Protein AF-0000000066276661 (afdb_homodimer)

Solvent-accessible surface area (backbone atoms only — not comparable to full-atom values): 40690 Å² total; per-residue (Å²): 138,84,79,77,78,77,75,74,78,77,77,77,76,74,74,71,71,72,69,70,71,71,80,74,50,65,42,50,29,56,43,72,66,58,69,49,63,58,83,24,55,41,78,39,80,39,78,48,75,81,83,75,50,51,62,22,34,33,30,40,38,39,11,26,22,52,54,73,64,44,58,39,47,37,58,40,73,78,47,93,83,65,45,46,26,40,24,18,9,28,31,30,70,41,69,20,86,67,48,77,92,66,53,70,67,40,47,33,29,38,54,35,84,67,27,62,41,40,31,40,64,43,76,47,46,65,90,41,48,41,76,56,59,90,89,64,48,45,50,41,42,13,44,39,63,64,31,38,39,48,27,48,45,48,41,55,60,58,54,43,72,55,67,65,37,33,35,39,32,50,44,21,61,6,29,42,21,44,35,35,39,33,59,46,68,74,39,56,67,52,46,30,36,22,28,37,55,71,93,44,40,66,59,33,41,73,53,55,33,70,43,70,34,45,53,86,82,39,61,55,69,62,60,48,33,74,79,30,73,72,38,32,41,31,33,45,38,44,42,33,46,61,52,44,48,54,49,53,68,40,38,23,59,74,9,31,33,38,34,60,46,42,51,58,64,69,70,47,69,84,74,42,73,65,52,52,49,50,48,59,71,35,45,38,66,50,36,56,67,60,30,20,75,53,13,26,30,43,31,12,45,36,74,82,60,45,57,66,69,56,51,52,52,46,45,54,50,50,53,50,36,38,76,70,65,63,44,74,64,68,73,75,47,73,40,47,76,91,37,47,52,57,52,54,50,48,38,62,70,54,62,30,49,37,25,32,20,29,44,44,77,71,68,81,78,69,72,80,73,78,73,74,77,81,69,80,72,83,116,136,84,80,75,78,76,81,76,78,79,76,75,75,74,75,71,71,72,69,71,71,69,81,73,50,64,42,50,29,56,43,74,66,60,68,49,64,58,84,24,55,41,78,40,80,40,77,46,75,82,83,75,50,49,63,20,34,32,28,41,38,38,9,26,21,54,52,72,65,44,58,38,46,37,60,41,72,77,46,92,83,63,45,48,27,40,25,18,9,26,31,30,69,41,70,19,85,68,47,77,92,68,54,70,66,41,46,32,28,37,56,34,85,68,25,62,41,41,30,41,64,43,76,46,46,66,90,41,45,40,76,55,59,90,87,63,49,45,52,41,43,12,43,37,63,63,32,35,38,49,27,48,45,47,40,55,60,59,54,42,73,54,67,63,37,33,35,38,31,51,44,21,60,6,28,43,22,45,34,35,39,34,58,47,67,75,38,56,66,52,46,31,37,22,28,37,54,71,92,44,39,66,60,32,41,73,52,55,34,69,42,70,35,45,53,85,84,40,62,54,68,61,60,48,34,73,78,31,72,72,39,31,41,30,33,45,38,44,42,32,44,62,51,43,49,54,48,54,68,38,37,24,62,73,8,31,33,37,34,58,46,42,51,59,65,70,69,46,70,84,76,41,74,65,53,52,50,50,47,60,71,34,46,39,66,51,36,56,65,59,31,19,76,54,13,26,31,44,31,12,45,34,73,82,60,46,58,65,69,57,51,50,52,45,44,53,50,51,51,51,36,37,76,70,65,63,45,77,63,70,72,75,48,73,38,46,77,91,38,46,51,57,54,53,48,47,38,62,70,53,60,30,50,36,25,31,19,29,42,44,78,70,67,80,79,70,75,81,74,79,74,74,78,83,73,80,76,83,117

Nearest PDB structures (foldseek):
  6lii-assembly1_B  TM=9.355E-01  e=1.325E-46  Homo sapiens
  6lii-assembly2_C  TM=9.481E-01  e=3.276E-45  Homo sapiens
  6k9y-assembly2_D  TM=9.454E-01  e=6.597E-45  Homo sapiens
  6k9y-assembly2_C  TM=9.506E-01  e=3.187E-44  Homo sapiens
  6lhr-assembly2_D  TM=9.292E-01  e=1.115E-44  Homo sapiens

InterPro domains:
  IPR002364 Quinone oxidoreductase/zeta-crystallin, conserved site [PS01162] (164-185)
  IPR011032 GroES-like superfamily [SSF50129] (28-173)
  IPR013154 Alcohol dehydrogenase-like, N-terminal [PF08240] (54-110)
  IPR020843 Enoylreductase domain [SM00829] (36-353)
  IPR036291 NAD(P)-binding domain superfamily [SSF51735] (136-326)
  IPR052100 NADPH-dependent quinone oxidoreductase VAT1 [PTHR44054] (13-355)

Structure (mmCIF, N/CA/C/O backbone):
data_AF-0000000066276661-model_v1
#
loop_
_entity.id
_entity.type
_entity.pdbx_description
1 polymer 'Synaptic vesicle membrane protein VAT-1'
#
loop_
_atom_site.group_PDB
_atom_site.id
_atom_site.type_symbol
_atom_site.label_atom_id
_atom_site.label_alt_id
_atom_site.label_comp_id
_atom_site.label_asym_id
_atom_site.label_entity_id
_atom_site.label_seq_id
_atom_site.pdbx_PDB_ins_code
_atom_site.Cartn_x
_atom_site.Cartn_y
_atom_site.Cartn_z
_atom_site.occupancy
_atom_site.B_iso_or_equiv
_atom_site.auth_seq_id
_atom_site.auth_comp_id
_atom_site.auth_asym_id
_atom_site.auth_atom_id
_atom_site.pdbx_PDB_model_num
ATOM 1 N N . MET A 1 1 ? -48.594 87.312 57.688 1 31 1 MET A N 1
ATOM 2 C CA . MET A 1 1 ? -47.969 87.188 56.375 1 31 1 MET A CA 1
ATOM 3 C C . MET A 1 1 ? -46.688 86.375 56.469 1 31 1 MET A C 1
ATOM 5 O O . MET A 1 1 ? -45.625 86.938 56.75 1 31 1 MET A O 1
ATOM 9 N N . THR A 1 2 ? -46.719 85.062 57.031 1 35.66 2 THR A N 1
ATOM 10 C CA . THR A 1 2 ? -45.688 84.062 57.344 1 35.66 2 THR A CA 1
ATOM 11 C C . THR A 1 2 ? -45 83.562 56.094 1 35.66 2 THR A C 1
ATOM 13 O O . THR A 1 2 ? -45.688 83.062 55.188 1 35.66 2 THR A O 1
ATOM 16 N N . GLY A 1 3 ? -43.969 84.25 55.625 1 32.69 3 GLY A N 1
ATOM 17 C CA . GLY A 1 3 ? -43.219 83.938 54.406 1 32.69 3 GLY A CA 1
ATOM 18 C C . GLY A 1 3 ? -42.625 82.562 54.375 1 32.69 3 GLY A C 1
ATOM 19 O O . GLY A 1 3 ? -41.781 82.188 55.219 1 32.69 3 GLY A O 1
ATOM 20 N N . GLU A 1 4 ? -43.406 81.625 53.969 1 38.72 4 GLU A N 1
ATOM 21 C CA . GLU A 1 4 ? -43 80.188 53.812 1 38.72 4 GLU A CA 1
ATOM 22 C C . GLU A 1 4 ? -41.812 80.062 52.844 1 38.72 4 GLU A C 1
ATOM 24 O O . GLU A 1 4 ? -41.875 80.562 51.719 1 38.72 4 GLU A O 1
ATOM 29 N N . GLU A 1 5 ? -40.625 79.938 53.344 1 38 5 GLU A N 1
ATOM 30 C CA . GLU A 1 5 ? -39.406 79.688 52.594 1 38 5 GLU A CA 1
ATOM 31 C C . GLU A 1 5 ? -39.531 78.438 51.75 1 38 5 GLU A C 1
ATOM 33 O O . GLU A 1 5 ? -39.875 77.375 52.25 1 38 5 GLU A O 1
ATOM 38 N N . VAL A 1 6 ? -39.844 78.5 50.469 1 36 6 VAL A N 1
ATOM 39 C CA . VAL A 1 6 ? -39.906 77.438 49.5 1 36 6 VAL A CA 1
ATOM 40 C C . VAL A 1 6 ? -38.562 76.75 49.406 1 36 6 VAL A C 1
ATOM 42 O O . VAL A 1 6 ? -37.531 77.312 49.062 1 36 6 VAL A O 1
ATOM 45 N N . LYS A 1 7 ? -38.406 75.688 50.125 1 36.94 7 LYS A N 1
ATOM 46 C CA . LYS A 1 7 ? -37.25 74.812 50.031 1 36.94 7 LYS A CA 1
ATOM 47 C C . LYS A 1 7 ? -37.094 74.312 48.594 1 36.94 7 LYS A C 1
ATOM 49 O O . LYS A 1 7 ? -38 73.688 48.031 1 36.94 7 LYS A O 1
ATOM 54 N N . GLU A 1 8 ? -36.281 75 47.812 1 33.94 8 GLU A N 1
ATOM 55 C CA . GLU A 1 8 ? -36 74.5 46.469 1 33.94 8 GLU A CA 1
ATOM 56 C C . GLU A 1 8 ? -35.531 73.062 46.5 1 33.94 8 GLU A C 1
ATOM 58 O O . GLU A 1 8 ? -34.75 72.688 47.375 1 33.94 8 GLU A O 1
ATOM 63 N N . PRO A 1 9 ? -36.25 72.062 45.938 1 37.97 9 PRO A N 1
ATOM 64 C CA . PRO A 1 9 ? -35.844 70.688 45.906 1 37.97 9 PRO A CA 1
ATOM 65 C C . PRO A 1 9 ? -34.438 70.5 45.312 1 37.97 9 PRO A C 1
ATOM 67 O O . PRO A 1 9 ? -34.094 71.125 44.312 1 37.97 9 PRO A O 1
ATOM 70 N N . LYS A 1 10 ? -33.406 70.125 46.125 1 40.56 10 LYS A N 1
ATOM 71 C CA . LYS A 1 10 ? -32.062 69.688 45.688 1 40.56 10 LYS A CA 1
ATOM 72 C C . LYS A 1 10 ? -32.188 68.625 44.562 1 40.56 10 LYS A C 1
ATOM 74 O O . LYS A 1 10 ? -32.875 67.625 44.688 1 40.56 10 LYS A O 1
ATOM 79 N N . GLU A 1 11 ? -32 69.125 43.344 1 35.34 11 GLU A N 1
ATOM 80 C CA . GLU A 1 11 ? -31.828 68.188 42.219 1 35.34 11 GLU A CA 1
ATOM 81 C C . GLU A 1 11 ? -30.828 67.062 42.531 1 35.34 11 GLU A C 1
ATOM 83 O O . GLU A 1 11 ? -29.688 67.375 42.906 1 35.34 11 GLU A O 1
ATOM 88 N N . GLN A 1 12 ? -31.188 65.938 43.094 1 37.06 12 GLN A N 1
ATOM 89 C CA . GLN A 1 12 ? -30.359 64.75 43.156 1 37.06 12 GLN A CA 1
ATOM 90 C C . GLN A 1 12 ? -29.672 64.5 41.812 1 37.06 12 GLN A C 1
ATOM 92 O O . GLN A 1 12 ? -30.344 64.25 40.812 1 37.06 12 GLN A O 1
ATOM 97 N N . GLN A 1 13 ? -28.5 65.125 41.531 1 36.06 13 GLN A N 1
ATOM 98 C CA . GLN A 1 13 ? -27.672 64.688 40.406 1 36.06 13 GLN A CA 1
ATOM 99 C C . GLN A 1 13 ? -27.578 63.156 40.344 1 36.06 13 GLN A C 1
ATOM 101 O O . GLN A 1 13 ? -27.094 62.5 41.281 1 36.06 13 GLN A O 1
ATOM 106 N N . GLU A 1 14 ? -28.469 62.406 39.688 1 38.66 14 GLU A N 1
ATOM 107 C CA . GLU A 1 14 ? -28.281 61.031 39.281 1 38.66 14 GLU A CA 1
ATOM 108 C C . GLU A 1 14 ? -26.875 60.781 38.75 1 38.66 14 GLU A C 1
ATOM 110 O O . GLU A 1 14 ? -26.469 61.375 37.75 1 38.66 14 GLU A O 1
ATOM 115 N N . ILE A 1 15 ? -25.859 60.594 39.625 1 38.84 15 ILE A N 1
ATOM 116 C CA . ILE A 1 15 ? -24.594 60.062 39.156 1 38.84 15 ILE A CA 1
ATOM 117 C C . ILE A 1 15 ? -24.828 58.938 38.156 1 38.84 15 ILE A C 1
ATOM 119 O O . ILE A 1 15 ? -25.375 57.875 38.5 1 38.84 15 ILE A O 1
ATOM 123 N N . THR A 1 16 ? -25.234 59.25 36.938 1 37.41 16 THR A N 1
ATOM 124 C CA . THR A 1 16 ? -25.141 58.188 35.906 1 37.41 16 THR A CA 1
ATOM 125 C C . THR A 1 16 ? -23.828 57.438 36.062 1 37.41 16 THR A C 1
ATOM 127 O O . THR A 1 16 ? -22.75 58.031 35.938 1 37.41 16 THR A O 1
ATOM 130 N N . GLU A 1 17 ? -23.703 56.562 37 1 39.53 17 GLU A N 1
ATOM 131 C CA . GLU A 1 17 ? -22.609 55.594 36.938 1 39.53 17 GLU A CA 1
ATOM 132 C C . GLU A 1 17 ? -22.25 55.219 35.5 1 39.53 17 GLU A C 1
ATOM 134 O O . GLU A 1 17 ? -23.078 54.656 34.781 1 39.53 17 GLU A O 1
ATOM 139 N N . VAL A 1 18 ? -21.547 56.094 34.844 1 43.81 18 VAL A N 1
ATOM 140 C CA . VAL A 1 18 ? -20.906 55.625 33.625 1 43.81 18 VAL A CA 1
ATOM 141 C C . VAL A 1 18 ? -20.406 54.188 33.844 1 43.81 18 VAL A C 1
ATOM 143 O O . VAL A 1 18 ? -19.484 53.969 34.625 1 43.81 18 VAL A O 1
ATOM 146 N N . LYS A 1 19 ? -21.281 53.219 33.781 1 42.81 19 LYS A N 1
ATOM 147 C CA . LYS A 1 19 ? -20.812 51.844 33.656 1 42.81 19 LYS A CA 1
ATOM 148 C C . LYS A 1 19 ? -19.562 51.781 32.75 1 42.81 19 LYS A C 1
ATOM 150 O O . LYS A 1 19 ? -19.625 52.125 31.578 1 42.81 19 LYS A O 1
ATOM 155 N N . GLU A 1 20 ? -18.469 52.094 33.281 1 40.62 20 GLU A N 1
ATOM 156 C CA . GLU A 1 20 ? -17.25 51.75 32.562 1 40.62 20 GLU A CA 1
ATOM 157 C C . GLU A 1 20 ? -17.438 50.5 31.703 1 40.62 20 GLU A C 1
ATOM 159 O O . GLU A 1 20 ? -17.844 49.438 32.188 1 40.62 20 GLU A O 1
ATOM 164 N N . GLN A 1 21 ? -17.906 50.656 30.453 1 42.5 21 GLN A N 1
ATOM 165 C CA . GLN A 1 21 ? -17.953 49.562 29.5 1 42.5 21 GLN A CA 1
ATOM 166 C C . GLN A 1 21 ? -16.781 48.594 29.719 1 42.5 21 GLN A C 1
ATOM 168 O O . GLN A 1 21 ? -15.633 49.031 29.828 1 42.5 21 GLN A O 1
ATOM 173 N N . GLU A 1 22 ? -16.906 47.562 30.5 1 48.56 22 GLU A N 1
ATOM 174 C CA . GLU A 1 22 ? -15.891 46.531 30.578 1 48.56 22 GLU A CA 1
ATOM 175 C C . GLU A 1 22 ? -15.094 46.438 29.281 1 48.56 22 GLU A C 1
ATOM 177 O O . GLU A 1 22 ? -15.664 46.5 28.188 1 48.56 22 GLU A O 1
ATOM 182 N N . PRO A 1 23 ? -13.891 46.938 29.297 1 56.5 23 PRO A N 1
ATOM 183 C CA . PRO A 1 23 ? -13.062 46.938 28.094 1 56.5 23 PRO A CA 1
ATOM 184 C C . PRO A 1 23 ? -13.297 45.688 27.219 1 56.5 23 PRO A C 1
ATOM 186 O O . PRO A 1 23 ? -13.32 44.562 27.719 1 56.5 23 PRO A O 1
ATOM 189 N N . GLU A 1 24 ? -13.898 45.844 26.062 1 70.75 24 GLU A N 1
ATOM 190 C CA . GLU A 1 24 ? -14.203 44.812 25.078 1 70.75 24 GLU A CA 1
ATOM 191 C C . GLU A 1 24 ? -12.953 44.031 24.703 1 70.75 24 GLU A C 1
ATOM 193 O O . GLU A 1 24 ? -11.914 44.594 24.391 1 70.75 24 GLU A O 1
ATOM 198 N N . ILE A 1 25 ? -12.781 42.781 25.062 1 83.88 25 ILE A N 1
ATOM 199 C CA . ILE A 1 25 ? -11.672 41.875 24.75 1 83.88 25 ILE A CA 1
ATOM 200 C C . ILE A 1 25 ? -11.477 41.781 23.25 1 83.88 25 ILE A C 1
ATOM 202 O O . ILE A 1 25 ? -12.445 41.75 22.484 1 83.88 25 ILE A O 1
ATOM 206 N N . SER A 1 26 ? -10.25 42.062 22.859 1 91.25 26 SER A N 1
ATOM 207 C CA . SER A 1 26 ? -9.906 41.906 21.453 1 91.25 26 SER A CA 1
ATOM 208 C C . SER A 1 26 ? -8.797 40.875 21.281 1 91.25 26 SER A C 1
ATOM 210 O O . SER A 1 26 ? -8.062 40.594 22.219 1 91.25 26 SER A O 1
ATOM 212 N N . TYR A 1 27 ? -8.797 40.281 20.156 1 91.88 27 TYR A N 1
ATOM 213 C CA . TYR A 1 27 ? -7.746 39.312 19.844 1 91.88 27 TYR A CA 1
ATOM 214 C C . TYR A 1 27 ? -7.383 39.344 18.375 1 91.88 27 TYR A C 1
ATOM 216 O O . TYR A 1 27 ? -8.164 39.812 17.547 1 91.88 27 TYR A O 1
ATOM 224 N N . ASN A 1 28 ? -6.188 38.844 18.031 1 93.38 28 ASN A N 1
ATOM 225 C CA . ASN A 1 28 ? -5.684 38.844 16.672 1 93.38 28 ASN A CA 1
ATOM 226 C C . ASN A 1 28 ? -6 37.562 15.938 1 93.38 28 ASN A C 1
ATOM 228 O O . ASN A 1 28 ? -5.992 36.469 16.547 1 93.38 28 ASN A O 1
ATOM 232 N N . ALA A 1 29 ? -6.297 37.719 14.695 1 94.12 29 ALA A N 1
ATOM 233 C CA . ALA A 1 29 ? -6.469 36.594 13.797 1 94.12 29 ALA A CA 1
ATOM 234 C C . ALA A 1 29 ? -5.812 36.844 12.445 1 94.12 29 ALA A C 1
ATOM 236 O O . ALA A 1 29 ? -5.809 38 11.961 1 94.12 29 ALA A O 1
ATOM 237 N N . ILE A 1 30 ? -5.219 35.812 11.906 1 94.56 30 ILE A N 1
ATOM 238 C CA . ILE A 1 30 ? -4.703 35.906 10.547 1 94.56 30 ILE A CA 1
ATOM 239 C C . ILE A 1 30 ? -5.801 35.531 9.555 1 94.56 30 ILE A C 1
ATOM 241 O O . ILE A 1 30 ? -6.422 34.469 9.672 1 94.56 30 ILE A O 1
ATOM 245 N N . VAL A 1 31 ? -5.996 36.406 8.594 1 92.25 31 VAL A N 1
ATOM 246 C CA . VAL A 1 31 ? -7.055 36.188 7.617 1 92.25 31 VAL A CA 1
ATOM 247 C C . VAL A 1 31 ? -6.48 36.281 6.207 1 92.25 31 VAL A C 1
ATOM 249 O O . VAL A 1 31 ? -5.477 36.969 5.984 1 92.25 31 VAL A O 1
ATOM 252 N N . LEU A 1 32 ? -7.082 35.531 5.332 1 91.44 32 LEU A N 1
ATOM 253 C CA . LEU A 1 32 ? -6.746 35.562 3.914 1 91.44 32 LEU A CA 1
ATOM 254 C C . LEU A 1 32 ? -7.711 36.469 3.15 1 91.44 32 LEU A C 1
ATOM 256 O O . LEU A 1 32 ? -8.906 36.156 3.062 1 91.44 32 LEU A O 1
ATOM 260 N N . ASN A 1 33 ? -7.164 37.531 2.652 1 88 33 ASN A N 1
ATOM 261 C CA . ASN A 1 33 ? -7.961 38.469 1.878 1 88 33 ASN A CA 1
ATOM 262 C C . ASN A 1 33 ? -7.793 38.25 0.377 1 88 33 ASN A C 1
ATOM 264 O O . ASN A 1 33 ? -7.148 39.031 -0.304 1 88 33 ASN A O 1
ATOM 268 N N . GLY A 1 34 ? -8.289 37.188 -0.178 1 85.25 34 GLY A N 1
ATOM 269 C CA . GLY A 1 34 ? -8.203 36.844 -1.591 1 85.25 34 GLY A CA 1
ATOM 270 C C . GLY A 1 34 ? -7.078 35.875 -1.91 1 85.25 34 GLY A C 1
ATOM 271 O O . GLY A 1 34 ? -6.23 35.594 -1.059 1 85.25 34 GLY A O 1
ATOM 272 N N . VAL A 1 35 ? -7.125 35.406 -3.119 1 84.44 35 VAL A N 1
ATOM 273 C CA . VAL A 1 35 ? -6.09 34.5 -3.602 1 84.44 35 VAL A CA 1
ATOM 274 C C . VAL A 1 35 ? -4.934 35.312 -4.191 1 84.44 35 VAL A C 1
ATOM 276 O O . VAL A 1 35 ? -5.152 36.312 -4.891 1 84.44 35 VAL A O 1
ATOM 279 N N . GLY A 1 36 ? -3.674 34.969 -3.803 1 82.19 36 GLY A N 1
ATOM 280 C CA . GLY A 1 36 ? -2.557 35.656 -4.398 1 82.19 36 GLY A CA 1
ATOM 281 C C . GLY A 1 36 ? -1.28 35.562 -3.584 1 82.19 36 GLY A C 1
ATOM 282 O O . GLY A 1 36 ? -0.928 34.5 -3.107 1 82.19 36 GLY A O 1
ATOM 283 N N . GLY A 1 37 ? -0.557 36.688 -3.615 1 85.69 37 GLY A N 1
ATOM 284 C CA . GLY A 1 37 ? 0.735 36.75 -2.949 1 85.69 37 GLY A CA 1
ATOM 285 C C . GLY A 1 37 ? 0.625 36.906 -1.443 1 85.69 37 GLY A C 1
ATOM 286 O O . GLY A 1 37 ? -0.456 36.719 -0.875 1 85.69 37 GLY A O 1
ATOM 287 N N . TYR A 1 38 ? 1.758 37.125 -0.8 1 87.94 38 TYR A N 1
ATOM 288 C CA . TYR A 1 38 ? 1.85 37.188 0.654 1 87.94 38 TYR A CA 1
ATOM 289 C C . TYR A 1 38 ? 1.081 38.406 1.191 1 87.94 38 TYR A C 1
ATOM 291 O O . TYR A 1 38 ? 0.724 38.438 2.371 1 87.94 38 TYR A O 1
ATOM 299 N N . ASP A 1 39 ? 0.844 39.344 0.394 1 88.5 39 ASP A N 1
ATOM 300 C CA . ASP A 1 39 ? 0.126 40.562 0.776 1 88.5 39 ASP A CA 1
ATOM 301 C C . ASP A 1 39 ? -1.348 40.25 1.044 1 88.5 39 ASP A C 1
ATOM 303 O O . ASP A 1 39 ? -2.051 41.062 1.642 1 88.5 39 ASP A O 1
ATOM 307 N N . LYS A 1 40 ? -1.8 39.125 0.694 1 91 40 LYS A N 1
ATOM 308 C CA . LYS A 1 40 ? -3.197 38.75 0.892 1 91 40 LYS A CA 1
ATOM 309 C C . LYS A 1 40 ? -3.424 38.188 2.293 1 91 40 LYS A C 1
ATOM 311 O O . LYS A 1 40 ? -4.566 38 2.709 1 91 40 LYS A O 1
ATOM 316 N N . VAL A 1 41 ? -2.363 37.938 2.98 1 92.44 41 VAL A N 1
ATOM 317 C CA . VAL A 1 41 ? -2.438 37.469 4.352 1 92.44 41 VAL A CA 1
ATOM 318 C C . VAL A 1 41 ? -2.248 38.625 5.328 1 92.44 41 VAL A C 1
ATOM 320 O O . VAL A 1 41 ? -1.206 39.281 5.32 1 92.44 41 VAL A O 1
ATOM 323 N N . LYS A 1 42 ? -3.281 38.812 6.176 1 91.69 42 LYS A N 1
ATOM 324 C CA . LYS A 1 42 ? -3.244 39.969 7.059 1 91.69 42 LYS A CA 1
ATOM 325 C C . LYS A 1 42 ? -3.664 39.594 8.477 1 91.69 42 LYS A C 1
ATOM 327 O O . LYS A 1 42 ? -4.422 38.656 8.672 1 91.69 42 LYS A O 1
ATOM 332 N N . VAL A 1 43 ? -3.129 40.375 9.367 1 93 43 VAL A N 1
ATOM 333 C CA . VAL A 1 43 ? -3.584 40.281 10.75 1 93 43 VAL A CA 1
ATOM 334 C C . VAL A 1 43 ? -4.789 41.188 10.969 1 93 43 VAL A C 1
ATOM 336 O O . VAL A 1 43 ? -4.758 42.375 10.609 1 93 43 VAL A O 1
ATOM 339 N N . GLU A 1 44 ? -5.809 40.594 11.5 1 92.81 44 GLU A N 1
ATOM 340 C CA . GLU A 1 44 ? -7.016 41.375 11.828 1 92.81 44 GLU A CA 1
ATOM 341 C C . GLU A 1 44 ? -7.312 41.312 13.328 1 92.81 44 GLU A C 1
ATOM 343 O O . GLU A 1 44 ? -7.148 40.25 13.961 1 92.81 44 GLU A O 1
ATOM 348 N N . VAL A 1 45 ? -7.734 42.406 13.805 1 93.31 45 VAL A N 1
ATOM 349 C CA . VAL A 1 45 ? -8.156 42.469 15.203 1 93.31 45 VAL A CA 1
ATOM 350 C C . VAL A 1 45 ? -9.648 42.156 15.305 1 93.31 45 VAL A C 1
ATOM 352 O O . VAL A 1 45 ? -10.469 42.844 14.703 1 93.31 45 VAL A O 1
ATOM 355 N N . LYS A 1 46 ? -9.883 41.125 16 1 92.19 46 LYS A N 1
ATOM 356 C CA . LYS A 1 46 ? -11.273 40.781 16.25 1 92.19 46 LYS A CA 1
ATOM 357 C C . LYS A 1 46 ? -11.734 41.281 17.609 1 92.19 46 LYS A C 1
ATOM 359 O O . LYS A 1 46 ? -10.984 41.25 18.578 1 92.19 46 LYS A O 1
ATOM 364 N N . LYS A 1 47 ? -13.016 41.688 17.547 1 91.69 47 LYS A N 1
ATOM 365 C CA . LYS A 1 47 ? -13.555 42.281 18.781 1 91.69 47 LYS A CA 1
ATOM 366 C C . LYS A 1 47 ? -14.5 41.281 19.469 1 91.69 47 LYS A C 1
ATOM 368 O O . LYS A 1 47 ? -15.273 40.594 18.812 1 91.69 47 LYS A O 1
ATOM 373 N N . GLY A 1 48 ? -14.383 41.281 20.766 1 89.12 48 GLY A N 1
ATOM 374 C CA . GLY A 1 48 ? -15.234 40.438 21.578 1 89.12 48 GLY A CA 1
ATOM 375 C C . GLY A 1 48 ? -14.711 39.031 21.703 1 89.12 48 GLY A C 1
ATOM 376 O O . GLY A 1 48 ? -13.781 38.625 21 1 89.12 48 GLY A O 1
ATOM 377 N N . VAL A 1 49 ? -15.234 38.375 22.672 1 85.56 49 VAL A N 1
ATOM 378 C CA . VAL A 1 49 ? -14.891 36.969 22.844 1 85.56 49 VAL A CA 1
ATOM 379 C C . VAL A 1 49 ? -15.852 36.094 22.047 1 85.56 49 VAL A C 1
ATOM 381 O O . VAL A 1 49 ? -17.062 36.312 22.047 1 85.56 49 VAL A O 1
ATOM 384 N N . PRO A 1 50 ? -15.297 35.125 21.359 1 89.81 50 PRO A N 1
ATOM 385 C CA . PRO A 1 50 ? -16.172 34.219 20.625 1 89.81 50 PRO A CA 1
ATOM 386 C C . PRO A 1 50 ? -17.203 33.531 21.516 1 89.81 50 PRO A C 1
ATOM 388 O O . PRO A 1 50 ? -16.891 33.156 22.656 1 89.81 50 PRO A O 1
ATOM 391 N N . THR A 1 51 ? -18.359 33.375 20.984 1 89.38 51 THR A N 1
ATOM 392 C CA . THR A 1 51 ? -19.422 32.688 21.719 1 89.38 51 THR A CA 1
ATOM 393 C C . THR A 1 51 ? -19.188 31.188 21.766 1 89.38 51 THR A C 1
ATOM 395 O O . THR A 1 51 ? -18.828 30.594 20.75 1 89.38 51 THR A O 1
ATOM 398 N N . LEU A 1 52 ? -19.406 30.703 22.891 1 92.06 52 LEU A N 1
ATOM 399 C CA . LEU A 1 52 ? -19.172 29.281 23.141 1 92.06 52 LEU A CA 1
ATOM 400 C C . LEU A 1 52 ? -20.484 28.516 23.25 1 92.06 52 LEU A C 1
ATOM 402 O O . LEU A 1 52 ? -21.344 28.875 24.047 1 92.06 52 LEU A O 1
ATOM 406 N N . LYS A 1 53 ? -20.656 27.5 22.406 1 95.5 53 LYS A N 1
ATOM 407 C CA . LYS A 1 53 ? -21.797 26.594 22.547 1 95.5 53 LYS A CA 1
ATOM 408 C C . LYS A 1 53 ? -21.562 25.578 23.656 1 95.5 53 LYS A C 1
ATOM 410 O O . LYS A 1 53 ? -20.469 25.484 24.203 1 95.5 53 LYS A O 1
ATOM 415 N N . SER A 1 54 ? -22.656 24.781 23.969 1 95.75 54 SER A N 1
ATOM 416 C CA . SER A 1 54 ? -22.641 23.906 25.141 1 95.75 54 SER A CA 1
ATOM 417 C C . SER A 1 54 ? -21.656 22.75 24.953 1 95.75 54 SER A C 1
ATOM 419 O O . SER A 1 54 ? -21.172 22.188 25.922 1 95.75 54 SER A O 1
ATOM 421 N N . ASP A 1 55 ? -21.344 22.406 23.781 1 95.5 55 ASP A N 1
ATOM 422 C CA . ASP A 1 55 ? -20.469 21.266 23.531 1 95.5 55 ASP A CA 1
ATOM 423 C C . ASP A 1 55 ? -19.078 21.719 23.062 1 95.5 55 ASP A C 1
ATOM 425 O O . ASP A 1 55 ? -18.281 20.906 22.578 1 95.5 55 ASP A O 1
ATOM 429 N N . GLU A 1 56 ? -18.812 23 23.234 1 97.5 56 GLU A N 1
ATOM 430 C CA . GLU A 1 56 ? -17.578 23.578 22.703 1 97.5 56 GLU A CA 1
ATOM 431 C C . GLU A 1 56 ? -16.641 24.031 23.828 1 97.5 56 GLU A C 1
ATOM 433 O O . GLU A 1 56 ? -17.062 24.094 24.984 1 97.5 56 GLU A O 1
ATOM 438 N N . ILE A 1 57 ? -15.406 24.266 23.453 1 97.56 57 ILE A N 1
ATOM 439 C CA . ILE A 1 57 ? -14.422 24.828 24.375 1 97.56 57 ILE A CA 1
ATOM 440 C C . ILE A 1 57 ? -13.758 26.047 23.734 1 97.56 57 ILE A C 1
ATOM 442 O O . ILE A 1 57 ? -13.656 26.125 22.5 1 97.56 57 ILE A O 1
ATOM 446 N N . LEU A 1 58 ? -13.383 26.969 24.547 1 97.25 58 LEU A N 1
ATOM 447 C CA . LEU A 1 58 ? -12.602 28.141 24.141 1 97.25 58 LEU A CA 1
ATOM 448 C C . LEU A 1 58 ? -11.133 27.953 24.5 1 97.25 58 LEU A C 1
ATOM 450 O O . LEU A 1 58 ? -10.812 27.656 25.656 1 97.25 58 LEU A O 1
ATOM 454 N N . VAL A 1 59 ? -10.305 28.125 23.531 1 97.62 59 VAL A N 1
ATOM 455 C CA . VAL A 1 59 ? -8.883 27.875 23.734 1 97.62 59 VAL A CA 1
ATOM 456 C C . VAL A 1 59 ? -8.078 29.141 23.453 1 97.62 59 VAL A C 1
ATOM 458 O O . VAL A 1 59 ? -8.289 29.797 22.422 1 97.62 59 VAL A O 1
ATOM 461 N N . ARG A 1 60 ? -7.246 29.469 24.359 1 97.12 60 ARG A N 1
ATOM 462 C CA . ARG A 1 60 ? -6.23 30.5 24.094 1 97.12 60 ARG A CA 1
ATOM 463 C C . ARG A 1 60 ? -5.012 29.891 23.406 1 97.12 60 ARG A C 1
ATOM 465 O O . ARG A 1 60 ? -4.242 29.156 24.031 1 97.12 60 ARG A O 1
ATOM 472 N N . VAL A 1 61 ? -4.82 30.281 22.219 1 97.31 61 VAL A N 1
ATOM 473 C CA . VAL A 1 61 ? -3.77 29.688 21.406 1 97.31 61 VAL A CA 1
ATOM 474 C C . VAL A 1 61 ? -2.408 30.219 21.844 1 97.31 61 VAL A C 1
ATOM 476 O O . VAL A 1 61 ? -2.248 31.406 22.078 1 97.31 61 VAL A O 1
ATOM 479 N N . GLN A 1 62 ? -1.475 29.281 21.953 1 96.56 62 GLN A N 1
ATOM 480 C CA . GLN A 1 62 ? -0.123 29.656 22.359 1 96.56 62 GLN A CA 1
ATOM 481 C C . GLN A 1 62 ? 0.854 29.516 21.203 1 96.56 62 GLN A C 1
ATOM 483 O O . GLN A 1 62 ? 1.853 30.234 21.125 1 96.56 62 GLN A O 1
ATOM 488 N N . ALA A 1 63 ? 0.629 28.625 20.328 1 95.62 63 ALA A N 1
ATOM 489 C CA . ALA A 1 63 ? 1.47 28.406 19.156 1 95.62 63 ALA A CA 1
ATOM 490 C C . ALA A 1 63 ? 0.665 27.781 18.016 1 95.62 63 ALA A C 1
ATOM 492 O O . ALA A 1 63 ? -0.255 27 18.25 1 95.62 63 ALA A O 1
ATOM 493 N N . CYS A 1 64 ? 0.949 28.156 16.812 1 95.5 64 CYS A N 1
ATOM 494 C CA . CYS A 1 64 ? 0.369 27.594 15.602 1 95.5 64 CYS A CA 1
ATOM 495 C C . CYS A 1 64 ? 1.456 27.047 14.68 1 95.5 64 CYS A C 1
ATOM 497 O O . CYS A 1 64 ? 2.598 27.516 14.727 1 95.5 64 CYS A O 1
ATOM 499 N N . GLY A 1 65 ? 1.045 26.047 13.961 1 94.12 65 GLY A N 1
ATOM 500 C CA . GLY A 1 65 ? 1.977 25.5 12.984 1 94.12 65 GLY A CA 1
ATOM 501 C C . GLY A 1 65 ? 1.718 26 11.578 1 94.12 65 GLY A C 1
ATOM 502 O O . GLY A 1 65 ? 0.564 26.156 11.172 1 94.12 65 GLY A O 1
ATOM 503 N N . LEU A 1 66 ? 2.816 26.297 10.859 1 92.19 66 LEU A N 1
ATOM 504 C CA . LEU A 1 66 ? 2.752 26.625 9.438 1 92.19 66 LEU A CA 1
ATOM 505 C C . LEU A 1 66 ? 3.055 25.391 8.586 1 92.19 66 LEU A C 1
ATOM 507 O O . LEU A 1 66 ? 4.078 24.734 8.781 1 92.19 66 LEU A O 1
ATOM 511 N N . ASN A 1 67 ? 2.137 25.078 7.711 1 88.44 67 ASN A N 1
ATOM 512 C CA . ASN A 1 67 ? 2.283 23.922 6.832 1 88.44 67 ASN A CA 1
ATOM 513 C C . ASN A 1 67 ? 2.293 24.328 5.363 1 88.44 67 ASN A C 1
ATOM 515 O O . ASN A 1 67 ? 1.799 25.406 5.012 1 88.44 67 ASN A O 1
ATOM 519 N N . PHE A 1 68 ? 2.824 23.438 4.609 1 82.56 68 PHE A N 1
ATOM 520 C CA . PHE A 1 68 ? 2.861 23.688 3.174 1 82.56 68 PHE A CA 1
ATOM 521 C C . PHE A 1 68 ? 1.458 23.906 2.623 1 82.56 68 PHE A C 1
ATOM 523 O O . PHE A 1 68 ? 1.264 24.703 1.704 1 82.56 68 PHE A O 1
ATOM 530 N N . SER A 1 69 ? 0.509 23.266 3.129 1 85.81 69 SER A N 1
ATOM 531 C CA . SER A 1 69 ? -0.875 23.406 2.688 1 85.81 69 SER A CA 1
ATOM 532 C C . SER A 1 69 ? -1.352 24.859 2.82 1 85.81 69 SER A C 1
ATOM 534 O O . SER A 1 69 ? -2.197 25.312 2.047 1 85.81 69 SER A O 1
ATOM 536 N N . ASP A 1 70 ? -0.826 25.578 3.738 1 88.69 70 ASP A N 1
ATOM 537 C CA . ASP A 1 70 ? -1.199 26.984 3.904 1 88.69 70 ASP A CA 1
ATOM 538 C C . ASP A 1 70 ? -0.753 27.812 2.705 1 88.69 70 ASP A C 1
ATOM 540 O O . ASP A 1 70 ? -1.426 28.781 2.326 1 88.69 70 ASP A O 1
ATOM 544 N N . LEU A 1 71 ? 0.371 27.469 2.164 1 85.31 71 LEU A N 1
ATOM 545 C CA . LEU A 1 71 ? 0.835 28.156 0.961 1 85.31 71 LEU A CA 1
ATOM 546 C C . LEU A 1 71 ? -0.091 27.875 -0.217 1 85.31 71 LEU A C 1
ATOM 548 O O . LEU A 1 71 ? -0.383 28.766 -1.011 1 85.31 71 LEU A O 1
ATOM 552 N N . LEU A 1 72 ? -0.507 26.656 -0.248 1 82.62 72 LEU A N 1
ATOM 553 C CA . LEU A 1 72 ? -1.413 26.266 -1.325 1 82.62 72 LEU A CA 1
ATOM 554 C C . LEU A 1 72 ? -2.76 26.969 -1.177 1 82.62 72 LEU A C 1
ATOM 556 O O . LEU A 1 72 ? -3.342 27.422 -2.164 1 82.62 72 LEU A O 1
ATOM 560 N N . VAL A 1 73 ? -3.23 27.016 -0.019 1 86.88 73 VAL A N 1
ATOM 561 C CA . VAL A 1 73 ? -4.484 27.703 0.262 1 86.88 73 VAL A CA 1
ATOM 562 C C . VAL A 1 73 ? -4.371 29.172 -0.151 1 86.88 73 VAL A C 1
ATOM 564 O O . VAL A 1 73 ? -5.273 29.719 -0.792 1 86.88 73 VAL A O 1
ATOM 567 N N . ARG A 1 74 ? -3.338 29.719 0.209 1 87.44 74 ARG A N 1
ATOM 568 C CA . ARG A 1 74 ? -3.109 31.125 -0.148 1 87.44 74 ARG A CA 1
ATOM 569 C C . ARG A 1 74 ? -3.131 31.312 -1.661 1 87.44 74 ARG A C 1
ATOM 571 O O . ARG A 1 74 ? -3.633 32.312 -2.158 1 87.44 74 ARG A O 1
ATOM 578 N N . GLN A 1 75 ? -2.715 30.312 -2.354 1 83.62 75 GLN A N 1
ATOM 579 C CA . GLN A 1 75 ? -2.631 30.391 -3.809 1 83.62 75 GLN A CA 1
ATOM 580 C C . GLN A 1 75 ? -3.947 29.969 -4.457 1 83.62 75 GLN A C 1
ATOM 582 O O . GLN A 1 75 ? -4.078 30 -5.684 1 83.62 75 GLN A O 1
ATOM 587 N N . GLY A 1 76 ? -4.871 29.453 -3.693 1 80.56 76 GLY A N 1
ATOM 588 C CA . GLY A 1 76 ? -6.195 29.141 -4.211 1 80.56 76 GLY A CA 1
ATOM 589 C C . GLY A 1 76 ? -6.348 27.688 -4.602 1 80.56 76 GLY A C 1
ATOM 590 O O . GLY A 1 76 ? -7.285 27.312 -5.312 1 80.56 76 GLY A O 1
ATOM 591 N N . ALA A 1 77 ? -5.5 26.797 -4.266 1 74.56 77 ALA A N 1
ATOM 592 C CA . ALA A 1 77 ? -5.473 25.406 -4.715 1 74.56 77 ALA A CA 1
ATOM 593 C C . ALA A 1 77 ? -6.699 24.656 -4.211 1 74.56 77 ALA A C 1
ATOM 595 O O . ALA A 1 77 ? -7.137 23.688 -4.844 1 74.56 77 ALA A O 1
ATOM 596 N N . PHE A 1 78 ? -7.328 24.922 -3.121 1 70.44 78 PHE A N 1
ATOM 597 C CA . PHE A 1 78 ? -8.398 24.109 -2.545 1 70.44 78 PHE A CA 1
ATOM 598 C C . PHE A 1 78 ? -9.727 24.859 -2.615 1 70.44 78 PHE A C 1
ATOM 600 O O . PHE A 1 78 ? -10.719 24.422 -2.016 1 70.44 78 PHE A O 1
ATOM 607 N N . GLY A 1 79 ? -9.891 25.734 -3.402 1 61.78 79 GLY A N 1
ATOM 608 C CA . GLY A 1 79 ? -11.117 26.516 -3.551 1 61.78 79 GLY A CA 1
ATOM 609 C C . GLY A 1 79 ? -11.188 27.703 -2.617 1 61.78 79 GLY A C 1
ATOM 610 O O . GLY A 1 79 ? -10.266 27.938 -1.835 1 61.78 79 GLY A O 1
ATOM 611 N N . LYS A 1 80 ? -12.25 28.609 -2.781 1 55.28 80 LYS A N 1
ATOM 612 C CA . LYS A 1 80 ? -12.375 29.969 -2.24 1 55.28 80 LYS A CA 1
ATOM 613 C C . LYS A 1 80 ? -12.562 29.938 -0.727 1 55.28 80 LYS A C 1
ATOM 615 O O . LYS A 1 80 ? -12.305 30.938 -0.047 1 55.28 80 LYS A O 1
ATOM 620 N N . HIS A 1 81 ? -12.953 28.844 -0.208 1 56.59 81 HIS A N 1
ATOM 621 C CA . HIS A 1 81 ? -13.469 29.047 1.144 1 56.59 81 HIS A CA 1
ATOM 622 C C . HIS A 1 81 ? -12.5 28.484 2.186 1 56.59 81 HIS A C 1
ATOM 624 O O . HIS A 1 81 ? -12.891 28.234 3.326 1 56.59 81 HIS A O 1
ATOM 630 N N . HIS A 1 82 ? -11.094 28.453 1.859 1 67.06 82 HIS A N 1
ATOM 631 C CA . HIS A 1 82 ? -10.305 27.828 2.906 1 67.06 82 HIS A CA 1
ATOM 632 C C . HIS A 1 82 ? -9.602 28.859 3.775 1 67.06 82 HIS A C 1
ATOM 634 O O . HIS A 1 82 ? -9.281 29.953 3.305 1 67.06 82 HIS A O 1
ATOM 640 N N . SER A 1 83 ? -9.758 28.672 5.094 1 85.19 83 SER A N 1
ATOM 641 C CA . SER A 1 83 ? -9.047 29.469 6.098 1 85.19 83 SER A CA 1
ATOM 642 C C . SER A 1 83 ? -7.645 28.906 6.344 1 85.19 83 SER A C 1
ATOM 644 O O . SER A 1 83 ? -7.375 27.734 6.055 1 85.19 83 SER A O 1
ATOM 646 N N . LEU A 1 84 ? -6.832 29.766 6.75 1 91.62 84 LEU A N 1
ATOM 647 C CA . LEU A 1 84 ? -5.445 29.406 7.004 1 91.62 84 LEU A CA 1
ATOM 648 C C . LEU A 1 84 ? -5.293 28.766 8.383 1 91.62 84 LEU A C 1
ATOM 650 O O . LEU A 1 84 ? -6.109 29.016 9.281 1 91.62 84 LEU A O 1
ATOM 654 N N . GLY A 1 85 ? -4.277 27.969 8.508 1 94.06 85 GLY A N 1
ATOM 655 C CA . GLY A 1 85 ? -3.912 27.391 9.797 1 94.06 85 GLY A CA 1
ATOM 656 C C . GLY A 1 85 ? -4.68 26.125 10.125 1 94.06 85 GLY A C 1
ATOM 657 O O . GLY A 1 85 ? -5.848 26.188 10.516 1 94.06 85 GLY A O 1
ATOM 658 N N . THR A 1 86 ? -3.973 25 10.164 1 94.06 86 THR A N 1
ATOM 659 C CA . THR A 1 86 ? -4.652 23.734 10.375 1 94.06 86 THR A CA 1
ATOM 660 C C . THR A 1 86 ? -4.25 23.125 11.719 1 94.06 86 THR A C 1
ATOM 662 O O . THR A 1 86 ? -4.848 22.141 12.164 1 94.06 86 THR A O 1
ATOM 665 N N . GLU A 1 87 ? -3.293 23.672 12.383 1 96.06 87 GLU A N 1
ATOM 666 C CA . GLU A 1 87 ? -2.861 23.078 13.648 1 96.06 87 GLU A CA 1
ATOM 667 C C . GLU A 1 87 ? -2.398 24.156 14.633 1 96.06 87 GLU A C 1
ATOM 669 O O . GLU A 1 87 ? -1.819 25.156 14.227 1 96.06 87 GLU A O 1
ATOM 674 N N . CYS A 1 88 ? -2.658 23.906 15.922 1 96.69 88 CYS A N 1
ATOM 675 C CA . CYS A 1 88 ? -2.195 24.797 16.984 1 96.69 88 CYS A CA 1
ATOM 676 C C . CYS A 1 88 ? -2.229 24.094 18.328 1 96.69 88 CYS A C 1
ATOM 678 O O . CYS A 1 88 ? -2.611 22.938 18.422 1 96.69 88 CYS A O 1
ATOM 680 N N . ALA A 1 89 ? -1.653 24.781 19.281 1 97.94 89 ALA A N 1
ATOM 681 C CA . ALA A 1 89 ? -1.67 24.344 20.672 1 97.94 89 ALA A CA 1
ATOM 682 C C . ALA A 1 89 ? -1.98 25.516 21.609 1 97.94 89 ALA A C 1
ATOM 684 O O . ALA A 1 89 ? -1.648 26.672 21.312 1 97.94 89 ALA A O 1
ATOM 685 N N . GLY A 1 90 ? -2.672 25.188 22.688 1 98.06 90 GLY A N 1
ATOM 686 C CA . GLY A 1 90 ? -3.045 26.25 23.609 1 98.06 90 GLY A CA 1
ATOM 687 C C . GLY A 1 90 ? -3.615 25.734 24.906 1 98.06 90 GLY A C 1
ATOM 688 O O . GLY A 1 90 ? -3.436 24.562 25.25 1 98.06 90 GLY A O 1
ATOM 689 N N . VAL A 1 91 ? -4.211 26.688 25.562 1 98.19 91 VAL A N 1
ATOM 690 C CA . VAL A 1 91 ? -4.758 26.391 26.891 1 98.19 91 VAL A CA 1
ATOM 691 C C . VAL A 1 91 ? -6.27 26.625 26.875 1 98.19 91 VAL A C 1
ATOM 693 O O . VAL A 1 91 ? -6.746 27.641 26.391 1 98.19 91 VAL A O 1
ATOM 696 N N . VAL A 1 92 ? -7.004 25.641 27.438 1 98.06 92 VAL A N 1
ATOM 697 C CA . VAL A 1 92 ? -8.453 25.781 27.547 1 98.06 92 VAL A CA 1
ATOM 698 C C . VAL A 1 92 ? -8.781 26.922 28.5 1 98.06 92 VAL A C 1
ATOM 700 O O . VAL A 1 92 ? -8.344 26.922 29.656 1 98.06 92 VAL A O 1
ATOM 703 N N . GLU A 1 93 ? -9.547 27.844 28 1 96.56 93 GLU A N 1
ATOM 704 C CA . GLU A 1 93 ? -9.891 29.031 28.781 1 96.56 93 GLU A CA 1
ATOM 705 C C . GLU A 1 93 ? -11.328 28.938 29.297 1 96.56 93 GLU A C 1
ATOM 707 O O . GLU A 1 93 ? -11.641 29.5 30.359 1 96.56 93 GLU A O 1
ATOM 712 N N . ALA A 1 94 ? -12.195 28.328 28.547 1 96.75 94 ALA A N 1
ATOM 713 C CA . ALA A 1 94 ? -13.586 28.125 28.922 1 96.75 94 ALA A CA 1
ATOM 714 C C . ALA A 1 94 ? -14.156 26.859 28.312 1 96.75 94 ALA A C 1
ATOM 716 O O . ALA A 1 94 ? -13.641 26.359 27.297 1 96.75 94 ALA A O 1
ATOM 717 N N . ILE A 1 95 ? -15.172 26.281 28.984 1 97.12 95 ILE A N 1
ATOM 718 C CA . ILE A 1 95 ? -15.805 25.078 28.484 1 97.12 95 ILE A CA 1
ATOM 719 C C . ILE A 1 95 ? -17.328 25.234 28.516 1 97.12 95 ILE A C 1
ATOM 721 O O . ILE A 1 95 ? -17.859 25.891 29.406 1 97.12 95 ILE A O 1
ATOM 725 N N . GLY A 1 96 ? -17.922 24.625 27.547 1 96.06 96 GLY A N 1
ATOM 726 C CA . GLY A 1 96 ? -19.375 24.562 27.562 1 96.06 96 GLY A CA 1
ATOM 727 C C . GLY A 1 96 ? -19.922 23.625 28.625 1 96.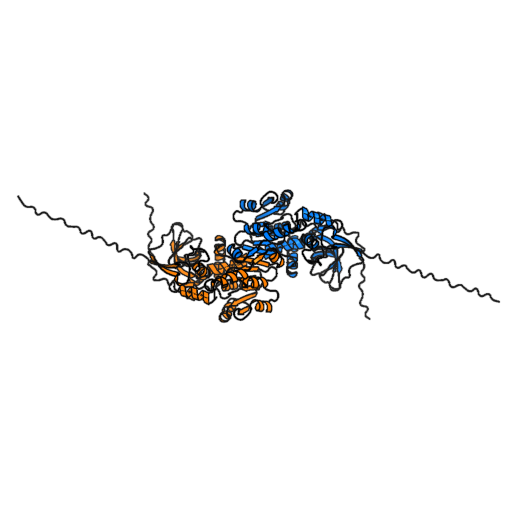06 96 GLY A C 1
ATOM 728 O O . GLY A 1 96 ? -19.188 22.766 29.125 1 96.06 96 GLY A O 1
ATOM 729 N N . ASP A 1 97 ? -21.219 23.703 28.859 1 95 97 ASP A N 1
ATOM 730 C CA . ASP A 1 97 ? -21.859 23.016 29.984 1 95 97 ASP A CA 1
ATOM 731 C C . ASP A 1 97 ? -21.875 21.5 29.766 1 95 97 ASP A C 1
ATOM 733 O O . ASP A 1 97 ? -21.938 20.734 30.719 1 95 97 ASP A O 1
ATOM 737 N N . LEU A 1 98 ? -21.766 21.094 28.531 1 95.94 98 LEU A N 1
ATOM 738 C CA . LEU A 1 98 ? -21.922 19.672 28.234 1 95.94 98 LEU A CA 1
ATOM 739 C C . LEU A 1 98 ? -20.547 19.031 28.016 1 95.94 98 LEU A C 1
ATOM 741 O O . LEU A 1 98 ? -20.469 17.828 27.766 1 95.94 98 LEU A O 1
ATOM 745 N N . VAL A 1 99 ? -19.516 19.797 28.125 1 96.69 99 VAL A N 1
ATOM 746 C CA . VAL A 1 99 ? -18.172 19.266 27.922 1 96.69 99 VAL A CA 1
ATOM 747 C C . VAL A 1 99 ? -17.734 18.484 29.156 1 96.69 99 VAL A C 1
ATOM 749 O O . VAL A 1 99 ? -17.828 18.984 30.281 1 96.69 99 VAL A O 1
ATOM 752 N N . ILE A 1 100 ? -17.25 17.188 29.016 1 93.44 100 ILE A N 1
ATOM 753 C CA . ILE A 1 100 ? -16.906 16.375 30.172 1 93.44 100 ILE A CA 1
ATOM 754 C C . ILE A 1 100 ? -15.438 15.961 30.094 1 93.44 100 ILE A C 1
ATOM 756 O O . ILE A 1 100 ? -14.805 15.68 31.125 1 93.44 100 ILE A O 1
ATOM 760 N N . ASP A 1 101 ? -14.766 15.898 29.109 1 93.12 101 ASP A N 1
ATOM 761 C CA . ASP A 1 101 ? -13.43 15.32 28.953 1 93.12 101 ASP A CA 1
ATOM 762 C C . ASP A 1 101 ? -12.367 16.422 28.859 1 93.12 101 ASP A C 1
ATOM 764 O O . ASP A 1 101 ? -11.289 16.188 28.312 1 93.12 101 ASP A O 1
ATOM 768 N N . ARG A 1 102 ? -12.734 17.641 29.281 1 97.19 102 ARG A N 1
ATOM 769 C CA . ARG A 1 102 ? -11.82 18.781 29.297 1 97.19 102 ARG A CA 1
ATOM 770 C C . ARG A 1 102 ? -12.109 19.688 30.484 1 97.19 102 ARG A C 1
ATOM 772 O O . ARG A 1 102 ? -13.234 19.734 30.984 1 97.19 102 ARG A O 1
ATOM 779 N N . LYS A 1 103 ? -11.078 20.406 30.922 1 97 103 LYS A N 1
ATOM 780 C CA . LYS A 1 103 ? -11.242 21.406 31.969 1 97 103 LYS A CA 1
ATOM 781 C C . LYS A 1 103 ? -10.43 22.656 31.656 1 97 103 LYS A C 1
ATOM 783 O O . LYS A 1 103 ? -9.445 22.594 30.906 1 97 103 LYS A O 1
ATOM 788 N N . VAL A 1 104 ? -10.844 23.688 32.25 1 97.56 104 VAL A N 1
ATOM 789 C CA . VAL A 1 104 ? -10.109 24.938 32.125 1 97.56 104 VAL A CA 1
ATOM 790 C C . VAL A 1 104 ? -8.68 24.75 32.625 1 97.56 104 VAL A C 1
ATOM 792 O O . VAL A 1 104 ? -8.461 24.156 33.688 1 97.56 104 VAL A O 1
ATOM 795 N N . GLY A 1 105 ? -7.742 25.172 31.812 1 97.94 105 GLY A N 1
ATOM 796 C CA . GLY A 1 105 ? -6.344 25.016 32.188 1 97.94 105 GLY A CA 1
ATOM 797 C C . GLY A 1 105 ? -5.648 23.891 31.438 1 97.94 105 GLY A C 1
ATOM 798 O O . GLY A 1 105 ? -4.418 23.828 31.406 1 97.94 105 GLY A O 1
ATOM 799 N N . ASP A 1 106 ? -6.441 23.016 30.875 1 98.25 106 ASP A N 1
ATOM 800 C CA . ASP A 1 106 ? -5.844 21.938 30.094 1 98.25 106 ASP A CA 1
ATOM 801 C C . ASP A 1 106 ? -5.02 22.484 28.938 1 98.25 106 ASP A C 1
ATOM 803 O O . ASP A 1 106 ? -5.449 23.406 28.25 1 98.25 106 ASP A O 1
ATOM 807 N N . LYS A 1 107 ? -3.777 21.969 28.781 1 98.62 107 LYS A N 1
ATOM 808 C CA . LYS A 1 107 ? -2.996 22.203 27.578 1 98.62 107 LYS A CA 1
ATOM 809 C C . LYS A 1 107 ? -3.363 21.203 26.469 1 98.62 107 LYS A C 1
ATOM 811 O O . LYS A 1 107 ? -3.361 20 26.703 1 98.62 107 LYS A O 1
ATOM 816 N N . ILE A 1 108 ? -3.689 21.719 25.297 1 98.38 108 ILE A N 1
ATOM 817 C CA . ILE A 1 108 ? -4.234 20.781 24.312 1 98.38 108 ILE A CA 1
ATOM 818 C C . ILE A 1 108 ? -3.594 21.062 22.938 1 98.38 108 ILE A C 1
ATOM 820 O O . ILE A 1 108 ? -3.094 22.156 22.688 1 98.38 108 ILE A O 1
ATOM 824 N N . ILE A 1 109 ? -3.498 20.047 22.125 1 98.38 109 ILE A N 1
ATOM 825 C CA . ILE A 1 109 ? -3.199 20.094 20.703 1 98.38 109 ILE A CA 1
ATOM 826 C C . ILE A 1 109 ? -4.5 20.172 19.906 1 98.38 109 ILE A C 1
ATOM 828 O O . ILE A 1 109 ? -5.469 19.469 20.219 1 98.38 109 ILE A O 1
ATOM 832 N N . MET A 1 110 ? -4.559 21.047 18.938 1 97.62 110 MET A N 1
ATOM 833 C CA . MET A 1 110 ? -5.738 21.172 18.094 1 97.62 110 MET A CA 1
ATOM 834 C C . MET A 1 110 ? -5.379 20.922 16.625 1 97.62 110 MET A C 1
ATOM 836 O O . MET A 1 110 ? -4.332 21.375 16.156 1 97.62 110 MET A O 1
ATOM 840 N N . LEU A 1 111 ? -6.188 20.203 15.977 1 96.31 111 LEU A N 1
ATOM 841 C CA . LEU A 1 111 ? -6.121 19.984 14.539 1 96.31 111 LEU A CA 1
ATOM 842 C C . LEU A 1 111 ? -7.465 20.281 13.883 1 96.31 111 LEU A C 1
ATOM 844 O O . LEU A 1 111 ? -8.5 19.797 14.336 1 96.31 111 LEU A O 1
ATOM 848 N N . ASN A 1 112 ? -7.426 21.141 12.883 1 93.75 112 ASN A N 1
ATOM 849 C CA . ASN A 1 112 ? -8.586 21.406 12.047 1 93.75 112 ASN A CA 1
ATOM 850 C C . ASN A 1 112 ? -8.219 21.453 10.57 1 93.75 112 ASN A C 1
ATOM 852 O O . ASN A 1 112 ? -7.695 22.453 10.086 1 93.75 112 ASN A O 1
ATOM 856 N N . ILE A 1 113 ? -8.617 20.469 9.891 1 89.38 113 ILE A N 1
ATOM 857 C CA . ILE A 1 113 ? -8.188 20.281 8.508 1 89.38 113 ILE A CA 1
ATOM 858 C C . ILE A 1 113 ? -8.75 21.406 7.637 1 89.38 113 ILE A C 1
ATOM 860 O O . ILE A 1 113 ? -8.125 21.812 6.656 1 89.38 113 ILE A O 1
ATOM 864 N N . ASP A 1 114 ? -9.836 22.016 8.016 1 86.94 114 ASP A N 1
ATOM 865 C CA . ASP A 1 114 ? -10.477 23.078 7.242 1 86.94 114 ASP A CA 1
ATOM 866 C C . ASP A 1 114 ? -9.836 24.438 7.539 1 86.94 114 ASP A C 1
ATOM 868 O O . ASP A 1 114 ? -10.211 25.438 6.945 1 86.94 114 ASP A O 1
ATOM 872 N N . GLY A 1 115 ? -8.93 24.422 8.453 1 91.88 115 GLY A N 1
ATOM 873 C CA . GLY A 1 115 ? -8.234 25.656 8.773 1 91.88 115 GLY A CA 1
ATOM 874 C C . GLY A 1 115 ? -8.922 26.469 9.859 1 91.88 115 GLY A C 1
ATOM 875 O O . GLY A 1 115 ? -9.672 25.922 10.664 1 91.88 115 GLY A O 1
ATOM 876 N N . GLY A 1 116 ? -8.469 27.719 10.039 1 92.38 116 GLY A N 1
ATOM 877 C CA . GLY A 1 116 ? -9.07 28.656 10.977 1 92.38 116 GLY A CA 1
ATOM 878 C C . GLY A 1 116 ? -8.367 28.703 12.312 1 92.38 116 GLY A C 1
ATOM 879 O O . GLY A 1 116 ? -8.844 29.344 13.25 1 92.38 116 GLY A O 1
ATOM 880 N N . LEU A 1 117 ? -7.199 28.141 12.359 1 95.31 117 LEU A N 1
ATOM 881 C CA . LEU A 1 117 ? -6.578 28.016 13.672 1 95.31 117 LEU A CA 1
ATOM 882 C C . LEU A 1 117 ? -5.523 29.094 13.875 1 95.31 117 LEU A C 1
ATOM 884 O O . LEU A 1 117 ? -4.953 29.219 14.961 1 95.31 117 LEU A O 1
ATOM 888 N N . TRP A 1 118 ? -5.289 29.906 12.898 1 95.38 118 TRP A N 1
ATOM 889 C CA . TRP A 1 118 ? -4.332 31 13.047 1 95.38 118 TRP A CA 1
ATOM 890 C C . TRP A 1 118 ? -4.992 32.219 13.688 1 95.38 118 TRP A C 1
ATOM 892 O O . TRP A 1 118 ? -5.082 33.281 13.078 1 95.38 118 TRP A O 1
ATOM 902 N N . THR A 1 119 ? -5.391 32.062 14.898 1 95.12 119 THR A N 1
ATOM 903 C CA . THR A 1 119 ? -6.043 33.062 15.719 1 95.12 119 THR A CA 1
ATOM 904 C C . THR A 1 119 ? -5.68 32.906 17.188 1 95.12 119 THR A C 1
ATOM 906 O O . THR A 1 119 ? -5.262 31.812 17.609 1 95.12 119 THR A O 1
ATOM 909 N N . GLU A 1 120 ? -5.789 33.938 17.953 1 95.06 120 GLU A N 1
ATOM 910 C CA . GLU A 1 120 ? -5.387 33.906 19.344 1 95.06 120 GLU A CA 1
ATOM 911 C C . GLU A 1 120 ? -6.426 33.188 20.203 1 95.06 120 GLU A C 1
ATOM 913 O O . GLU A 1 120 ? -6.109 32.688 21.281 1 95.06 120 GLU A O 1
ATOM 918 N N . LEU A 1 121 ? -7.668 33.25 19.703 1 95.62 121 LEU A N 1
ATOM 919 C CA . LEU A 1 121 ? -8.75 32.531 20.359 1 95.62 121 LEU A CA 1
ATOM 920 C C . LEU A 1 121 ? -9.477 31.625 19.391 1 95.62 121 LEU A C 1
ATOM 922 O O . LEU A 1 121 ? -9.828 32.031 18.281 1 95.62 121 LEU A O 1
ATOM 926 N N . VAL A 1 122 ? -9.672 30.344 19.844 1 96.19 122 VAL A N 1
ATOM 927 C CA . VAL A 1 122 ? -10.328 29.359 18.984 1 96.19 122 VAL A CA 1
ATOM 928 C C . VAL A 1 122 ? -11.477 28.703 19.766 1 96.19 122 VAL A C 1
ATOM 930 O O . VAL A 1 122 ? -11.312 28.312 20.922 1 96.19 122 VAL A O 1
ATOM 933 N N . VAL A 1 123 ? -12.586 28.688 19.141 1 96.75 123 VAL A N 1
ATOM 934 C CA . VAL A 1 123 ? -13.68 27.844 19.625 1 96.75 123 VAL A CA 1
ATOM 935 C C . VAL A 1 123 ? -13.695 26.531 18.828 1 96.75 123 VAL A C 1
ATOM 937 O O . VAL A 1 123 ? -13.68 26.547 17.609 1 96.75 123 VAL A O 1
ATOM 940 N N . THR A 1 124 ? -13.68 25.391 19.547 1 96.25 124 THR A N 1
ATOM 941 C CA . THR A 1 124 ? -13.656 24.094 18.891 1 96.25 124 THR A CA 1
ATOM 942 C C . THR A 1 124 ? -14.336 23.031 19.75 1 96.25 124 THR A C 1
ATOM 944 O O . THR A 1 124 ? -14.859 23.344 20.828 1 96.25 124 THR A O 1
ATOM 947 N N . THR A 1 125 ? -14.477 21.844 19.219 1 94.88 125 THR A N 1
ATOM 948 C CA . THR A 1 125 ? -15.055 20.734 19.938 1 94.88 125 THR A CA 1
ATOM 949 C C . THR A 1 125 ? -13.953 19.828 20.5 1 94.88 125 THR A C 1
ATOM 951 O O . THR A 1 125 ? -12.828 19.844 20.016 1 94.88 125 THR A O 1
ATOM 954 N N . VAL A 1 126 ? -14.336 19.047 21.422 1 94.06 126 VAL A N 1
ATOM 955 C CA . VAL A 1 126 ? -13.383 18.188 22.125 1 94.06 126 VAL A CA 1
ATOM 956 C C . VAL A 1 126 ? -12.812 17.156 21.156 1 94.06 126 VAL A C 1
ATOM 958 O O . VAL A 1 126 ? -11.641 16.797 21.25 1 94.06 126 VAL A O 1
ATOM 961 N N . ASN A 1 127 ? -13.516 16.719 20.188 1 91.88 127 ASN A N 1
ATOM 962 C CA . ASN A 1 127 ? -13.109 15.656 19.281 1 91.88 127 ASN A CA 1
ATOM 963 C C . ASN A 1 127 ? -11.961 16.094 18.359 1 91.88 127 ASN A C 1
ATOM 965 O O . ASN A 1 127 ? -11.312 15.266 17.734 1 91.88 127 ASN A O 1
ATOM 969 N N . ARG A 1 128 ? -11.672 17.344 18.391 1 94.06 128 ARG A N 1
ATOM 970 C CA . ARG A 1 128 ? -10.594 17.875 17.547 1 94.06 128 ARG A CA 1
ATOM 971 C C . ARG A 1 128 ? -9.391 18.266 18.406 1 94.06 128 ARG A C 1
ATOM 973 O O . ARG A 1 128 ? -8.484 18.969 17.922 1 94.06 128 ARG A O 1
ATOM 980 N N . THR A 1 129 ? -9.445 17.844 19.625 1 97.19 129 THR A N 1
ATOM 981 C CA . THR A 1 129 ? -8.383 18.25 20.531 1 97.19 129 THR A CA 1
ATOM 982 C C . THR A 1 129 ? -7.781 17.031 21.219 1 97.19 129 THR A C 1
ATOM 984 O O . THR A 1 129 ? -8.438 15.992 21.344 1 97.19 129 THR A O 1
ATOM 987 N N . PHE A 1 130 ? -6.574 17.188 21.641 1 98.38 130 PHE A N 1
ATOM 988 C CA . PHE A 1 130 ? -5.824 16.156 22.344 1 98.38 130 PHE A CA 1
ATOM 989 C C . PHE A 1 130 ? -5.02 16.75 23.5 1 98.38 130 PHE A C 1
ATOM 991 O O . PHE A 1 130 ? -4.438 17.828 23.359 1 98.38 130 PHE A O 1
ATOM 998 N N . LEU A 1 131 ? -5.035 16.047 24.594 1 98.31 131 LEU A N 1
ATOM 999 C CA . LEU A 1 131 ? -4.266 16.531 25.734 1 98.31 131 LEU A CA 1
ATOM 1000 C C . LEU A 1 131 ? -2.77 16.484 25.438 1 98.31 131 LEU A C 1
ATOM 1002 O O . LEU A 1 131 ? -2.271 15.484 24.922 1 98.31 131 LEU A O 1
ATOM 1006 N N . MET A 1 132 ? -2.105 17.516 25.766 1 98.12 132 MET A N 1
ATOM 1007 C CA . MET A 1 132 ? -0.651 17.547 25.625 1 98.12 132 MET A CA 1
ATOM 1008 C C . MET A 1 132 ? 0.007 16.672 26.703 1 98.12 132 MET A C 1
ATOM 1010 O O . MET A 1 132 ? -0.413 16.688 27.859 1 98.12 132 MET A O 1
ATOM 1014 N N . PRO A 1 133 ? 1.008 15.945 26.281 1 97.38 133 PRO A N 1
ATOM 1015 C CA . PRO A 1 133 ? 1.767 15.258 27.328 1 97.38 133 PRO A CA 1
ATOM 1016 C C . PRO A 1 133 ? 2.611 16.219 28.156 1 97.38 133 PRO A C 1
ATOM 1018 O O . PRO A 1 133 ? 2.953 17.312 27.703 1 97.38 133 PRO A O 1
ATOM 1021 N N . ASP A 1 134 ? 2.984 15.648 29.312 1 94.88 134 ASP A N 1
ATOM 1022 C CA . ASP A 1 134 ? 3.82 16.453 30.203 1 94.88 134 ASP A CA 1
ATOM 1023 C C . ASP A 1 134 ? 5.176 16.75 29.562 1 94.88 134 ASP A C 1
ATOM 1025 O O . ASP A 1 134 ? 5.773 15.867 28.922 1 94.88 134 ASP A O 1
ATOM 1029 N N . GLY A 1 135 ? 5.527 17.969 29.703 1 94.88 135 GLY A N 1
ATOM 1030 C CA . GLY A 1 135 ? 6.859 18.328 29.25 1 94.88 135 GLY A CA 1
ATOM 1031 C C . GLY A 1 135 ? 6.895 18.797 27.797 1 94.88 135 GLY A C 1
ATOM 1032 O O . GLY A 1 135 ? 7.891 19.375 27.359 1 94.88 135 GLY A O 1
ATOM 1033 N N . MET A 1 136 ? 5.859 18.609 27.078 1 96.56 136 MET A N 1
ATOM 1034 C CA . MET A 1 136 ? 5.805 19.062 25.688 1 96.56 136 MET A CA 1
ATOM 1035 C C . MET A 1 136 ? 5.598 20.578 25.609 1 96.56 136 MET A C 1
ATOM 1037 O O . MET A 1 136 ? 4.734 21.125 26.297 1 96.56 136 MET A O 1
ATOM 1041 N N . SER A 1 137 ? 6.453 21.234 24.812 1 96 137 SER A N 1
ATOM 1042 C CA . SER A 1 137 ? 6.25 22.672 24.594 1 96 137 SER A CA 1
ATOM 1043 C C . SER A 1 137 ? 5.098 22.922 23.641 1 96 137 SER A C 1
ATOM 1045 O O . SER A 1 137 ? 4.734 22.062 22.844 1 96 137 SER A O 1
ATOM 1047 N N . PHE A 1 138 ? 4.52 24.062 23.688 1 96.25 138 PHE A N 1
ATOM 1048 C CA . PHE A 1 138 ? 3.445 24.422 22.766 1 96.25 138 PHE A CA 1
ATOM 1049 C C . PHE A 1 138 ? 3.941 24.422 21.328 1 96.25 138 PHE A C 1
ATOM 1051 O O . PHE A 1 138 ? 3.191 24.078 20.406 1 96.25 138 PHE A O 1
ATOM 1058 N N . GLN A 1 139 ? 5.211 24.812 21.125 1 94.19 139 GLN A N 1
ATOM 1059 C CA . GLN A 1 139 ? 5.801 24.797 19.797 1 94.19 139 GLN A CA 1
ATOM 1060 C C . GLN A 1 139 ? 5.898 23.359 19.25 1 94.19 139 GLN A C 1
ATOM 1062 O O . GLN A 1 139 ? 5.562 23.109 18.094 1 94.19 139 GLN A O 1
ATOM 1067 N N . GLU A 1 140 ? 6.312 22.484 20.094 1 94.56 140 GLU A N 1
ATOM 1068 C CA . GLU A 1 140 ? 6.352 21.078 19.703 1 94.56 140 GLU A CA 1
ATOM 1069 C C . GLU A 1 140 ? 4.953 20.547 19.391 1 94.56 140 GLU A C 1
ATOM 1071 O O . GLU A 1 140 ? 4.758 19.828 18.406 1 94.56 140 GLU A O 1
ATOM 1076 N N . ALA A 1 141 ? 4.027 20.953 20.219 1 97 141 ALA A N 1
ATOM 1077 C CA . ALA A 1 141 ? 2.639 20.531 20.078 1 97 141 ALA A CA 1
ATOM 1078 C C . ALA A 1 141 ? 2.041 21.016 18.766 1 97 141 ALA A C 1
ATOM 1080 O O . ALA A 1 141 ? 1.245 20.328 18.141 1 97 141 ALA A O 1
ATOM 1081 N N . ALA A 1 142 ? 2.445 22.188 18.328 1 95.44 142 ALA A N 1
ATOM 1082 C CA . ALA A 1 142 ? 1.943 22.781 17.094 1 95.44 142 ALA A CA 1
ATOM 1083 C C . ALA A 1 142 ? 2.711 22.25 15.891 1 95.44 142 ALA A C 1
ATOM 1085 O O . ALA A 1 142 ? 2.562 22.75 14.773 1 95.44 142 ALA A O 1
ATOM 1086 N N . ALA A 1 143 ? 3.607 21.25 16.125 1 94.38 143 ALA A N 1
ATOM 1087 C CA . ALA A 1 143 ? 4.422 20.719 15.031 1 94.38 143 ALA A CA 1
ATOM 1088 C C . ALA A 1 143 ? 4.176 19.219 14.852 1 94.38 143 ALA A C 1
ATOM 1090 O O . ALA A 1 143 ? 4.734 18.594 13.945 1 94.38 143 ALA A O 1
ATOM 1091 N N . ILE A 1 144 ? 3.311 18.609 15.617 1 95.81 144 ILE A N 1
ATOM 1092 C CA . ILE A 1 144 ? 3.23 17.156 15.625 1 95.81 144 ILE A CA 1
ATOM 1093 C C . ILE A 1 144 ? 2.01 16.703 14.828 1 95.81 144 ILE A C 1
ATOM 1095 O O . ILE A 1 144 ? 2.061 15.688 14.125 1 95.81 144 ILE A O 1
ATOM 1099 N N . SER A 1 145 ? 0.927 17.391 14.844 1 95.38 145 SER A N 1
ATOM 1100 C CA . SER A 1 145 ? -0.361 16.844 14.422 1 95.38 145 SER A CA 1
ATOM 1101 C C . SER A 1 145 ? -0.409 16.641 12.914 1 95.38 145 SER A C 1
ATOM 1103 O O . SER A 1 145 ? -0.79 15.578 12.43 1 95.38 145 SER A O 1
ATOM 1105 N N . VAL A 1 146 ? 0.06 17.609 12.141 1 95.56 146 VAL A N 1
ATOM 1106 C CA . VAL A 1 146 ? -0.108 17.516 10.695 1 95.56 146 VAL A CA 1
ATOM 1107 C C . VAL A 1 146 ? 1.005 16.656 10.102 1 95.56 146 VAL A C 1
ATOM 1109 O O . VAL A 1 146 ? 0.739 15.602 9.523 1 95.56 146 VAL A O 1
ATOM 1112 N N . ASN A 1 147 ? 2.24 17.031 10.336 1 96.12 147 ASN A N 1
ATOM 1113 C CA . ASN A 1 147 ? 3.375 16.391 9.672 1 96.12 147 ASN A CA 1
ATOM 1114 C C . ASN A 1 147 ? 3.547 14.945 10.117 1 96.12 147 ASN A C 1
ATOM 1116 O O . ASN A 1 147 ? 3.734 14.047 9.289 1 96.12 147 ASN A O 1
ATOM 1120 N N . TYR A 1 148 ? 3.434 14.711 11.43 1 98.31 148 TYR A N 1
ATOM 1121 C CA . TYR A 1 148 ? 3.666 13.359 11.93 1 98.31 148 TYR A CA 1
ATOM 1122 C C . TYR A 1 148 ? 2.492 12.445 11.594 1 98.31 148 TYR A C 1
ATOM 1124 O O . TYR A 1 148 ? 2.678 11.25 11.352 1 98.31 148 TYR A O 1
ATOM 1132 N N . THR A 1 149 ? 1.304 13.016 11.602 1 98.12 149 THR A N 1
ATOM 1133 C CA . THR A 1 149 ? 0.161 12.211 11.18 1 98.12 149 THR A CA 1
ATOM 1134 C C . THR A 1 149 ? 0.293 11.805 9.719 1 98.12 149 THR A C 1
ATOM 1136 O O . THR A 1 149 ? 0.111 10.633 9.375 1 98.12 149 THR A O 1
ATOM 1139 N N . ALA A 1 150 ? 0.616 12.758 8.891 1 97.81 150 ALA A N 1
ATOM 1140 C CA . ALA A 1 150 ? 0.81 12.453 7.473 1 97.81 150 ALA A CA 1
ATOM 1141 C C . ALA A 1 150 ? 1.874 11.375 7.285 1 97.81 150 ALA A C 1
ATOM 1143 O O . ALA A 1 150 ? 1.644 10.383 6.594 1 97.81 150 ALA A O 1
ATOM 1144 N N . ALA A 1 151 ? 3.012 11.555 7.918 1 98.62 151 ALA A N 1
ATOM 1145 C CA . ALA A 1 151 ? 4.109 10.602 7.793 1 98.62 151 ALA A CA 1
ATOM 1146 C C . ALA A 1 151 ? 3.689 9.211 8.258 1 98.62 151 ALA A C 1
ATOM 1148 O O . ALA A 1 151 ? 3.979 8.211 7.598 1 98.62 151 ALA A O 1
ATOM 1149 N N . TYR A 1 152 ? 3.004 9.18 9.391 1 98.81 152 TYR A N 1
ATOM 1150 C CA . TYR A 1 152 ? 2.562 7.91 9.961 1 98.81 152 TYR A CA 1
ATOM 1151 C C . TYR A 1 152 ? 1.658 7.164 8.984 1 98.81 152 TYR A C 1
ATOM 1153 O O . TYR A 1 152 ? 1.879 5.98 8.703 1 98.81 152 TYR A O 1
ATOM 1161 N N . VAL A 1 153 ? 0.686 7.844 8.484 1 98.38 153 VAL A N 1
ATOM 1162 C CA . VAL A 1 153 ? -0.29 7.211 7.602 1 98.38 153 VAL A CA 1
ATOM 1163 C C . VAL A 1 153 ? 0.392 6.77 6.309 1 98.38 153 VAL A C 1
ATOM 1165 O O . VAL A 1 153 ? 0.15 5.664 5.816 1 98.38 153 VAL A O 1
ATOM 1168 N N . MET A 1 154 ? 1.274 7.555 5.781 1 98.62 154 MET A N 1
ATOM 1169 C CA . MET A 1 154 ? 1.952 7.23 4.527 1 98.62 154 MET A CA 1
ATOM 1170 C C . MET A 1 154 ? 2.869 6.023 4.707 1 98.62 154 MET A C 1
ATOM 1172 O O . MET A 1 154 ? 2.861 5.105 3.883 1 98.62 154 MET A O 1
ATOM 1176 N N . ILE A 1 155 ? 3.58 5.965 5.809 1 98.56 155 ILE A N 1
ATOM 1177 C CA . ILE A 1 155 ? 4.637 4.98 6.008 1 98.56 155 ILE A CA 1
ATOM 1178 C C . ILE A 1 155 ? 4.027 3.646 6.438 1 98.56 155 ILE A C 1
ATOM 1180 O O . ILE A 1 155 ? 4.379 2.594 5.898 1 98.56 155 ILE A O 1
ATOM 1184 N N . TYR A 1 156 ? 3.072 3.719 7.352 1 97.75 156 TYR A N 1
ATOM 1185 C CA . TYR A 1 156 ? 2.615 2.473 7.957 1 97.75 156 TYR A CA 1
ATOM 1186 C C . TYR A 1 156 ? 1.325 1.991 7.305 1 97.75 156 TYR A C 1
ATOM 1188 O O . TYR A 1 156 ? 1.147 0.792 7.078 1 97.75 156 TYR A O 1
ATOM 1196 N N . ASP A 1 157 ? 0.421 2.926 6.992 1 95.25 157 ASP A N 1
ATOM 1197 C CA . ASP A 1 157 ? -0.855 2.502 6.422 1 95.25 157 ASP A CA 1
ATOM 1198 C C . ASP A 1 157 ? -0.737 2.264 4.922 1 95.25 157 ASP A C 1
ATOM 1200 O O . ASP A 1 157 ? -1.181 1.232 4.414 1 95.25 157 ASP A O 1
ATOM 1204 N N . PHE A 1 158 ? -0.065 3.143 4.191 1 95.38 158 PHE A N 1
ATOM 1205 C CA . PHE A 1 158 ? -0.006 3.057 2.736 1 95.38 158 PHE A CA 1
ATOM 1206 C C . PHE A 1 158 ? 1.173 2.199 2.291 1 95.38 158 PHE A C 1
ATOM 1208 O O . PHE A 1 158 ? 0.994 1.207 1.582 1 95.38 158 PHE A O 1
ATOM 1215 N N . ALA A 1 159 ? 2.33 2.615 2.756 1 97.62 159 ALA A N 1
ATOM 1216 C CA . ALA A 1 159 ? 3.533 2.018 2.184 1 97.62 159 ALA A CA 1
ATOM 1217 C C . ALA A 1 159 ? 3.85 0.68 2.848 1 97.62 159 ALA A C 1
ATOM 1219 O O . ALA A 1 159 ? 4.602 -0.13 2.299 1 97.62 159 ALA A O 1
ATOM 1220 N N . ASN A 1 160 ? 3.281 0.498 4.125 1 98.06 160 ASN A N 1
ATOM 1221 C CA . ASN A 1 160 ? 3.512 -0.762 4.824 1 98.06 160 ASN A CA 1
ATOM 1222 C C . ASN A 1 160 ? 5 -1.048 4.988 1 98.06 160 ASN A C 1
ATOM 1224 O O . ASN A 1 160 ? 5.484 -2.107 4.586 1 98.06 160 ASN A O 1
ATOM 1228 N N . LEU A 1 161 ? 5.707 -0.09 5.594 1 98.62 161 LEU A N 1
ATOM 1229 C CA . LEU A 1 161 ? 7.137 -0.247 5.844 1 98.62 161 LEU A CA 1
ATOM 1230 C C . LEU A 1 161 ? 7.406 -1.46 6.727 1 98.62 161 LEU A C 1
ATOM 1232 O O . LEU A 1 161 ? 6.777 -1.621 7.773 1 98.62 161 LEU A O 1
ATOM 1236 N N . ARG A 1 162 ? 8.328 -2.248 6.293 1 97.5 162 ARG A N 1
ATOM 1237 C CA . ARG A 1 162 ? 8.688 -3.477 6.992 1 97.5 162 ARG A CA 1
ATOM 1238 C C . ARG A 1 162 ? 10.18 -3.498 7.328 1 97.5 162 ARG A C 1
ATOM 1240 O O . ARG A 1 162 ? 10.953 -2.707 6.789 1 97.5 162 ARG A O 1
ATOM 1247 N N . PRO A 1 163 ? 10.594 -4.387 8.25 1 97.81 163 PRO A N 1
ATOM 1248 C CA . PRO A 1 163 ? 12 -4.465 8.641 1 97.81 163 PRO A CA 1
ATOM 1249 C C . PRO A 1 163 ? 12.93 -4.727 7.457 1 97.81 163 PRO A C 1
ATOM 1251 O O . PRO A 1 163 ? 12.578 -5.484 6.551 1 97.81 163 PRO A O 1
ATOM 1254 N N . SER A 1 164 ? 14.07 -4.082 7.457 1 97.62 164 SER A N 1
ATOM 1255 C CA . SER A 1 164 ? 15.195 -4.297 6.551 1 97.62 164 SER A CA 1
ATOM 1256 C C . SER A 1 164 ? 14.906 -3.719 5.168 1 97.62 164 SER A C 1
ATOM 1258 O O . SER A 1 164 ? 15.602 -4.047 4.203 1 97.62 164 SER A O 1
ATOM 1260 N N . GLN A 1 165 ? 13.875 -2.885 5.086 1 98.31 165 GLN A N 1
ATOM 1261 C CA . GLN A 1 165 ? 13.562 -2.229 3.818 1 98.31 165 GLN A CA 1
ATOM 1262 C C . GLN A 1 165 ? 14.289 -0.891 3.701 1 98.31 165 GLN A C 1
ATOM 1264 O O . GLN A 1 165 ? 14.898 -0.425 4.664 1 98.31 165 GLN A O 1
ATOM 1269 N N . SER A 1 166 ? 14.273 -0.377 2.512 1 98.81 166 SER A N 1
ATOM 1270 C CA . SER A 1 166 ? 14.867 0.925 2.223 1 98.81 166 SER A CA 1
ATOM 1271 C C . SER A 1 166 ? 13.812 1.925 1.771 1 98.81 166 SER A C 1
ATOM 1273 O O . SER A 1 166 ? 12.812 1.544 1.157 1 98.81 166 SER A O 1
ATOM 1275 N N . ILE A 1 167 ? 14.07 3.211 2.115 1 98.94 167 ILE A N 1
ATOM 1276 C CA . ILE A 1 167 ? 13.109 4.262 1.801 1 98.94 167 ILE A CA 1
ATOM 1277 C C . ILE A 1 167 ? 13.844 5.535 1.402 1 98.94 167 ILE A C 1
ATOM 1279 O O . ILE A 1 167 ? 14.859 5.887 2.01 1 98.94 167 ILE A O 1
ATOM 1283 N N . LEU A 1 168 ? 13.414 6.148 0.291 1 98.94 168 LEU A N 1
ATOM 1284 C CA . LEU A 1 168 ? 13.867 7.477 -0.102 1 98.94 168 LEU A CA 1
ATOM 1285 C C . LEU A 1 168 ? 12.883 8.547 0.358 1 98.94 168 LEU A C 1
ATOM 1287 O O . LEU A 1 168 ? 11.711 8.523 -0.022 1 98.94 168 LEU A O 1
ATOM 1291 N N . ILE A 1 169 ? 13.344 9.445 1.162 1 98.69 169 ILE A N 1
ATOM 1292 C CA . ILE A 1 169 ? 12.555 10.562 1.669 1 98.69 169 ILE A CA 1
ATOM 1293 C C . ILE A 1 169 ? 13.047 11.859 1.043 1 98.69 169 ILE A C 1
ATOM 1295 O O . ILE A 1 169 ? 14.125 12.359 1.386 1 98.69 169 ILE A O 1
ATOM 1299 N N . HIS A 1 170 ? 12.242 12.375 0.146 1 97.19 170 HIS A N 1
ATOM 1300 C CA . HIS A 1 170 ? 12.562 13.688 -0.396 1 97.19 170 HIS A CA 1
ATOM 1301 C C . HIS A 1 170 ? 12.305 14.789 0.632 1 97.19 170 HIS A C 1
ATOM 1303 O O . HIS A 1 170 ? 11.453 14.641 1.507 1 97.19 170 HIS A O 1
ATOM 1309 N N . MET A 1 171 ? 13.078 15.906 0.456 1 93.75 171 MET A N 1
ATOM 1310 C CA . MET A 1 171 ? 12.938 17.031 1.381 1 93.75 171 MET A CA 1
ATOM 1311 C C . MET A 1 171 ? 13.008 16.547 2.828 1 93.75 171 MET A C 1
ATOM 1313 O O . MET A 1 171 ? 12.133 16.859 3.633 1 93.75 171 MET A O 1
ATOM 1317 N N . ALA A 1 172 ? 14.078 15.883 3.143 1 96.12 172 ALA A N 1
ATOM 1318 C CA . ALA A 1 172 ? 14.211 15.164 4.406 1 96.12 172 ALA A CA 1
ATOM 1319 C C . ALA A 1 172 ? 14.336 16.141 5.578 1 96.12 172 ALA A C 1
ATOM 1321 O O . ALA A 1 172 ? 14.133 15.758 6.734 1 96.12 172 ALA A O 1
ATOM 1322 N N . ALA A 1 173 ? 14.664 17.328 5.293 1 93.31 173 ALA A N 1
ATOM 1323 C CA . ALA A 1 173 ? 14.844 18.328 6.355 1 93.31 173 ALA A CA 1
ATOM 1324 C C . ALA A 1 173 ? 13.539 19.047 6.656 1 93.31 173 ALA A C 1
ATOM 1326 O O . ALA A 1 173 ? 13.445 19.797 7.633 1 93.31 173 ALA A O 1
ATOM 1327 N N . GLY A 1 174 ? 12.57 18.797 5.852 1 91.44 174 GLY A N 1
ATOM 1328 C CA . GLY A 1 174 ? 11.273 19.422 6.09 1 91.44 174 GLY A CA 1
ATOM 1329 C C . GLY A 1 174 ? 10.484 18.734 7.195 1 91.44 174 GLY A C 1
ATOM 1330 O O . GLY A 1 174 ? 10.93 17.75 7.773 1 91.44 174 GLY A O 1
ATOM 1331 N N . GLY A 1 175 ? 9.32 19.344 7.504 1 92.31 175 GLY A N 1
ATOM 1332 C CA . GLY A 1 175 ? 8.492 18.828 8.578 1 92.31 175 GLY A CA 1
ATOM 1333 C C . GLY A 1 175 ? 8.125 17.359 8.406 1 92.31 175 GLY A C 1
ATOM 1334 O O . GLY A 1 175 ? 8.344 16.547 9.305 1 92.31 175 GLY A O 1
ATOM 1335 N N . VAL A 1 176 ? 7.598 17.047 7.207 1 95.5 176 VAL A N 1
ATOM 1336 C CA . VAL A 1 176 ? 7.211 15.664 6.934 1 95.5 176 VAL A CA 1
ATOM 1337 C C . VAL A 1 176 ? 8.453 14.781 6.867 1 95.5 176 VAL A C 1
ATOM 1339 O O . VAL A 1 176 ? 8.438 13.641 7.34 1 95.5 176 VAL A O 1
ATOM 1342 N N . GLY A 1 177 ? 9.523 15.328 6.305 1 96.06 177 GLY A N 1
ATOM 1343 C CA . GLY A 1 177 ? 10.766 14.578 6.211 1 96.06 177 GLY A CA 1
ATOM 1344 C C . GLY A 1 177 ? 11.328 14.18 7.566 1 96.06 177 GLY A C 1
ATOM 1345 O O . GLY A 1 177 ? 11.695 13.023 7.777 1 96.06 177 GLY A O 1
ATOM 1346 N N . ILE A 1 178 ? 11.375 15.117 8.461 1 96.56 178 ILE A N 1
ATOM 1347 C CA . ILE A 1 178 ? 11.852 14.867 9.82 1 96.56 178 ILE A CA 1
ATOM 1348 C C . ILE A 1 178 ? 10.961 13.828 10.492 1 96.56 178 ILE A C 1
ATOM 1350 O O . ILE A 1 178 ? 11.461 12.859 11.078 1 96.56 178 ILE A O 1
ATOM 1354 N N . ALA A 1 179 ? 9.688 14.039 10.383 1 97.94 179 ALA A N 1
ATOM 1355 C CA . ALA A 1 179 ? 8.727 13.117 10.984 1 97.94 179 ALA A CA 1
ATOM 1356 C C . ALA A 1 179 ? 8.875 11.711 10.406 1 97.94 179 ALA A C 1
ATOM 1358 O O . ALA A 1 179 ? 8.953 10.727 11.148 1 97.94 179 ALA A O 1
ATOM 1359 N N . ALA A 1 180 ? 8.969 11.594 9.086 1 98.69 180 ALA A N 1
ATOM 1360 C CA . ALA A 1 180 ? 9.078 10.305 8.406 1 98.69 180 ALA A CA 1
ATOM 1361 C C . ALA A 1 180 ? 10.344 9.562 8.828 1 98.69 180 ALA A C 1
ATOM 1363 O O . ALA A 1 180 ? 10.305 8.359 9.102 1 98.69 180 ALA A O 1
ATOM 1364 N N . THR A 1 181 ? 11.414 10.32 8.93 1 98.75 181 THR A N 1
ATOM 1365 C CA . THR A 1 181 ? 12.68 9.719 9.328 1 98.75 181 THR A CA 1
ATOM 1366 C C . THR A 1 181 ? 12.586 9.117 10.727 1 98.75 181 THR A C 1
ATOM 1368 O O . THR A 1 181 ? 12.969 7.965 10.938 1 98.75 181 THR A O 1
ATOM 1371 N N . GLN A 1 182 ? 12.031 9.852 11.633 1 98.69 182 GLN A N 1
ATOM 1372 C CA . GLN A 1 182 ? 11.914 9.367 13 1 98.69 182 GLN A CA 1
ATOM 1373 C C . GLN A 1 182 ? 11.023 8.141 13.078 1 98.69 182 GLN A C 1
ATOM 1375 O O . GLN A 1 182 ? 11.328 7.184 13.797 1 98.69 182 GLN A O 1
ATOM 1380 N N . LEU A 1 183 ? 9.945 8.141 12.375 1 98.88 183 LEU A N 1
ATOM 1381 C CA . LEU A 1 183 ? 9.016 7.02 12.391 1 98.88 183 LEU A CA 1
ATOM 1382 C C . LEU A 1 183 ? 9.641 5.789 11.734 1 98.88 183 LEU A C 1
ATOM 1384 O O . LEU A 1 183 ? 9.406 4.66 12.172 1 98.88 183 LEU A O 1
ATOM 1388 N N . CYS A 1 184 ? 10.445 5.988 10.672 1 98.88 184 CYS A N 1
ATOM 1389 C CA . CYS A 1 184 ? 11.141 4.879 10.031 1 98.88 184 CYS A CA 1
ATOM 1390 C C . CYS A 1 184 ? 12.102 4.203 11.008 1 98.88 184 CYS A C 1
ATOM 1392 O O . CYS A 1 184 ? 12.289 2.988 10.953 1 98.88 184 CYS A O 1
ATOM 1394 N N . LYS A 1 185 ? 12.688 4.961 11.906 1 98.62 185 LYS A N 1
ATOM 1395 C CA . LYS A 1 185 ? 13.672 4.445 12.852 1 98.62 185 LYS A CA 1
ATOM 1396 C C . LYS A 1 185 ? 13.023 3.482 13.844 1 98.62 185 LYS A C 1
ATOM 1398 O O . LYS A 1 185 ? 13.719 2.729 14.531 1 98.62 185 LYS A O 1
ATOM 1403 N N . LEU A 1 186 ? 11.727 3.514 13.992 1 98.69 186 LEU A N 1
ATOM 1404 C CA . LEU A 1 186 ? 11.016 2.615 14.898 1 98.69 186 LEU A CA 1
ATOM 1405 C C . LEU A 1 186 ? 10.938 1.209 14.312 1 98.69 186 LEU A C 1
ATOM 1407 O O . LEU A 1 186 ? 10.586 0.259 15.016 1 98.69 186 LEU A O 1
ATOM 1411 N N . VAL A 1 187 ? 11.203 1.045 13 1 98.56 187 VAL A N 1
ATOM 1412 C CA . VAL A 1 187 ? 11.18 -0.245 12.312 1 98.56 187 VAL A CA 1
ATOM 1413 C C . VAL A 1 187 ? 12.602 -0.786 12.18 1 98.56 187 VAL A C 1
ATOM 1415 O O . VAL A 1 187 ? 13.516 -0.05 11.812 1 98.56 187 VAL A O 1
ATOM 1418 N N . HIS A 1 188 ? 12.773 -2.006 12.406 1 98.12 188 HIS A N 1
ATOM 1419 C CA . HIS A 1 188 ? 14.094 -2.621 12.508 1 98.12 188 HIS A CA 1
ATOM 1420 C C . HIS A 1 188 ? 14.836 -2.553 11.18 1 98.12 188 HIS A C 1
ATOM 1422 O O . HIS A 1 188 ? 14.305 -2.959 10.141 1 98.12 188 HIS A O 1
ATOM 1428 N N . ASP A 1 189 ? 16.031 -2.023 11.188 1 98.19 189 ASP A N 1
ATOM 1429 C CA . ASP A 1 189 ? 17.016 -2.148 10.125 1 98.19 189 ASP A CA 1
ATOM 1430 C C . ASP A 1 189 ? 16.531 -1.508 8.836 1 98.19 189 ASP A C 1
ATOM 1432 O O . ASP A 1 189 ? 16.609 -2.115 7.762 1 98.19 189 ASP A O 1
ATOM 1436 N N . VAL A 1 190 ? 15.938 -0.375 8.898 1 98.75 190 VAL A N 1
ATOM 1437 C CA . VAL A 1 190 ? 15.508 0.366 7.715 1 98.75 190 VAL A CA 1
ATOM 1438 C C . VAL A 1 190 ? 16.641 1.253 7.211 1 98.75 190 VAL A C 1
ATOM 1440 O O . VAL A 1 190 ? 17.297 1.933 8 1 98.75 190 VAL A O 1
ATOM 1443 N N . THR A 1 191 ? 16.953 1.215 5.938 1 98.88 191 THR A N 1
ATOM 1444 C CA . THR A 1 191 ? 17.906 2.119 5.301 1 98.88 191 THR A CA 1
ATOM 1445 C C . THR A 1 191 ? 17.203 3.357 4.762 1 98.88 191 THR A C 1
ATOM 1447 O O . THR A 1 191 ? 16.297 3.252 3.924 1 98.88 191 THR A O 1
ATOM 1450 N N . ILE A 1 192 ? 17.656 4.516 5.215 1 98.94 192 ILE A N 1
ATOM 1451 C CA . ILE A 1 192 ? 16.938 5.746 4.863 1 98.94 192 ILE A CA 1
ATOM 1452 C C . ILE A 1 192 ? 17.828 6.613 3.975 1 98.94 192 ILE A C 1
ATOM 1454 O O . ILE A 1 192 ? 18.891 7.07 4.402 1 98.94 192 ILE A O 1
ATOM 1458 N N . PHE A 1 193 ? 17.422 6.824 2.75 1 98.94 193 PHE A N 1
ATOM 1459 C CA . PHE A 1 193 ? 17.969 7.859 1.883 1 98.94 193 PHE A CA 1
ATOM 1460 C C . PHE A 1 193 ? 17.203 9.172 2.049 1 98.94 193 PHE A C 1
ATOM 1462 O O . PHE A 1 193 ? 15.977 9.18 2.043 1 98.94 193 PHE A O 1
ATOM 1469 N N . GLY A 1 194 ? 17.906 10.273 2.246 1 98.69 194 GLY A N 1
ATOM 1470 C CA . GLY A 1 194 ? 17.266 11.57 2.4 1 98.69 194 GLY A CA 1
ATOM 1471 C C . GLY A 1 194 ? 17.875 12.656 1.539 1 98.69 194 GLY A C 1
ATOM 1472 O O . GLY A 1 194 ? 19.109 12.82 1.528 1 98.69 194 GLY A O 1
ATOM 1473 N N . THR A 1 195 ? 17.031 13.336 0.784 1 97.62 195 THR A N 1
ATOM 1474 C CA . THR A 1 195 ? 17.562 14.445 0.007 1 97.62 195 THR A CA 1
ATOM 1475 C C . THR A 1 195 ? 17.422 15.758 0.77 1 97.62 195 THR A C 1
ATOM 1477 O O . THR A 1 195 ? 16.406 15.977 1.442 1 97.62 195 THR A O 1
ATOM 1480 N N . ALA A 1 196 ? 18.406 16.578 0.729 1 95.44 196 ALA A N 1
ATOM 1481 C CA . ALA A 1 196 ? 18.422 17.922 1.297 1 95.44 196 ALA A CA 1
ATOM 1482 C C . ALA A 1 196 ? 19.609 18.719 0.754 1 95.44 196 ALA A C 1
ATOM 1484 O O . ALA A 1 196 ? 20.516 18.156 0.147 1 95.44 196 ALA A O 1
ATOM 1485 N N . SER A 1 197 ? 19.547 19.984 0.965 1 92.88 197 SER A N 1
ATOM 1486 C CA . SER A 1 197 ? 20.734 20.797 0.662 1 92.88 197 SER A CA 1
ATOM 1487 C C . SER A 1 197 ? 21.891 20.438 1.575 1 92.88 197 SER A C 1
ATOM 1489 O O . SER A 1 197 ? 21.688 19.953 2.695 1 92.88 197 SER A O 1
ATOM 1491 N N . PRO A 1 198 ? 23.078 20.656 1.093 1 94.19 198 PRO A N 1
ATOM 1492 C CA . PRO A 1 198 ? 24.25 20.266 1.87 1 94.19 198 PRO A CA 1
ATOM 1493 C C . PRO A 1 198 ? 24.266 20.859 3.275 1 94.19 198 PRO A C 1
ATOM 1495 O O . PRO A 1 198 ? 24.672 20.203 4.23 1 94.19 198 PRO A O 1
ATOM 1498 N N . SER A 1 199 ? 23.812 22.031 3.498 1 92.19 199 SER A N 1
ATOM 1499 C CA . SER A 1 199 ? 23.828 22.734 4.781 1 92.19 199 SER A CA 1
ATOM 1500 C C . SER A 1 199 ? 22.953 22.016 5.805 1 92.19 199 SER A C 1
ATOM 1502 O O . SER A 1 199 ? 23.078 22.25 7.008 1 92.19 199 SER A O 1
ATOM 1504 N N . LYS A 1 200 ? 22.094 21.094 5.324 1 92.44 200 LYS A N 1
ATOM 1505 C CA . LYS A 1 200 ? 21.156 20.422 6.211 1 92.44 200 LYS A CA 1
ATOM 1506 C C . LYS A 1 200 ? 21.547 18.969 6.441 1 92.44 200 LYS A C 1
ATOM 1508 O O . LYS A 1 200 ? 20.859 18.234 7.141 1 92.44 200 LYS A O 1
ATOM 1513 N N . HIS A 1 201 ? 22.641 18.547 5.895 1 96.31 201 HIS A N 1
ATOM 1514 C CA . HIS A 1 201 ? 23 17.141 5.926 1 96.31 201 HIS A CA 1
ATOM 1515 C C . HIS A 1 201 ? 23.281 16.672 7.352 1 96.31 201 HIS A C 1
ATOM 1517 O O . HIS A 1 201 ? 22.906 15.562 7.734 1 96.31 201 HIS A O 1
ATOM 1523 N N . GLU A 1 202 ? 23.938 17.469 8.07 1 96 202 GLU A N 1
ATOM 1524 C CA . GLU A 1 202 ? 24.203 17.094 9.461 1 96 202 GLU A CA 1
ATOM 1525 C C . GLU A 1 202 ? 22.906 16.953 10.242 1 96 202 GLU A C 1
ATOM 1527 O O . GLU A 1 202 ? 22.734 16 11.016 1 96 202 GLU A O 1
ATOM 1532 N N . THR A 1 203 ? 22 17.844 9.984 1 93.12 203 THR A N 1
ATOM 1533 C CA . THR A 1 203 ? 20.703 17.844 10.664 1 93.12 203 THR A CA 1
ATOM 1534 C C . THR A 1 203 ? 19.938 16.562 10.359 1 93.12 203 THR A C 1
ATOM 1536 O O . THR A 1 203 ? 19.422 15.914 11.266 1 93.12 203 THR A O 1
ATOM 1539 N N . ILE A 1 204 ? 19.906 16.156 9.117 1 96.5 204 ILE A N 1
ATOM 1540 C CA . ILE A 1 204 ? 19.078 15.008 8.766 1 96.5 204 ILE A CA 1
ATOM 1541 C C . ILE A 1 204 ? 19.797 13.719 9.164 1 96.5 204 ILE A C 1
ATOM 1543 O O . ILE A 1 204 ? 19.156 12.719 9.5 1 96.5 204 ILE A O 1
ATOM 1547 N N . LYS A 1 205 ? 21.109 13.727 9.195 1 97.94 205 LYS A N 1
ATOM 1548 C CA . LYS A 1 205 ? 21.859 12.586 9.719 1 97.94 205 LYS A CA 1
ATOM 1549 C C . LYS A 1 205 ? 21.562 12.367 11.203 1 97.94 205 LYS A C 1
ATOM 1551 O O . LYS A 1 205 ? 21.297 11.234 11.625 1 97.94 205 LYS A O 1
ATOM 1556 N N . GLU A 1 206 ? 21.578 13.438 11.883 1 96.88 206 GLU A N 1
ATOM 1557 C CA . GLU A 1 206 ? 21.281 13.367 13.312 1 96.88 206 GLU A CA 1
ATOM 1558 C C . GLU A 1 206 ? 19.859 12.867 13.547 1 96.88 206 GLU A C 1
ATOM 1560 O O . GLU A 1 206 ? 19.594 12.188 14.539 1 96.88 206 GLU A O 1
ATOM 1565 N N . ASN A 1 207 ? 19.047 13.219 12.617 1 96.94 207 ASN A N 1
ATOM 1566 C CA . ASN A 1 207 ? 17.656 12.812 12.719 1 96.94 207 ASN A CA 1
ATOM 1567 C C . ASN A 1 207 ? 17.469 11.336 12.359 1 96.94 207 ASN A C 1
ATOM 1569 O O . ASN A 1 207 ? 16.422 10.75 12.664 1 96.94 207 ASN A O 1
ATOM 1573 N N . GLY A 1 208 ? 18.422 10.734 11.664 1 98.19 208 GLY A N 1
ATOM 1574 C CA . GLY A 1 208 ? 18.328 9.297 11.445 1 98.19 208 GLY A CA 1
ATOM 1575 C C . GLY A 1 208 ? 18.531 8.898 9.992 1 98.19 208 GLY A C 1
ATOM 1576 O O . GLY A 1 208 ? 18.516 7.715 9.664 1 98.19 208 GLY A O 1
ATOM 1577 N N . VAL A 1 209 ? 18.766 9.836 9.133 1 98.75 209 VAL A N 1
ATOM 1578 C CA . VAL A 1 209 ? 19 9.516 7.73 1 98.75 209 VAL A CA 1
ATOM 1579 C C . VAL A 1 209 ? 20.312 8.75 7.586 1 98.75 209 VAL A C 1
ATOM 1581 O O . VAL A 1 209 ? 21.359 9.18 8.102 1 98.75 209 VAL A O 1
ATOM 1584 N N . THR A 1 210 ? 20.297 7.641 6.883 1 98.81 210 THR A N 1
ATOM 1585 C CA . THR A 1 210 ? 21.484 6.812 6.664 1 98.81 210 THR A CA 1
ATOM 1586 C C . THR A 1 210 ? 22.391 7.426 5.598 1 98.81 210 THR A C 1
ATOM 1588 O O . THR A 1 210 ? 23.609 7.516 5.781 1 98.81 210 THR A O 1
ATOM 1591 N N . TYR A 1 211 ? 21.812 7.871 4.508 1 98.75 211 TYR A N 1
ATOM 1592 C CA . TYR A 1 211 ? 22.562 8.422 3.381 1 98.75 211 TYR A CA 1
ATOM 1593 C C . TYR A 1 211 ? 21.984 9.758 2.938 1 98.75 211 TYR A C 1
ATOM 1595 O O . TYR A 1 211 ? 21.047 9.797 2.135 1 98.75 211 TYR A O 1
ATOM 1603 N N . PRO A 1 212 ? 22.5 10.836 3.43 1 98.56 212 PRO A N 1
ATOM 1604 C CA . PRO A 1 212 ? 22.094 12.141 2.904 1 98.56 212 PRO A CA 1
ATOM 1605 C C . PRO A 1 212 ? 22.562 12.367 1.466 1 98.56 212 PRO A C 1
ATOM 1607 O O . PRO A 1 212 ? 23.672 11.984 1.104 1 98.56 212 PRO A O 1
ATOM 1610 N N . ILE A 1 213 ? 21.703 12.938 0.672 1 98.5 213 ILE A N 1
ATOM 1611 C CA . ILE A 1 213 ? 22.016 13.164 -0.734 1 98.5 213 ILE A CA 1
ATOM 1612 C C . ILE A 1 213 ? 21.812 14.633 -1.077 1 98.5 213 ILE A C 1
ATOM 1614 O O . ILE A 1 213 ? 20.734 15.188 -0.829 1 98.5 213 ILE A O 1
ATOM 1618 N N . ASP A 1 214 ? 22.781 15.258 -1.677 1 96.88 214 ASP A N 1
ATOM 1619 C CA . ASP A 1 214 ? 22.688 16.625 -2.18 1 96.88 214 ASP A CA 1
ATOM 1620 C C . ASP A 1 214 ? 22 16.656 -3.539 1 96.88 214 ASP A C 1
ATOM 1622 O O . ASP A 1 214 ? 22.641 16.516 -4.578 1 96.88 214 ASP A O 1
ATOM 1626 N N . TYR A 1 215 ? 20.719 16.969 -3.479 1 92.81 215 TYR A N 1
ATOM 1627 C CA . TYR A 1 215 ? 19.938 16.938 -4.707 1 92.81 215 TYR A CA 1
ATOM 1628 C C . TYR A 1 215 ? 20.203 18.172 -5.559 1 92.81 215 TYR A C 1
ATOM 1630 O O . TYR A 1 215 ? 19.75 18.25 -6.703 1 92.81 215 TYR A O 1
ATOM 1638 N N . THR A 1 216 ? 20.922 19.156 -5.066 1 92.62 216 THR A N 1
ATOM 1639 C CA . THR A 1 216 ? 21.156 20.406 -5.777 1 92.62 216 THR A CA 1
ATOM 1640 C C . THR A 1 216 ? 22.297 20.25 -6.785 1 92.62 216 THR A C 1
ATOM 1642 O O . THR A 1 216 ? 22.344 20.953 -7.793 1 92.62 216 THR A O 1
ATOM 1645 N N . THR A 1 217 ? 23.141 19.344 -6.539 1 94.44 217 THR A N 1
ATOM 1646 C CA . THR A 1 217 ? 24.297 19.219 -7.41 1 94.44 217 THR A CA 1
ATOM 1647 C C . THR A 1 217 ? 24.359 17.812 -8.023 1 94.44 217 THR A C 1
ATOM 1649 O O . THR A 1 217 ? 25.031 17.594 -9.031 1 94.44 217 THR A O 1
ATOM 1652 N N . LEU A 1 218 ? 23.656 16.984 -7.426 1 96.25 218 LEU A N 1
ATOM 1653 C CA . LEU A 1 218 ? 23.734 15.594 -7.875 1 96.25 218 LEU A CA 1
ATOM 1654 C C . LEU A 1 218 ? 22.375 15.094 -8.344 1 96.25 218 LEU A C 1
ATOM 1656 O O . LEU A 1 218 ? 21.344 15.578 -7.875 1 96.25 218 LEU A O 1
ATOM 1660 N N . ASP A 1 219 ? 22.453 14.109 -9.211 1 97.19 219 ASP A N 1
ATOM 1661 C CA . ASP A 1 219 ? 21.25 13.344 -9.523 1 97.19 219 ASP A CA 1
ATOM 1662 C C . ASP A 1 219 ? 20.953 12.32 -8.43 1 97.19 219 ASP A C 1
ATOM 1664 O O . ASP A 1 219 ? 21.672 11.344 -8.273 1 97.19 219 ASP A O 1
ATOM 1668 N N . TYR A 1 220 ? 19.906 12.523 -7.715 1 97.88 220 TYR A N 1
ATOM 1669 C CA . TYR A 1 220 ? 19.656 11.703 -6.535 1 97.88 220 TYR A CA 1
ATOM 1670 C C . TYR A 1 220 ? 19.422 10.242 -6.926 1 97.88 220 TYR A C 1
ATOM 1672 O O . TYR A 1 220 ? 19.734 9.336 -6.152 1 97.88 220 TYR A O 1
ATOM 1680 N N . ALA A 1 221 ? 18.781 9.984 -8.062 1 98.25 221 ALA A N 1
ATOM 1681 C CA . ALA A 1 221 ? 18.516 8.609 -8.492 1 98.25 221 ALA A CA 1
ATOM 1682 C C . ALA A 1 221 ? 19.828 7.852 -8.711 1 98.25 221 ALA A C 1
ATOM 1684 O O . ALA A 1 221 ? 19.953 6.688 -8.312 1 98.25 221 ALA A O 1
ATOM 1685 N N . GLU A 1 222 ? 20.734 8.5 -9.359 1 98.12 222 GLU A N 1
ATOM 1686 C CA . GLU A 1 222 ? 22.047 7.895 -9.562 1 98.12 222 GLU A CA 1
ATOM 1687 C C . GLU A 1 222 ? 22.734 7.617 -8.234 1 98.12 222 GLU A C 1
ATOM 1689 O O . GLU A 1 222 ? 23.344 6.562 -8.055 1 98.12 222 GLU A O 1
ATOM 1694 N N . GLU A 1 223 ? 22.672 8.594 -7.324 1 98.5 223 GLU A N 1
ATOM 1695 C CA . GLU A 1 223 ? 23.297 8.422 -6.016 1 98.5 223 GLU A CA 1
ATOM 1696 C C . GLU A 1 223 ? 22.688 7.242 -5.262 1 98.5 223 GLU A C 1
ATOM 1698 O O . GLU A 1 223 ? 23.406 6.473 -4.621 1 98.5 223 GLU A O 1
ATOM 1703 N N . VAL A 1 224 ? 21.406 7.055 -5.32 1 98.62 224 VAL A N 1
ATOM 1704 C CA . VAL A 1 224 ? 20.719 5.941 -4.668 1 98.62 224 VAL A CA 1
ATOM 1705 C C . VAL A 1 224 ? 21.172 4.621 -5.285 1 98.62 224 VAL A C 1
ATOM 1707 O O . VAL A 1 224 ? 21.469 3.662 -4.566 1 98.62 224 VAL A O 1
ATOM 1710 N N . ARG A 1 225 ? 21.344 4.543 -6.566 1 98.25 225 ARG A N 1
ATOM 1711 C CA . ARG A 1 225 ? 21.672 3.307 -7.273 1 98.25 225 ARG A CA 1
ATOM 1712 C C . ARG A 1 225 ? 23.094 2.865 -6.965 1 98.25 225 ARG A C 1
ATOM 1714 O O . ARG A 1 225 ? 23.422 1.68 -7.062 1 98.25 225 ARG A O 1
ATOM 1721 N N . LYS A 1 226 ? 23.969 3.838 -6.641 1 98.06 226 LYS A N 1
ATOM 1722 C CA . LYS A 1 226 ? 25.328 3.486 -6.234 1 98.06 226 LYS A CA 1
ATOM 1723 C C . LYS A 1 226 ? 25.328 2.598 -4.992 1 98.06 226 LYS A C 1
ATOM 1725 O O . LYS A 1 226 ? 26.156 1.702 -4.859 1 98.06 226 LYS A O 1
ATOM 1730 N N . ILE A 1 227 ? 24.422 2.854 -4.148 1 98.06 227 ILE A N 1
ATOM 1731 C CA . ILE A 1 227 ? 24.344 2.139 -2.879 1 98.06 227 ILE A CA 1
ATOM 1732 C C . ILE A 1 227 ? 23.359 0.974 -3.002 1 98.06 227 ILE A C 1
ATOM 1734 O O . ILE A 1 227 ? 23.594 -0.101 -2.445 1 98.06 227 ILE A O 1
ATOM 1738 N N . ALA A 1 228 ? 22.25 1.223 -3.676 1 97.94 228 ALA A N 1
ATOM 1739 C CA . ALA A 1 228 ? 21.188 0.248 -3.902 1 97.94 228 ALA A CA 1
ATOM 1740 C C . ALA A 1 228 ? 20.906 0.074 -5.395 1 97.94 228 ALA A C 1
ATOM 1742 O O . ALA A 1 228 ? 19.906 0.579 -5.91 1 97.94 228 ALA A O 1
ATOM 1743 N N . PRO A 1 229 ? 21.656 -0.704 -6.078 1 97.38 229 PRO A N 1
ATOM 1744 C CA . PRO A 1 229 ? 21.562 -0.825 -7.535 1 97.38 229 PRO A CA 1
ATOM 1745 C C . PRO A 1 229 ? 20.203 -1.349 -8 1 97.38 229 PRO A C 1
ATOM 1747 O O . PRO A 1 229 ? 19.766 -1.035 -9.109 1 97.38 229 PRO A O 1
ATOM 1750 N N . LYS A 1 230 ? 19.547 -2.113 -7.172 1 96 230 LYS A N 1
ATOM 1751 C CA . LYS A 1 230 ? 18.25 -2.67 -7.551 1 96 230 LYS A CA 1
ATOM 1752 C C . LYS A 1 230 ? 17.125 -1.695 -7.234 1 96 230 LYS A C 1
ATOM 1754 O O . LYS A 1 230 ? 15.961 -1.956 -7.562 1 96 230 LYS A O 1
ATOM 1759 N N . GLY A 1 231 ? 17.438 -0.619 -6.555 1 97.94 231 GLY A N 1
ATOM 1760 C CA . GLY A 1 231 ? 16.438 0.37 -6.191 1 97.94 231 GLY A CA 1
ATOM 1761 C C . GLY A 1 231 ? 16.047 0.308 -4.727 1 97.94 231 GLY A C 1
ATOM 1762 O O . GLY A 1 231 ? 16.734 -0.319 -3.92 1 97.94 231 GLY A O 1
ATOM 1763 N N . VAL A 1 232 ? 14.93 1.034 -4.434 1 98.81 232 VAL A N 1
ATOM 1764 C CA . VAL A 1 232 ? 14.477 1.104 -3.049 1 98.81 232 VAL A CA 1
ATOM 1765 C C . VAL A 1 232 ? 13.055 0.563 -2.945 1 98.81 232 VAL A C 1
ATOM 1767 O O . VAL A 1 232 ? 12.359 0.418 -3.957 1 98.81 232 VAL A O 1
ATOM 1770 N N . ASP A 1 233 ? 12.594 0.312 -1.716 1 98.69 233 ASP A N 1
ATOM 1771 C CA . ASP A 1 233 ? 11.273 -0.266 -1.479 1 98.69 233 ASP A CA 1
ATOM 1772 C C . ASP A 1 233 ? 10.195 0.812 -1.487 1 98.69 233 ASP A C 1
ATOM 1774 O O . ASP A 1 233 ? 9.055 0.556 -1.894 1 98.69 233 ASP A O 1
ATOM 1778 N N . ILE A 1 234 ? 10.531 1.993 -0.984 1 98.88 234 ILE A N 1
ATOM 1779 C CA . ILE A 1 234 ? 9.531 3.047 -0.832 1 98.88 234 ILE A CA 1
ATOM 1780 C C . ILE A 1 234 ? 10.133 4.387 -1.255 1 98.88 234 ILE A C 1
ATOM 1782 O O . ILE A 1 234 ? 11.289 4.68 -0.956 1 98.88 234 ILE A O 1
ATOM 1786 N N . VAL A 1 235 ? 9.383 5.191 -1.949 1 98.88 235 VAL A N 1
ATOM 1787 C CA . VAL A 1 235 ? 9.711 6.586 -2.225 1 98.88 235 VAL A CA 1
ATOM 1788 C C . VAL A 1 235 ? 8.594 7.492 -1.714 1 98.88 235 VAL A C 1
ATOM 1790 O O . VAL A 1 235 ? 7.438 7.336 -2.104 1 98.88 235 VAL A O 1
ATOM 1793 N N . LEU A 1 236 ? 8.875 8.383 -0.806 1 98.69 236 LEU A N 1
ATOM 1794 C CA . LEU A 1 236 ? 7.98 9.453 -0.398 1 98.69 236 LEU A CA 1
ATOM 1795 C C . LEU A 1 236 ? 8.242 10.719 -1.209 1 98.69 236 LEU A C 1
ATOM 1797 O O . LEU A 1 236 ? 9.312 11.32 -1.1 1 98.69 236 LEU A O 1
ATOM 1801 N N . ASP A 1 237 ? 7.211 11.195 -1.996 1 96.81 237 ASP A N 1
ATOM 1802 C CA . ASP A 1 237 ? 7.48 12.203 -3.016 1 96.81 237 ASP A CA 1
ATOM 1803 C C . ASP A 1 237 ? 6.527 13.391 -2.887 1 96.81 237 ASP A C 1
ATOM 1805 O O . ASP A 1 237 ? 5.402 13.344 -3.391 1 96.81 237 ASP A O 1
ATOM 1809 N N . PRO A 1 238 ? 6.973 14.453 -2.316 1 94.12 238 PRO A N 1
ATOM 1810 C CA . PRO A 1 238 ? 6.191 15.695 -2.297 1 94.12 238 PRO A CA 1
ATOM 1811 C C . PRO A 1 238 ? 6.48 16.594 -3.5 1 94.12 238 PRO A C 1
ATOM 1813 O O . PRO A 1 238 ? 5.965 17.703 -3.578 1 94.12 238 PRO A O 1
ATOM 1816 N N . LEU A 1 239 ? 7.301 16.203 -4.395 1 90.44 239 LEU A N 1
ATOM 1817 C CA . LEU A 1 239 ? 7.859 17.078 -5.422 1 90.44 239 LEU A CA 1
ATOM 1818 C C . LEU A 1 239 ? 6.922 17.172 -6.621 1 90.44 239 LEU A C 1
ATOM 1820 O O . LEU A 1 239 ? 6.625 18.266 -7.098 1 90.44 239 LEU A O 1
ATOM 1824 N N . GLY A 1 240 ? 6.539 16.031 -7.176 1 87.31 240 GLY A N 1
ATOM 1825 C CA . GLY A 1 240 ? 5.664 16 -8.336 1 87.31 240 GLY A CA 1
ATOM 1826 C C . GLY A 1 240 ? 6.41 16.172 -9.648 1 87.31 240 GLY A C 1
ATOM 1827 O O . GLY A 1 240 ? 7.641 16.156 -9.68 1 87.31 240 GLY A O 1
ATOM 1828 N N . GLY A 1 241 ? 5.613 16.219 -10.688 1 86.44 241 GLY A N 1
ATOM 1829 C CA . GLY A 1 241 ? 6.184 16.422 -12.016 1 86.44 241 GLY A CA 1
ATOM 1830 C C . GLY A 1 241 ? 7.059 15.266 -12.469 1 86.44 241 GLY A C 1
ATOM 1831 O O . GLY A 1 241 ? 6.684 14.102 -12.328 1 86.44 241 GLY A O 1
ATOM 1832 N N . ALA A 1 242 ? 8.227 15.664 -13.016 1 88.44 242 ALA A N 1
ATOM 1833 C CA . ALA A 1 242 ? 9.141 14.656 -13.562 1 88.44 242 ALA A CA 1
ATOM 1834 C C . ALA A 1 242 ? 9.688 13.758 -12.461 1 88.44 242 ALA A C 1
ATOM 1836 O O . ALA A 1 242 ? 10.07 12.617 -12.719 1 88.44 242 ALA A O 1
ATOM 1837 N N . ASP A 1 243 ? 9.688 14.25 -11.289 1 92.44 243 ASP A N 1
ATOM 1838 C CA . ASP A 1 243 ? 10.242 13.484 -10.172 1 92.44 243 ASP A CA 1
ATOM 1839 C C . ASP A 1 243 ? 9.352 12.297 -9.82 1 92.44 243 ASP A C 1
ATOM 1841 O O . ASP A 1 243 ? 9.828 11.289 -9.297 1 92.44 243 ASP A O 1
ATOM 1845 N N . ASP A 1 244 ? 8.094 12.445 -10.102 1 95.06 244 ASP A N 1
ATOM 1846 C CA . ASP A 1 244 ? 7.207 11.305 -9.875 1 95.06 244 ASP A CA 1
ATOM 1847 C C . ASP A 1 244 ? 7.664 10.086 -10.664 1 95.06 244 ASP A C 1
ATOM 1849 O O . ASP A 1 244 ? 7.812 9 -10.102 1 95.06 244 ASP A O 1
ATOM 1853 N N . SER A 1 245 ? 7.918 10.32 -11.93 1 95.19 245 SER A N 1
ATOM 1854 C CA . SER A 1 245 ? 8.352 9.227 -12.797 1 95.19 245 SER A CA 1
ATOM 1855 C C . SER A 1 245 ? 9.734 8.719 -12.398 1 95.19 245 SER A C 1
ATOM 1857 O O . SER A 1 245 ? 9.992 7.512 -12.422 1 95.19 245 SER A O 1
ATOM 1859 N N . LYS A 1 246 ? 10.57 9.648 -12.109 1 96.06 246 LYS A N 1
ATOM 1860 C CA . LYS A 1 246 ? 11.914 9.289 -11.688 1 96.06 246 LYS A CA 1
ATOM 1861 C C . LYS A 1 246 ? 11.883 8.43 -10.422 1 96.06 246 LYS A C 1
ATOM 1863 O O . LYS A 1 246 ? 12.586 7.422 -10.336 1 96.06 246 LYS A O 1
ATOM 1868 N N . GLY A 1 247 ? 11.078 8.836 -9.469 1 97.81 247 GLY A N 1
ATOM 1869 C CA . GLY A 1 247 ? 10.898 8.055 -8.258 1 97.81 247 GLY A CA 1
ATOM 1870 C C . GLY A 1 247 ? 10.32 6.672 -8.516 1 97.81 247 GLY A C 1
ATOM 1871 O O . GLY A 1 247 ? 10.789 5.684 -7.941 1 97.81 247 GLY A O 1
ATOM 1872 N N . PHE A 1 248 ? 9.344 6.609 -9.367 1 98.25 248 PHE A N 1
ATOM 1873 C CA . PHE A 1 248 ? 8.742 5.336 -9.742 1 98.25 248 PHE A CA 1
ATOM 1874 C C . PHE A 1 248 ? 9.789 4.402 -10.336 1 98.25 248 PHE A C 1
ATOM 1876 O O . PHE A 1 248 ? 9.82 3.211 -10.023 1 98.25 248 PHE A O 1
ATOM 1883 N N . GLY A 1 249 ? 10.602 4.934 -11.125 1 97.62 249 GLY A N 1
ATOM 1884 C CA . GLY A 1 249 ? 11.656 4.168 -11.781 1 97.62 249 GLY A CA 1
ATOM 1885 C C . GLY A 1 249 ? 12.695 3.637 -10.82 1 97.62 249 GLY A C 1
ATOM 1886 O O . GLY A 1 249 ? 13.414 2.688 -11.141 1 97.62 249 GLY A O 1
ATOM 1887 N N . LEU A 1 250 ? 12.805 4.219 -9.68 1 98.38 250 LEU A N 1
ATOM 1888 C CA . LEU A 1 250 ? 13.812 3.861 -8.688 1 98.38 250 LEU A CA 1
ATOM 1889 C C . LEU A 1 250 ? 13.336 2.711 -7.812 1 98.38 250 LEU A C 1
ATOM 1891 O O . LEU A 1 250 ? 14.109 2.162 -7.023 1 98.38 250 LEU A O 1
ATOM 1895 N N . LEU A 1 251 ? 12.109 2.301 -7.949 1 98.5 251 LEU A N 1
ATOM 1896 C CA . LEU A 1 251 ? 11.531 1.297 -7.066 1 98.5 251 LEU A CA 1
ATOM 1897 C C . LEU A 1 251 ? 11.961 -0.106 -7.477 1 98.5 251 LEU A C 1
ATOM 1899 O O . LEU A 1 251 ? 12.047 -0.408 -8.672 1 98.5 251 LEU A O 1
ATOM 1903 N N . LYS A 1 252 ? 12.156 -0.918 -6.484 1 97 252 LYS A N 1
ATOM 1904 C CA . LYS A 1 252 ? 12.211 -2.363 -6.68 1 97 252 LYS A CA 1
ATOM 1905 C C . LYS A 1 252 ? 10.828 -2.932 -6.973 1 97 252 LYS A C 1
ATOM 1907 O O . LYS A 1 252 ? 9.82 -2.273 -6.719 1 97 252 LYS A O 1
ATOM 1912 N N . PRO A 1 253 ? 10.844 -4.18 -7.527 1 96.19 253 PRO A N 1
ATOM 1913 C CA . PRO A 1 253 ? 9.539 -4.84 -7.559 1 96.19 253 PRO A CA 1
ATOM 1914 C C . PRO A 1 253 ? 8.867 -4.891 -6.188 1 96.19 253 PRO A C 1
ATOM 1916 O O . PRO A 1 253 ? 9.547 -5.09 -5.176 1 96.19 253 PRO A O 1
ATOM 1919 N N . LEU A 1 254 ? 7.508 -4.668 -6.191 1 97.38 254 LEU A N 1
ATOM 1920 C CA . LEU A 1 254 ? 6.672 -4.59 -4.996 1 97.38 254 LEU A CA 1
ATOM 1921 C C . LEU A 1 254 ? 6.879 -3.266 -4.273 1 97.38 254 LEU A C 1
ATOM 1923 O O . LEU A 1 254 ? 6.312 -3.041 -3.201 1 97.38 254 LEU A O 1
ATOM 1927 N N . GLY A 1 255 ? 7.727 -2.441 -4.855 1 98.31 255 GLY A N 1
ATOM 1928 C CA . GLY A 1 255 ? 7.969 -1.136 -4.262 1 98.31 255 GLY A CA 1
ATOM 1929 C C . GLY A 1 255 ? 6.766 -0.214 -4.336 1 98.31 255 GLY A C 1
ATOM 1930 O O . GLY A 1 255 ? 5.844 -0.45 -5.121 1 98.31 255 GLY A O 1
ATOM 1931 N N . LYS A 1 256 ? 6.746 0.885 -3.516 1 98.62 256 LYS A N 1
ATOM 1932 C CA . LYS A 1 256 ? 5.617 1.806 -3.416 1 98.62 256 LYS A CA 1
ATOM 1933 C C . LYS A 1 256 ? 6.074 3.254 -3.549 1 98.62 256 LYS A C 1
ATOM 1935 O O . LYS A 1 256 ? 6.977 3.695 -2.836 1 98.62 256 LYS A O 1
ATOM 1940 N N . LEU A 1 257 ? 5.5 3.934 -4.484 1 98.69 257 LEU A N 1
ATOM 1941 C CA . LEU A 1 257 ? 5.645 5.379 -4.602 1 98.69 257 LEU A CA 1
ATOM 1942 C C . LEU A 1 257 ? 4.488 6.102 -3.92 1 98.69 257 LEU A C 1
ATOM 1944 O O . LEU A 1 257 ? 3.33 5.926 -4.305 1 98.69 257 LEU A O 1
ATOM 1948 N N . VAL A 1 258 ? 4.77 6.891 -2.91 1 98.75 258 VAL A N 1
ATOM 1949 C CA . VAL A 1 258 ? 3.734 7.648 -2.215 1 98.75 258 VAL A CA 1
ATOM 1950 C C . VAL A 1 258 ? 3.816 9.117 -2.617 1 98.75 258 VAL A C 1
ATOM 1952 O O . VAL A 1 258 ? 4.762 9.82 -2.244 1 98.75 258 VAL A O 1
ATOM 1955 N N . LEU A 1 259 ? 2.836 9.547 -3.344 1 97.75 259 LEU A N 1
ATOM 1956 C CA . LEU A 1 259 ? 2.713 10.93 -3.795 1 97.75 259 LEU A CA 1
ATOM 1957 C C . LEU A 1 259 ? 1.868 11.742 -2.822 1 97.75 259 LEU A C 1
ATOM 1959 O O . LEU A 1 259 ? 0.741 11.359 -2.5 1 97.75 259 LEU A O 1
ATOM 1963 N N . TYR A 1 260 ? 2.393 12.898 -2.377 1 96 260 TYR A N 1
ATOM 1964 C CA . TYR A 1 260 ? 1.582 13.609 -1.394 1 96 260 TYR A CA 1
ATOM 1965 C C . TYR A 1 260 ? 1.723 15.117 -1.559 1 96 260 TYR A C 1
ATOM 1967 O O . TYR A 1 260 ? 1.314 15.891 -0.684 1 96 260 TYR A O 1
ATOM 1975 N N . GLY A 1 261 ? 2.33 15.492 -2.707 1 88.06 261 GLY A N 1
ATOM 1976 C CA . GLY A 1 261 ? 2.459 16.922 -2.973 1 88.06 261 GLY A CA 1
ATOM 1977 C C . GLY A 1 261 ? 2.979 17.219 -4.367 1 88.06 261 GLY A C 1
ATOM 1978 O O . GLY A 1 261 ? 3.146 16.312 -5.184 1 88.06 261 GLY A O 1
ATOM 1979 N N . SER A 1 262 ? 3.076 18.453 -4.656 1 81.75 262 SER A N 1
ATOM 1980 C CA . SER A 1 262 ? 3.656 18.984 -5.883 1 81.75 262 SER A CA 1
ATOM 1981 C C . SER A 1 262 ? 4.453 20.266 -5.613 1 81.75 262 SER A C 1
ATOM 1983 O O . SER A 1 262 ? 4.145 21.312 -6.164 1 81.75 262 SER A O 1
ATOM 1985 N N . ALA A 1 263 ? 5.352 20.094 -4.824 1 77.38 263 ALA A N 1
ATOM 1986 C CA . ALA A 1 263 ? 6.137 21.234 -4.359 1 77.38 263 ALA A CA 1
ATOM 1987 C C . ALA A 1 263 ? 6.773 21.969 -5.527 1 77.38 263 ALA A C 1
ATOM 1989 O O . ALA A 1 263 ? 6.879 23.203 -5.508 1 77.38 263 ALA A O 1
ATOM 1990 N N . ASN A 1 264 ? 7.113 21.281 -6.539 1 71.5 264 ASN A N 1
ATOM 1991 C CA . ASN A 1 264 ? 7.75 21.891 -7.703 1 71.5 264 ASN A CA 1
ATOM 1992 C C . ASN A 1 264 ? 6.789 22.812 -8.445 1 71.5 264 ASN A C 1
ATOM 1994 O O . ASN A 1 264 ? 7.215 23.812 -9.039 1 71.5 264 ASN A O 1
ATOM 1998 N N . GLN A 1 265 ? 5.59 22.531 -8.414 1 67.5 265 GLN A N 1
ATOM 1999 C CA . GLN A 1 265 ? 4.598 23.328 -9.133 1 67.5 265 GLN A CA 1
ATOM 2000 C C . GLN A 1 265 ? 4.254 24.594 -8.367 1 67.5 265 GLN A C 1
ATOM 2002 O O . GLN A 1 265 ? 3.955 25.625 -8.969 1 67.5 265 GLN A O 1
ATOM 2007 N N . VAL A 1 266 ? 4.305 24.484 -7.09 1 59.84 266 VAL A N 1
ATOM 2008 C CA . VAL A 1 266 ? 3.924 25.609 -6.242 1 59.84 266 VAL A CA 1
ATOM 2009 C C . VAL A 1 266 ? 5.031 26.672 -6.246 1 59.84 266 VAL A C 1
ATOM 2011 O O . VAL A 1 266 ? 4.766 27.859 -6.121 1 59.84 266 VAL A O 1
ATOM 2014 N N . THR A 1 267 ? 6.184 26.281 -6.41 1 57.5 267 THR A N 1
ATOM 2015 C CA . THR A 1 267 ? 7.316 27.188 -6.359 1 57.5 267 THR A CA 1
ATOM 2016 C C . THR A 1 267 ? 7.523 27.875 -7.711 1 57.5 267 THR A C 1
ATOM 2018 O O . THR A 1 267 ? 8.273 28.844 -7.812 1 57.5 267 THR A O 1
ATOM 2021 N N . ALA A 1 268 ? 6.855 27.359 -8.664 1 54.66 268 ALA A N 1
ATOM 2022 C CA . ALA A 1 268 ? 7.066 27.969 -9.969 1 54.66 268 ALA A CA 1
ATOM 2023 C C . ALA A 1 268 ? 6.297 29.281 -10.094 1 54.66 268 ALA A C 1
ATOM 2025 O O . ALA A 1 268 ? 5.199 29.422 -9.547 1 54.66 268 ALA A O 1
ATOM 2026 N N . PRO A 1 269 ? 7.051 30.359 -10.406 1 52.66 269 PRO A N 1
ATOM 2027 C CA . PRO A 1 269 ? 6.352 31.625 -10.625 1 52.66 269 PRO A CA 1
ATOM 2028 C C . PRO A 1 269 ? 5.066 31.453 -11.43 1 52.66 269 PRO A C 1
ATOM 2030 O O . PRO A 1 269 ? 4.887 30.453 -12.117 1 52.66 269 PRO A O 1
ATOM 2033 N N . LYS A 1 270 ? 4.152 32.594 -11.43 1 54.09 270 LYS A N 1
ATOM 2034 C CA . LYS A 1 270 ? 2.871 32.688 -12.125 1 54.09 270 LYS A CA 1
ATOM 2035 C C . LYS A 1 270 ? 2.898 31.953 -13.445 1 54.09 270 LYS A C 1
ATOM 2037 O O . LYS A 1 270 ? 3.84 32.094 -14.227 1 54.09 270 LYS A O 1
ATOM 2042 N N . ARG A 1 271 ? 2.033 30.984 -13.531 1 54.94 271 ARG A N 1
ATOM 2043 C CA . ARG A 1 271 ? 1.878 29.938 -14.531 1 54.94 271 ARG A CA 1
ATOM 2044 C C . ARG A 1 271 ? 1.754 30.516 -15.93 1 54.94 271 ARG A C 1
ATOM 2046 O O . ARG A 1 271 ? 0.823 31.281 -16.219 1 54.94 271 ARG A O 1
ATOM 2053 N N . SER A 1 272 ? 2.926 30.781 -16.469 1 58.5 272 SER A N 1
ATOM 2054 C CA . SER A 1 272 ? 2.85 30.953 -17.922 1 58.5 272 SER A CA 1
ATOM 2055 C C . SER A 1 272 ? 2.248 29.719 -18.594 1 58.5 272 SER A C 1
ATOM 2057 O O . SER A 1 272 ? 2.27 28.625 -18.016 1 58.5 272 SER A O 1
ATOM 2059 N N . SER A 1 273 ? 1.337 30.016 -19.453 1 64.19 273 SER A N 1
ATOM 2060 C CA . SER A 1 273 ? 0.737 28.984 -20.297 1 64.19 273 SER A CA 1
ATOM 2061 C C . SER A 1 273 ? 1.753 27.906 -20.656 1 64.19 273 SER A C 1
ATOM 2063 O O . SER A 1 273 ? 1.421 26.719 -20.703 1 64.19 273 SER A O 1
ATOM 2065 N N . LEU A 1 274 ? 3 28.406 -20.781 1 63.66 274 LEU A N 1
ATOM 2066 C CA . LEU A 1 274 ? 4.055 27.469 -21.156 1 63.66 274 LEU A CA 1
ATOM 2067 C C . LEU A 1 274 ? 4.387 26.547 -19.984 1 63.66 274 LEU A C 1
ATOM 2069 O O . LEU A 1 274 ? 4.648 25.359 -20.172 1 63.66 274 LEU A O 1
ATOM 2073 N N . ALA A 1 275 ? 4.344 27.109 -18.812 1 63.84 275 ALA A N 1
ATOM 2074 C CA . ALA A 1 275 ? 4.629 26.328 -17.609 1 63.84 275 ALA A CA 1
ATOM 2075 C C . ALA A 1 275 ? 3.553 25.266 -17.375 1 63.84 275 ALA A C 1
ATOM 2077 O O . ALA A 1 275 ? 3.863 24.125 -17.031 1 63.84 275 ALA A O 1
ATOM 2078 N N . ALA A 1 276 ? 2.398 25.734 -17.656 1 67.94 276 ALA A N 1
ATOM 2079 C CA . ALA A 1 276 ? 1.288 24.797 -17.5 1 67.94 276 ALA A CA 1
ATOM 2080 C C . ALA A 1 276 ? 1.415 23.641 -18.484 1 67.94 276 ALA A C 1
ATOM 2082 O O . ALA A 1 276 ? 1.125 22.484 -18.141 1 67.94 276 ALA A O 1
ATOM 2083 N N . ALA A 1 277 ? 1.846 23.984 -19.672 1 71.19 277 ALA A N 1
ATOM 2084 C CA . ALA A 1 277 ? 2.02 22.953 -20.688 1 71.19 277 ALA A CA 1
ATOM 2085 C C . ALA A 1 277 ? 3.125 21.969 -20.297 1 71.19 277 ALA A C 1
ATOM 2087 O O . ALA A 1 277 ? 3 20.766 -20.516 1 71.19 277 ALA A O 1
ATOM 2088 N N . LYS A 1 278 ? 4.113 22.422 -19.766 1 68.12 278 LYS A N 1
ATOM 2089 C CA . LYS A 1 278 ? 5.23 21.578 -19.344 1 68.12 278 LYS A CA 1
ATOM 2090 C C . LYS A 1 278 ? 4.809 20.625 -18.234 1 68.12 278 LYS A C 1
ATOM 2092 O O . LYS A 1 278 ? 5.195 19.453 -18.234 1 68.12 278 LYS A O 1
ATOM 2097 N N . VAL A 1 279 ? 4.016 21.125 -17.391 1 67.44 279 VAL A N 1
ATOM 2098 C CA . VAL A 1 279 ? 3.521 20.328 -16.281 1 67.44 279 VAL A CA 1
ATOM 2099 C C . VAL A 1 279 ? 2.662 19.172 -16.812 1 67.44 279 VAL A C 1
ATOM 2101 O O . VAL A 1 279 ? 2.777 18.031 -16.359 1 67.44 279 VAL A O 1
ATOM 2104 N N . TRP A 1 280 ? 1.972 19.578 -17.797 1 69.88 280 TRP A N 1
ATOM 2105 C CA . TRP A 1 280 ? 1.08 18.562 -18.359 1 69.88 280 TRP A CA 1
ATOM 2106 C C . TRP A 1 280 ? 1.872 17.484 -19.078 1 69.88 280 TRP A C 1
ATOM 2108 O O . TRP A 1 280 ? 1.56 16.297 -18.953 1 69.88 280 TRP A O 1
ATOM 2118 N N . TRP A 1 281 ? 2.902 17.938 -19.703 1 73.44 281 TRP A N 1
ATOM 2119 C CA . TRP A 1 281 ? 3.697 17 -20.484 1 73.44 281 TRP A CA 1
ATOM 2120 C C . TRP A 1 281 ? 4.445 16.031 -19.578 1 73.44 281 TRP A C 1
ATOM 2122 O O . TRP A 1 281 ? 4.648 14.867 -19.938 1 73.44 281 TRP A O 1
ATOM 2132 N N . HIS A 1 282 ? 4.766 16.484 -18.438 1 75.19 282 HIS A N 1
ATOM 2133 C CA . HIS A 1 282 ? 5.562 15.68 -17.531 1 75.19 282 HIS A CA 1
ATOM 2134 C C . HIS A 1 282 ? 4.688 15.047 -16.453 1 75.19 282 HIS A C 1
ATOM 2136 O O . HIS A 1 282 ? 5.203 14.492 -15.469 1 75.19 282 HIS A O 1
ATOM 2142 N N . LYS A 1 283 ? 3.531 15.078 -16.797 1 79.75 283 LYS A N 1
ATOM 2143 C CA . LYS A 1 283 ? 2.592 14.547 -15.805 1 79.75 283 LYS A CA 1
ATOM 2144 C C . LYS A 1 283 ? 2.723 13.031 -15.672 1 79.75 283 LYS A C 1
ATOM 2146 O O . LYS A 1 283 ? 2.709 12.312 -16.672 1 79.75 283 LYS A O 1
ATOM 2151 N N . PHE A 1 284 ? 3.008 12.688 -14.453 1 88.94 284 PHE A N 1
ATOM 2152 C CA . PHE A 1 284 ? 3.021 11.25 -14.188 1 88.94 284 PHE A CA 1
ATOM 2153 C C . PHE A 1 284 ? 1.665 10.633 -14.5 1 88.94 284 PHE A C 1
ATOM 2155 O O . PHE A 1 284 ? 0.633 11.117 -14.031 1 88.94 284 PHE A O 1
ATOM 2162 N N . ASN A 1 285 ? 1.696 9.68 -15.273 1 90.62 285 ASN A N 1
ATOM 2163 C CA . ASN A 1 285 ? 0.523 8.914 -15.68 1 90.62 285 ASN A CA 1
ATOM 2164 C C . ASN A 1 285 ? 0.859 7.441 -15.875 1 90.62 285 ASN A C 1
ATOM 2166 O O . ASN A 1 285 ? 1.866 7.105 -16.5 1 90.62 285 ASN A O 1
ATOM 2170 N N . ILE A 1 286 ? 0.021 6.625 -15.297 1 92.06 286 ILE A N 1
ATOM 2171 C CA . ILE A 1 286 ? 0.321 5.203 -15.398 1 92.06 286 ILE A CA 1
ATOM 2172 C C . ILE A 1 286 ? -0.968 4.422 -15.648 1 92.06 286 ILE A C 1
ATOM 2174 O O . ILE A 1 286 ? -2.016 4.746 -15.078 1 92.06 286 ILE A O 1
ATOM 2178 N N . ASP A 1 287 ? -0.898 3.43 -16.5 1 92.06 287 ASP A N 1
ATOM 2179 C CA . ASP A 1 287 ? -2.078 2.605 -16.734 1 92.06 287 ASP A CA 1
ATOM 2180 C C . ASP A 1 287 ? -1.941 1.24 -16.078 1 92.06 287 ASP A C 1
ATOM 2182 O O . ASP A 1 287 ? -0.907 0.937 -15.469 1 92.06 287 ASP A O 1
ATOM 2186 N N . ALA A 1 288 ? -2.967 0.477 -16.219 1 93 288 ALA A N 1
ATOM 2187 C CA . ALA A 1 288 ? -3.072 -0.784 -15.492 1 93 288 ALA A CA 1
ATOM 2188 C C . ALA A 1 288 ? -2.002 -1.771 -15.953 1 93 288 ALA A C 1
ATOM 2190 O O . ALA A 1 288 ? -1.355 -2.422 -15.125 1 93 288 ALA A O 1
ATOM 2191 N N . LEU A 1 289 ? -1.792 -1.885 -17.188 1 89.12 289 LEU A N 1
ATOM 2192 C CA . LEU A 1 289 ? -0.856 -2.863 -17.719 1 89.12 289 LEU A CA 1
ATOM 2193 C C . LEU A 1 289 ? 0.58 -2.506 -17.359 1 89.12 289 LEU A C 1
ATOM 2195 O O . LEU A 1 289 ? 1.368 -3.379 -17 1 89.12 289 LEU A O 1
ATOM 2199 N N . GLN A 1 290 ? 0.874 -1.242 -17.469 1 92.5 290 GLN A N 1
ATOM 2200 C CA . GLN A 1 290 ? 2.197 -0.781 -17.062 1 92.5 290 GLN A CA 1
ATOM 2201 C C . GLN A 1 290 ? 2.459 -1.077 -15.586 1 92.5 290 GLN A C 1
ATOM 2203 O O . GLN A 1 290 ? 3.545 -1.532 -15.227 1 92.5 290 GLN A O 1
ATOM 2208 N N . LEU A 1 291 ? 1.482 -0.802 -14.852 1 96.19 291 LEU A N 1
ATOM 2209 C CA . LEU A 1 291 ? 1.631 -0.992 -13.414 1 96.19 291 LEU A CA 1
ATOM 2210 C C . LEU A 1 291 ? 1.806 -2.469 -13.078 1 96.19 291 LEU A C 1
ATOM 2212 O O . LEU A 1 291 ? 2.684 -2.83 -12.289 1 96.19 291 LEU A O 1
ATOM 2216 N N . ILE A 1 292 ? 1.033 -3.332 -13.641 1 94.81 292 ILE A N 1
ATOM 2217 C CA . ILE A 1 292 ? 1.142 -4.77 -13.414 1 94.81 292 ILE A CA 1
ATOM 2218 C C . ILE A 1 292 ? 2.521 -5.258 -13.852 1 94.81 292 ILE A C 1
ATOM 2220 O O . ILE A 1 292 ? 3.201 -5.965 -13.102 1 94.81 292 ILE A O 1
ATOM 2224 N N . ASN A 1 293 ? 2.988 -4.801 -14.984 1 93 293 ASN A N 1
ATOM 2225 C CA . ASN A 1 293 ? 4.262 -5.262 -15.523 1 93 293 ASN A CA 1
ATOM 2226 C C . ASN A 1 293 ? 5.441 -4.746 -14.703 1 93 293 ASN A C 1
ATOM 2228 O O . ASN A 1 293 ? 6.496 -5.379 -14.656 1 93 293 ASN A O 1
ATOM 2232 N N . SER A 1 294 ? 5.199 -3.668 -14.031 1 96.25 294 SER A N 1
ATOM 2233 C CA . SER A 1 294 ? 6.27 -3.123 -13.203 1 96.25 294 SER A CA 1
ATOM 2234 C C . SER A 1 294 ? 6.281 -3.77 -11.82 1 96.25 294 SER A C 1
ATOM 2236 O O . SER A 1 294 ? 7.266 -3.656 -11.086 1 96.25 294 SER A O 1
ATOM 2238 N N . ASN A 1 295 ? 5.152 -4.426 -11.492 1 97.88 295 ASN A N 1
ATOM 2239 C CA . ASN A 1 295 ? 5.023 -5.031 -10.172 1 97.88 295 ASN A CA 1
ATOM 2240 C C . ASN A 1 295 ? 5.293 -4.023 -9.062 1 97.88 295 ASN A C 1
ATOM 2242 O O . ASN A 1 295 ? 6.094 -4.281 -8.164 1 97.88 295 ASN A O 1
ATOM 2246 N N . LYS A 1 296 ? 4.633 -2.885 -9.148 1 98.25 296 LYS A N 1
ATOM 2247 C CA . LYS A 1 296 ? 4.824 -1.772 -8.219 1 98.25 296 LYS A CA 1
ATOM 2248 C C . LYS A 1 296 ? 3.486 -1.149 -7.828 1 98.25 296 LYS A C 1
ATOM 2250 O O . LYS A 1 296 ? 2.438 -1.542 -8.344 1 98.25 296 LYS A O 1
ATOM 2255 N N . ALA A 1 297 ? 3.512 -0.229 -6.859 1 98.25 297 ALA A N 1
ATOM 2256 C CA . ALA A 1 297 ? 2.322 0.487 -6.406 1 98.25 297 ALA A CA 1
ATOM 2257 C C . ALA A 1 297 ? 2.549 1.995 -6.426 1 98.25 297 ALA A C 1
ATOM 2259 O O . ALA A 1 297 ? 3.676 2.463 -6.246 1 98.25 297 ALA A O 1
ATOM 2260 N N . VAL A 1 298 ? 1.477 2.68 -6.652 1 98.12 298 VAL A N 1
ATOM 2261 C CA . VAL A 1 298 ? 1.456 4.133 -6.523 1 98.12 298 VAL A CA 1
ATOM 2262 C C . VAL A 1 298 ? 0.318 4.555 -5.598 1 98.12 298 VAL A C 1
ATOM 2264 O O . VAL A 1 298 ? -0.825 4.125 -5.77 1 98.12 298 VAL A O 1
ATOM 2267 N N . CYS A 1 299 ? 0.667 5.434 -4.668 1 98 299 CYS A N 1
ATOM 2268 C CA . CYS A 1 299 ? -0.281 5.938 -3.682 1 98 299 CYS A CA 1
ATOM 2269 C C . CYS A 1 299 ? -0.366 7.457 -3.736 1 98 299 CYS A C 1
ATOM 2271 O O . CYS A 1 299 ? 0.649 8.133 -3.91 1 98 299 CYS A O 1
ATOM 2273 N N . GLY A 1 300 ? -1.54 7.91 -3.65 1 98 300 GLY A N 1
ATOM 2274 C CA . GLY A 1 300 ? -1.767 9.328 -3.453 1 98 300 GLY A CA 1
ATOM 2275 C C . GLY A 1 300 ? -2.365 9.656 -2.096 1 98 300 GLY A C 1
ATOM 2276 O O . GLY A 1 300 ? -3.445 9.172 -1.756 1 98 300 GLY A O 1
ATOM 2277 N N . PHE A 1 301 ? -1.653 10.516 -1.403 1 97.94 301 PHE A N 1
ATOM 2278 C CA . PHE A 1 301 ? -2.08 10.805 -0.038 1 97.94 301 PHE A CA 1
ATOM 2279 C C . PHE A 1 301 ? -2.557 12.242 0.09 1 97.94 301 PHE A C 1
ATOM 2281 O O . PHE A 1 301 ? -1.921 13.164 -0.429 1 97.94 301 PHE A O 1
ATOM 2288 N N . HIS A 1 302 ? -3.617 12.32 0.783 1 95.19 302 HIS A N 1
ATOM 2289 C CA . HIS A 1 302 ? -4.199 13.609 1.144 1 95.19 302 HIS A CA 1
ATOM 2290 C C . HIS A 1 302 ? -4.773 13.578 2.555 1 95.19 302 HIS A C 1
ATOM 2292 O O . HIS A 1 302 ? -5.816 12.969 2.791 1 95.19 302 HIS A O 1
ATOM 2298 N N . LEU A 1 303 ? -4.141 14.312 3.389 1 94.5 303 LEU A N 1
ATOM 2299 C CA . LEU A 1 303 ? -4.547 14.281 4.789 1 94.5 303 LEU A CA 1
ATOM 2300 C C . LEU A 1 303 ? -5.988 14.758 4.949 1 94.5 303 LEU A C 1
ATOM 2302 O O . LEU A 1 303 ? -6.75 14.188 5.73 1 94.5 303 LEU A O 1
ATOM 2306 N N . GLY A 1 304 ? -6.398 15.734 4.223 1 91.69 304 GLY A N 1
ATOM 2307 C CA . GLY A 1 304 ? -7.727 16.328 4.32 1 91.69 304 GLY A CA 1
ATOM 2308 C C . GLY A 1 304 ? -8.828 15.375 3.891 1 91.69 304 GLY A C 1
ATOM 2309 O O . GLY A 1 304 ? -10.008 15.617 4.18 1 91.69 304 GLY A O 1
ATOM 2310 N N . ARG A 1 305 ? -8.477 14.359 3.285 1 92.75 305 ARG A N 1
ATOM 2311 C CA . ARG A 1 305 ? -9.461 13.383 2.809 1 92.75 305 ARG A CA 1
ATOM 2312 C C . ARG A 1 305 ? -9.414 12.109 3.643 1 92.75 305 ARG A C 1
ATOM 2314 O O . ARG A 1 305 ? -10.031 11.102 3.281 1 92.75 305 ARG A O 1
ATOM 2321 N N . THR A 1 306 ? -8.672 12.156 4.617 1 94.56 306 THR A N 1
ATOM 2322 C CA . THR A 1 306 ? -8.562 11.008 5.52 1 94.56 306 THR A CA 1
ATOM 2323 C C . THR A 1 306 ? -9.664 11.047 6.578 1 94.56 306 THR A C 1
ATOM 2325 O O . THR A 1 306 ? -10.023 12.125 7.066 1 94.56 306 THR A O 1
ATOM 2328 N N . ASP A 1 307 ? -10.172 9.906 6.941 1 93.44 307 ASP A N 1
ATOM 2329 C CA . ASP A 1 307 ? -11.18 9.789 7.988 1 93.44 307 ASP A CA 1
ATOM 2330 C C . ASP A 1 307 ? -10.719 10.461 9.281 1 93.44 307 ASP A C 1
ATOM 2332 O O . ASP A 1 307 ? -9.688 10.094 9.836 1 93.44 307 ASP A O 1
ATOM 2336 N N . PRO A 1 308 ? -11.539 11.406 9.805 1 93.25 308 PRO A N 1
ATOM 2337 C CA . PRO A 1 308 ? -11.148 12.117 11.023 1 93.25 308 PRO A CA 1
ATOM 2338 C C . PRO A 1 308 ? -10.938 11.18 12.211 1 93.25 308 PRO A C 1
ATOM 2340 O O . PRO A 1 308 ? -10.086 11.438 13.062 1 93.25 308 PRO A O 1
ATOM 2343 N N . ASP A 1 309 ? -11.742 10.164 12.242 1 93.38 309 ASP A N 1
ATOM 2344 C CA . ASP A 1 309 ? -11.57 9.211 13.336 1 93.38 309 ASP A CA 1
ATOM 2345 C C . ASP A 1 309 ? -10.219 8.516 13.25 1 93.38 309 ASP A C 1
ATOM 2347 O O . ASP A 1 309 ? -9.57 8.266 14.273 1 93.38 309 ASP A O 1
ATOM 2351 N N . HIS A 1 310 ? -9.867 8.203 12.062 1 94.81 310 HIS A N 1
ATOM 2352 C CA . HIS A 1 310 ? -8.555 7.582 11.867 1 94.81 310 HIS A CA 1
ATOM 2353 C C . HIS A 1 310 ? -7.434 8.555 12.211 1 94.81 310 HIS A C 1
ATOM 2355 O O . HIS A 1 310 ? -6.445 8.172 12.844 1 94.81 310 HIS A O 1
ATOM 2361 N N . VAL A 1 311 ? -7.57 9.781 11.836 1 96.69 311 VAL A N 1
ATOM 2362 C CA . VAL A 1 311 ? -6.594 10.82 12.148 1 96.69 311 VAL A CA 1
ATOM 2363 C C . VAL A 1 311 ? -6.434 10.938 13.664 1 96.69 311 VAL A C 1
ATOM 2365 O O . VAL A 1 311 ? -5.312 10.984 14.18 1 96.69 311 VAL A O 1
ATOM 2368 N N . ALA A 1 312 ? -7.531 10.945 14.367 1 96.56 312 ALA A N 1
ATOM 2369 C CA . ALA A 1 312 ? -7.5 11.062 15.82 1 96.56 312 ALA A CA 1
ATOM 2370 C C . ALA A 1 312 ? -6.773 9.875 16.453 1 96.56 312 ALA A C 1
ATOM 2372 O O . ALA A 1 312 ? -5.98 10.047 17.375 1 96.56 312 ALA A O 1
ATOM 2373 N N . GLU A 1 313 ? -7.023 8.719 15.906 1 96.88 313 GLU A N 1
ATOM 2374 C CA . GLU A 1 313 ? -6.348 7.523 16.406 1 96.88 313 GLU A CA 1
ATOM 2375 C C . GLU A 1 313 ? -4.84 7.621 16.203 1 96.88 313 GLU A C 1
ATOM 2377 O O . GLU A 1 313 ? -4.066 7.266 17.109 1 96.88 313 GLU A O 1
ATOM 2382 N N . VAL A 1 314 ? -4.496 8.094 15.102 1 98.06 314 VAL A N 1
ATOM 2383 C CA . VAL A 1 314 ? -3.078 8.219 14.781 1 98.06 314 VAL A CA 1
ATOM 2384 C C . VAL A 1 314 ? -2.428 9.242 15.711 1 98.06 314 VAL A C 1
ATOM 2386 O O . VAL A 1 314 ? -1.329 9.016 16.219 1 98.06 314 VAL A O 1
ATOM 2389 N N . ILE A 1 315 ? -3.068 10.367 15.938 1 98.12 315 ILE A N 1
ATOM 2390 C CA . ILE A 1 315 ? -2.51 11.398 16.812 1 98.12 315 ILE A CA 1
ATOM 2391 C C . ILE A 1 315 ? -2.314 10.836 18.219 1 98.12 315 ILE A C 1
ATOM 2393 O O . ILE A 1 315 ? -1.295 11.102 18.859 1 98.12 315 ILE A O 1
ATOM 2397 N N . ARG A 1 316 ? -3.213 10.047 18.703 1 97.88 316 ARG A N 1
ATOM 2398 C CA . ARG A 1 316 ? -3.064 9.422 20 1 97.88 316 ARG A CA 1
ATOM 2399 C C . ARG A 1 316 ? -1.849 8.508 20.047 1 97.88 316 ARG A C 1
ATOM 2401 O O . ARG A 1 316 ? -1.106 8.484 21.031 1 97.88 316 ARG A O 1
ATOM 2408 N N . LYS A 1 317 ? -1.648 7.805 18.984 1 98.38 317 LYS A N 1
ATOM 2409 C CA . LYS A 1 317 ? -0.463 6.957 18.891 1 98.38 317 LYS A CA 1
ATOM 2410 C C . LYS A 1 317 ? 0.812 7.793 18.891 1 98.38 317 LYS A C 1
ATOM 2412 O O . LYS A 1 317 ? 1.802 7.43 19.516 1 98.38 317 LYS A O 1
ATOM 2417 N N . LEU A 1 318 ? 0.758 8.852 18.188 1 98.62 318 LEU A N 1
ATOM 2418 C CA . LEU A 1 318 ? 1.919 9.727 18.109 1 98.62 318 LEU A CA 1
ATOM 2419 C C . LEU A 1 318 ? 2.24 10.336 19.469 1 98.62 318 LEU A C 1
ATOM 2421 O O . LEU A 1 318 ? 3.41 10.461 19.844 1 98.62 318 LEU A O 1
ATOM 2425 N N . ILE A 1 319 ? 1.188 10.719 20.188 1 98.31 319 ILE A N 1
ATOM 2426 C CA . ILE A 1 319 ? 1.376 11.25 21.531 1 98.31 319 ILE A CA 1
ATOM 2427 C C . ILE A 1 319 ? 2.014 10.188 22.422 1 98.31 319 ILE A C 1
ATOM 2429 O O . ILE A 1 319 ? 2.916 10.492 23.219 1 98.31 319 ILE A O 1
ATOM 2433 N N . SER A 1 320 ? 1.587 8.969 22.266 1 98.44 320 SER A N 1
ATOM 2434 C CA . SER A 1 320 ? 2.189 7.867 23.016 1 98.44 320 SER A CA 1
ATOM 2435 C C . SER A 1 320 ? 3.662 7.699 22.656 1 98.44 320 SER A C 1
ATOM 2437 O O . SER A 1 320 ? 4.504 7.516 23.531 1 98.44 320 SER A O 1
ATOM 2439 N N . LEU A 1 321 ? 3.953 7.754 21.422 1 98.62 321 LEU A N 1
ATOM 2440 C CA . LEU A 1 321 ? 5.332 7.633 20.969 1 98.62 321 LEU A CA 1
ATOM 2441 C C . LEU A 1 321 ? 6.188 8.773 21.516 1 98.62 321 LEU A C 1
ATOM 2443 O O . LEU A 1 321 ? 7.348 8.562 21.875 1 98.62 321 LEU A O 1
ATOM 2447 N N . TYR A 1 322 ? 5.633 9.93 21.562 1 98.25 322 TYR A N 1
ATOM 2448 C CA . TYR A 1 322 ? 6.328 11.078 22.141 1 98.25 322 TYR A CA 1
ATOM 2449 C C . TYR A 1 322 ? 6.629 10.844 23.609 1 98.25 322 TYR A C 1
ATOM 2451 O O . TYR A 1 322 ? 7.758 11.07 24.062 1 98.25 322 TYR A O 1
ATOM 2459 N N . LYS A 1 323 ? 5.664 10.375 24.344 1 97.94 323 LYS A N 1
ATOM 2460 C CA . LYS A 1 323 ? 5.824 10.102 25.766 1 97.94 323 LYS A CA 1
ATOM 2461 C C . LYS A 1 323 ? 6.918 9.062 26.016 1 97.94 323 LYS A C 1
ATOM 2463 O O . LYS A 1 323 ? 7.629 9.133 27.016 1 97.94 323 LYS A O 1
ATOM 2468 N N . GLU A 1 324 ? 7.078 8.188 25.078 1 98 324 GLU A N 1
ATOM 2469 C CA . GLU A 1 324 ? 8.07 7.121 25.188 1 98 324 GLU A CA 1
ATOM 2470 C C . GLU A 1 324 ? 9.445 7.605 24.734 1 98 324 GLU A C 1
ATOM 2472 O O . GLU A 1 324 ? 10.43 6.867 24.812 1 98 324 GLU A O 1
ATOM 2477 N N . GLY A 1 325 ? 9.516 8.766 24.172 1 97.44 325 GLY A N 1
ATOM 2478 C CA . GLY A 1 325 ? 10.773 9.336 23.719 1 97.44 325 GLY A CA 1
ATOM 2479 C C . GLY A 1 325 ? 11.211 8.828 22.359 1 97.44 325 GLY A C 1
ATOM 2480 O O . GLY A 1 325 ? 12.375 8.969 21.984 1 97.44 325 GLY A O 1
ATOM 2481 N N . LYS A 1 326 ? 10.266 8.312 21.641 1 98.25 326 LYS A N 1
ATOM 2482 C CA . LYS A 1 326 ? 10.602 7.684 20.359 1 98.25 326 LYS A CA 1
ATOM 2483 C C . LYS A 1 326 ? 10.555 8.695 19.219 1 98.25 326 LYS A C 1
ATOM 2485 O O . LYS A 1 326 ? 11.18 8.484 18.172 1 98.25 326 LYS A O 1
ATOM 2490 N N . ILE A 1 327 ? 9.758 9.758 19.422 1 98 327 ILE A N 1
ATOM 2491 C CA . ILE A 1 327 ? 9.742 10.836 18.453 1 98 327 ILE A CA 1
ATOM 2492 C C . ILE A 1 327 ? 9.828 12.18 19.172 1 98 327 ILE A C 1
ATOM 2494 O O . ILE A 1 327 ? 9.445 12.289 20.344 1 98 327 ILE A O 1
ATOM 2498 N N . LYS A 1 328 ? 10.297 13.141 18.422 1 96.06 328 LYS A N 1
ATOM 2499 C CA . LYS A 1 328 ? 10.43 14.508 18.922 1 96.06 328 LYS A CA 1
ATOM 2500 C C . LYS A 1 328 ? 10.352 15.523 17.781 1 96.06 328 LYS A C 1
ATOM 2502 O O . LYS A 1 328 ? 11.297 15.648 16.984 1 96.06 328 LYS A O 1
ATOM 2507 N N . PRO A 1 329 ? 9.242 16.203 17.734 1 94.94 329 PRO A N 1
ATOM 2508 C CA . PRO A 1 329 ? 9.156 17.234 16.703 1 94.94 329 PRO A CA 1
ATOM 2509 C C . PRO A 1 329 ? 10.258 18.281 16.812 1 94.94 329 PRO A C 1
ATOM 2511 O O . PRO A 1 329 ? 10.648 18.656 17.922 1 94.94 329 PRO A O 1
ATOM 2514 N N . LYS A 1 330 ? 10.727 18.688 15.688 1 89.31 330 LYS A N 1
ATOM 2515 C CA . LYS A 1 330 ? 11.742 19.734 15.641 1 89.31 330 LYS A CA 1
ATOM 2516 C C . LYS A 1 330 ? 11.164 21.047 15.133 1 89.31 330 LYS A C 1
ATOM 2518 O O . LYS A 1 330 ? 10.445 21.078 14.125 1 89.31 330 LYS A O 1
ATOM 2523 N N . VAL A 1 331 ? 11.414 22.047 15.852 1 87.31 331 VAL A N 1
ATOM 2524 C CA . VAL A 1 331 ? 10.953 23.375 15.484 1 87.31 331 VAL A CA 1
ATOM 2525 C C . VAL A 1 331 ? 12.125 24.203 14.945 1 87.31 331 VAL A C 1
ATOM 2527 O O . VAL A 1 331 ? 13.133 24.391 15.633 1 87.31 331 VAL A O 1
ATOM 2530 N N . ASP A 1 332 ? 12 24.609 13.742 1 79.94 332 ASP A N 1
ATOM 2531 C CA . ASP A 1 332 ? 13.078 25.312 13.062 1 79.94 332 ASP A CA 1
ATOM 2532 C C . ASP A 1 332 ? 13.102 26.797 13.445 1 79.94 332 ASP A C 1
ATOM 2534 O O . ASP A 1 332 ? 14.164 27.375 13.664 1 79.94 332 ASP A O 1
ATOM 2538 N N . SER A 1 333 ? 11.953 27.406 13.398 1 83.44 333 SER A N 1
ATOM 2539 C CA . SER A 1 333 ? 11.852 28.844 13.609 1 83.44 333 SER A CA 1
ATOM 2540 C C . SER A 1 333 ? 10.516 29.219 14.242 1 83.44 333 SER A C 1
ATOM 2542 O O . SER A 1 333 ? 9.523 28.516 14.07 1 83.44 333 SER A O 1
ATOM 2544 N N . VAL A 1 334 ? 10.555 30.281 14.938 1 89.69 334 VAL A N 1
ATOM 2545 C CA . VAL A 1 334 ? 9.359 30.828 15.57 1 89.69 334 VAL A CA 1
ATOM 2546 C C . VAL A 1 334 ? 9.133 32.25 15.078 1 89.69 334 VAL A C 1
ATOM 2548 O O . VAL A 1 334 ? 10.062 33.062 15.023 1 89.69 334 VAL A O 1
ATOM 2551 N N . TRP A 1 335 ? 7.906 32.562 14.703 1 90.25 335 TRP A N 1
ATOM 2552 C CA . TRP A 1 335 ? 7.535 33.844 14.164 1 90.25 335 TRP A CA 1
ATOM 2553 C C . TRP A 1 335 ? 6.32 34.406 14.891 1 90.25 335 TRP A C 1
ATOM 2555 O O . TRP A 1 335 ? 5.57 33.688 15.523 1 90.25 335 TRP A O 1
ATOM 2565 N N . SER A 1 336 ? 6.227 35.75 14.766 1 90.5 336 SER A N 1
ATOM 2566 C CA . SER A 1 336 ? 5.004 36.375 15.25 1 90.5 336 SER A CA 1
ATOM 2567 C C . SER A 1 336 ? 3.957 36.469 14.141 1 90.5 336 SER A C 1
ATOM 2569 O O . SER A 1 336 ? 4.27 36.281 12.969 1 90.5 336 SER A O 1
ATOM 2571 N N . PHE A 1 337 ? 2.719 36.688 14.484 1 90.12 337 PHE A N 1
ATOM 2572 C CA . PHE A 1 337 ? 1.634 36.812 13.523 1 90.12 337 PHE A CA 1
ATOM 2573 C C . PHE A 1 337 ? 1.962 37.875 12.477 1 90.12 337 PHE A C 1
ATOM 2575 O O . PHE A 1 337 ? 1.645 37.719 11.297 1 90.12 337 PHE A O 1
ATOM 2582 N N . GLU A 1 338 ? 2.619 38.938 12.953 1 89.06 338 GLU A N 1
ATOM 2583 C CA . GLU A 1 338 ? 2.939 40.062 12.07 1 89.06 338 GLU A CA 1
ATOM 2584 C C . GLU A 1 338 ? 3.965 39.656 11.016 1 89.06 338 GLU A C 1
ATOM 2586 O O . GLU A 1 338 ? 4.102 40.312 9.984 1 89.06 338 GLU A O 1
ATOM 2591 N N . GLN A 1 339 ? 4.598 38.594 11.312 1 90.5 339 GLN A N 1
ATOM 2592 C CA . GLN A 1 339 ? 5.652 38.125 10.414 1 90.5 339 GLN A CA 1
ATOM 2593 C C . GLN A 1 339 ? 5.168 36.969 9.523 1 90.5 339 GLN A C 1
ATOM 2595 O O . GLN A 1 339 ? 5.973 36.219 8.984 1 90.5 339 GLN A O 1
ATOM 2600 N N . VAL A 1 340 ? 3.912 36.844 9.383 1 89.69 340 VAL A N 1
ATOM 2601 C CA . VAL A 1 340 ? 3.344 35.688 8.68 1 89.69 340 VAL A CA 1
ATOM 2602 C C . VAL A 1 340 ? 3.854 35.656 7.242 1 89.69 340 VAL A C 1
ATOM 2604 O O . VAL A 1 340 ? 4.152 34.594 6.703 1 89.69 340 VAL A O 1
ATOM 2607 N N . GLY A 1 341 ? 3.893 36.75 6.555 1 87.69 341 GLY A N 1
ATOM 2608 C CA . GLY A 1 341 ? 4.441 36.812 5.207 1 87.69 341 GLY A CA 1
ATOM 2609 C C . GLY A 1 341 ? 5.875 36.312 5.125 1 87.69 341 GLY A C 1
ATOM 2610 O O . GLY A 1 341 ? 6.223 35.562 4.223 1 87.69 341 GLY A O 1
ATOM 2611 N N . ASP A 1 342 ? 6.68 36.75 6.059 1 87.5 342 ASP A N 1
ATOM 2612 C CA . ASP A 1 342 ? 8.078 36.312 6.113 1 87.5 342 ASP A CA 1
ATOM 2613 C C . ASP A 1 342 ? 8.195 34.812 6.375 1 87.5 342 ASP A C 1
ATOM 2615 O O . ASP A 1 342 ? 9.047 34.156 5.785 1 87.5 342 ASP A O 1
ATOM 2619 N N . ALA A 1 343 ? 7.402 34.406 7.246 1 88.12 343 ALA A N 1
ATOM 2620 C CA . ALA A 1 343 ? 7.41 32.969 7.57 1 88.12 343 ALA A CA 1
ATOM 2621 C C . ALA A 1 343 ? 7.059 32.125 6.352 1 88.12 343 ALA A C 1
ATOM 2623 O O . ALA A 1 343 ? 7.715 31.125 6.078 1 88.12 343 ALA A O 1
ATOM 2624 N N . MET A 1 344 ? 6.086 32.531 5.605 1 88.25 344 MET A N 1
ATOM 2625 C CA . MET A 1 344 ? 5.676 31.812 4.402 1 88.25 344 MET A CA 1
ATOM 2626 C C . MET A 1 344 ? 6.766 31.859 3.338 1 88.25 344 MET A C 1
ATOM 2628 O O . MET A 1 344 ? 7.023 30.875 2.658 1 88.25 344 MET A O 1
ATOM 2632 N N . ARG A 1 345 ? 7.383 32.969 3.23 1 85.31 345 ARG A N 1
ATOM 2633 C CA . ARG A 1 345 ? 8.484 33.125 2.285 1 85.31 345 ARG A CA 1
ATOM 2634 C C . ARG A 1 345 ? 9.648 32.219 2.664 1 85.31 345 ARG A C 1
ATOM 2636 O O . ARG A 1 345 ? 10.305 31.625 1.793 1 85.31 345 ARG A O 1
ATOM 2643 N N . HIS A 1 346 ? 9.875 32.25 3.902 1 83.25 346 HIS A N 1
ATOM 2644 C CA . HIS A 1 346 ? 10.945 31.422 4.418 1 83.25 346 HIS A CA 1
ATOM 2645 C C . HIS A 1 346 ? 10.711 29.953 4.086 1 83.25 346 HIS A C 1
ATOM 2647 O O . HIS A 1 346 ? 11.633 29.25 3.676 1 83.25 346 HIS A O 1
ATOM 2653 N N . MET A 1 347 ? 9.547 29.438 4.234 1 80.38 347 MET A N 1
ATOM 2654 C CA . MET A 1 347 ? 9.195 28.047 3.934 1 80.38 347 MET A CA 1
ATOM 2655 C C . MET A 1 347 ? 9.383 27.766 2.449 1 80.38 347 MET A C 1
ATOM 2657 O O . MET A 1 347 ? 9.867 26.688 2.08 1 80.38 347 MET A O 1
ATOM 2661 N N . ARG A 1 348 ? 9.031 28.625 1.738 1 73.19 348 ARG A N 1
ATOM 2662 C CA . ARG A 1 348 ? 9.148 28.453 0.293 1 73.19 348 ARG A CA 1
ATOM 2663 C C . ARG A 1 348 ? 10.609 28.359 -0.134 1 73.19 348 ARG A C 1
ATOM 2665 O O . ARG A 1 348 ? 10.961 27.531 -0.974 1 73.19 348 ARG A O 1
ATOM 2672 N N . ASN A 1 349 ? 11.391 29.281 0.349 1 64.38 349 ASN A N 1
ATOM 2673 C CA . ASN A 1 349 ? 12.773 29.422 -0.095 1 64.38 349 ASN A CA 1
ATOM 2674 C C . ASN A 1 349 ? 13.641 28.266 0.397 1 64.38 349 ASN A C 1
ATOM 2676 O O . ASN A 1 349 ? 14.609 27.891 -0.261 1 64.38 349 ASN A O 1
ATOM 2680 N N . THR A 1 350 ? 13.375 27.938 1.554 1 54.06 350 THR A N 1
ATOM 2681 C CA . THR A 1 350 ? 14.273 26.938 2.125 1 54.06 350 THR A CA 1
ATOM 2682 C C . THR A 1 350 ? 13.852 25.531 1.701 1 54.06 350 THR A C 1
ATOM 2684 O O . THR A 1 350 ? 14.531 24.562 2.027 1 54.06 350 THR A O 1
ATOM 2687 N N . ARG A 1 351 ? 13.156 25.625 0.653 1 50.53 351 ARG A N 1
ATOM 2688 C CA . ARG A 1 351 ? 12.656 24.297 0.316 1 50.53 351 ARG A CA 1
ATOM 2689 C C . ARG A 1 351 ? 12.602 23.406 1.55 1 50.53 351 ARG A C 1
ATOM 2691 O O . ARG A 1 351 ? 12.828 22.203 1.455 1 50.53 351 ARG A O 1
ATOM 2698 N N . THR A 1 352 ? 13.023 24.078 2.689 1 48.66 352 THR A N 1
ATOM 2699 C CA . THR A 1 352 ? 13.016 23.375 3.969 1 48.66 352 THR A CA 1
ATOM 2700 C C . THR A 1 352 ? 11.609 23.328 4.555 1 48.66 352 THR A C 1
ATOM 2702 O O . THR A 1 352 ? 11.008 24.359 4.82 1 48.66 352 THR A O 1
ATOM 2705 N N . LEU A 1 353 ? 10.828 22.406 4.016 1 46.22 353 LEU A N 1
ATOM 2706 C CA . LEU A 1 353 ? 9.508 22.172 4.578 1 46.22 353 LEU A CA 1
ATOM 2707 C C . LEU A 1 353 ? 9.586 21.953 6.086 1 46.22 353 LEU A C 1
ATOM 2709 O O . LEU A 1 353 ? 8.812 21.172 6.645 1 46.22 353 LEU A O 1
ATOM 2713 N N . GLU A 1 354 ? 10.695 22.531 6.699 1 43.47 354 GLU A N 1
ATOM 2714 C CA . GLU A 1 354 ? 10.734 22.391 8.148 1 43.47 354 GLU A CA 1
ATOM 2715 C C . GLU A 1 354 ? 9.555 23.109 8.805 1 43.47 354 GLU A C 1
ATOM 2717 O O . GLU A 1 354 ? 9.125 24.156 8.336 1 43.47 354 GLU A O 1
ATOM 2722 N N . LYS A 1 355 ? 8.906 22.406 9.695 1 42.19 355 LYS A N 1
ATOM 2723 C CA . LYS A 1 355 ? 7.723 22.922 10.391 1 42.19 355 LYS A CA 1
ATOM 2724 C C . LYS A 1 355 ? 8.047 24.219 11.133 1 42.19 355 LYS A C 1
ATOM 2726 O O . LYS A 1 355 ? 8.984 24.266 11.93 1 42.19 355 LYS A O 1
ATOM 2731 N N . SER A 1 356 ? 7.695 25.328 10.594 1 38.72 356 SER A N 1
ATOM 2732 C CA . SER A 1 356 ? 7.766 26.594 11.312 1 38.72 356 SER A CA 1
ATOM 2733 C C . SER A 1 356 ? 6.566 26.766 12.242 1 38.72 356 SER A C 1
ATOM 2735 O O . SER A 1 356 ? 5.445 26.406 11.883 1 38.72 356 SER A O 1
ATOM 2737 N N . SER A 1 357 ? 6.848 26.781 13.547 1 44.41 357 SER A N 1
ATOM 2738 C CA . SER A 1 357 ? 5.789 27.078 14.508 1 44.41 357 SER A CA 1
ATOM 2739 C C . SER A 1 357 ? 5.703 28.578 14.789 1 44.41 357 SER A C 1
ATOM 2741 O O . SER A 1 357 ? 6.664 29.312 14.555 1 44.41 357 SER A O 1
ATOM 2743 N N . TRP A 1 358 ? 4.477 29.062 14.828 1 42.69 358 TRP A N 1
ATOM 2744 C CA . TRP A 1 358 ? 4.262 30.438 15.281 1 42.69 358 TRP A CA 1
ATOM 2745 C C . TRP A 1 358 ? 4.004 30.484 16.781 1 42.69 358 TRP A C 1
ATOM 2747 O O . TRP A 1 358 ? 3.295 29.641 17.328 1 42.69 358 TRP A O 1
ATOM 2757 N N . SER A 1 359 ? 4.934 31.125 17.484 1 41.09 359 SER A N 1
ATOM 2758 C CA . SER A 1 359 ? 4.633 31.422 18.891 1 41.09 359 SER A CA 1
ATOM 2759 C C . SER A 1 359 ? 3.834 32.719 19.016 1 41.09 359 SER A C 1
ATOM 2761 O O . SER A 1 359 ? 4.191 33.719 18.438 1 41.09 359 SER A O 1
ATOM 2763 N N . LEU A 1 360 ? 2.527 32.594 19.312 1 41.66 360 LEU A N 1
ATOM 2764 C CA . LEU A 1 360 ? 1.765 33.75 19.703 1 41.66 360 LEU A CA 1
ATOM 2765 C C . LEU A 1 360 ? 2.189 34.25 21.094 1 41.66 360 LEU A C 1
ATOM 2767 O O . LEU A 1 360 ? 2.137 33.5 22.062 1 41.66 360 LEU A O 1
ATOM 2771 N N . LYS A 1 361 ? 3.184 34.969 21.109 1 38.41 361 LYS A N 1
ATOM 2772 C CA . LYS A 1 361 ? 3.449 35.625 22.391 1 38.41 361 LYS A CA 1
ATOM 2773 C C . LYS A 1 361 ? 2.162 36.156 23.016 1 38.41 361 LYS A C 1
ATOM 2775 O O . LYS A 1 361 ? 1.439 36.938 22.391 1 38.41 361 LYS A O 1
ATOM 2780 N N . SER A 1 362 ? 1.596 35.344 23.859 1 36.94 362 SER A N 1
ATOM 2781 C CA . SER A 1 362 ? 0.486 35.719 24.734 1 36.94 362 SER A CA 1
ATOM 2782 C C . SER A 1 362 ? 0.679 37.125 25.297 1 36.94 362 SER A C 1
ATOM 2784 O O . SER A 1 362 ? 1.722 37.438 25.891 1 36.94 362 SER A O 1
ATOM 2786 N N . ARG A 1 363 ? 0.201 38.156 24.797 1 33.19 363 ARG A N 1
ATOM 2787 C CA . ARG A 1 363 ? 0.047 39.281 25.719 1 33.19 363 ARG A CA 1
ATOM 2788 C C . ARG A 1 363 ? -0.406 38.812 27.094 1 33.19 363 ARG A C 1
ATOM 2790 O O . ARG A 1 363 ? -0.912 37.688 27.234 1 33.19 363 ARG A O 1
ATOM 2797 N N . GLN A 1 364 ? -0.385 39.781 28.156 1 30.95 364 GLN A N 1
ATOM 2798 C CA . GLN A 1 364 ? -0.793 39.688 29.547 1 30.95 364 GLN A CA 1
ATOM 2799 C C . GLN A 1 364 ? -2.086 38.875 29.688 1 30.95 364 GLN A C 1
ATOM 2801 O O . GLN A 1 364 ? -3.018 39.062 28.906 1 30.95 364 GLN A O 1
ATOM 2806 N N . LEU A 1 365 ? -2.033 37.688 30.359 1 33.22 365 LEU A N 1
ATOM 2807 C CA . LEU A 1 365 ? -3.191 36.938 30.859 1 33.22 365 LEU A CA 1
ATOM 2808 C C . LEU A 1 365 ? -4.359 37.875 31.125 1 33.22 365 LEU A C 1
ATOM 2810 O O . LEU A 1 365 ? -4.23 38.844 31.906 1 33.22 365 LEU A O 1
ATOM 2814 N N . MET A 1 366 ? -5.227 38.094 30.25 1 31.67 366 MET A N 1
ATOM 2815 C CA . MET A 1 366 ? -6.434 38.781 30.719 1 31.67 366 MET A CA 1
ATOM 2816 C C . MET A 1 366 ? -6.918 38.156 32.031 1 31.67 366 MET A C 1
ATOM 2818 O O . MET A 1 366 ? -6.723 36.969 32.281 1 31.67 366 MET A O 1
ATOM 2822 N N . PRO A 1 367 ? -7.223 38.938 33.094 1 32.5 367 PRO A N 1
ATOM 2823 C CA . PRO A 1 367 ? -7.824 38.375 34.312 1 32.5 367 PRO A CA 1
ATOM 2824 C C . PRO A 1 367 ? -8.914 37.344 34.031 1 32.5 367 PRO A C 1
ATOM 2826 O O . PRO A 1 367 ? -9.555 37.406 32.969 1 32.5 367 PRO A O 1
ATOM 2829 N N . GLN A 1 368 ? -8.859 36.156 34.562 1 34.06 368 GLN A N 1
ATOM 2830 C CA . GLN A 1 368 ? -9.906 35.156 34.562 1 34.06 368 GLN A CA 1
ATOM 2831 C C . GLN A 1 368 ? -11.289 35.781 34.438 1 34.06 368 GLN A C 1
ATOM 2833 O O . GLN A 1 368 ? -11.711 36.531 35.312 1 34.06 368 GLN A O 1
ATOM 2838 N N . LEU A 1 369 ? -11.742 36.062 33.344 1 33.59 369 LEU A N 1
ATOM 2839 C CA . LEU A 1 369 ? -13.141 36.469 33.219 1 33.59 369 LEU A CA 1
ATOM 2840 C C . LEU A 1 369 ? -14.047 35.531 34.031 1 33.59 369 LEU A C 1
ATOM 2842 O O . LEU A 1 369 ? -14.008 34.312 33.844 1 33.59 369 LEU A O 1
ATOM 2846 N N . GLU A 1 370 ? -14.422 35.844 35.219 1 33.66 370 GLU A N 1
ATOM 2847 C CA . GLU A 1 370 ? -15.531 35.219 35.906 1 33.66 370 GLU A CA 1
ATOM 2848 C C . GLU A 1 370 ? -16.766 35.125 35.031 1 33.66 370 GLU A C 1
ATOM 2850 O O . GLU A 1 370 ? -17.453 36.125 34.812 1 33.66 370 GLU A O 1
ATOM 2855 N N . ILE A 1 371 ? -16.656 34.406 33.906 1 36.25 371 ILE A N 1
ATOM 2856 C CA . ILE A 1 371 ? -17.938 34.156 33.281 1 36.25 371 ILE A CA 1
ATOM 2857 C C . ILE A 1 371 ? -18.938 33.594 34.281 1 36.25 371 ILE A C 1
ATOM 2859 O O . ILE A 1 371 ? -18.719 32.531 34.875 1 36.25 371 ILE A O 1
ATOM 2863 N N . LYS A 1 372 ? -19.766 34.344 34.875 1 34.41 372 LYS A N 1
ATOM 2864 C CA . LYS A 1 372 ? -20.906 34.031 35.719 1 34.41 372 LYS A CA 1
ATOM 2865 C C . LYS A 1 372 ? -21.781 32.938 35.062 1 34.41 372 LYS A C 1
ATOM 2867 O O . LYS A 1 372 ? -22.156 33.062 33.906 1 34.41 372 LYS A O 1
ATOM 2872 N N . SER A 1 373 ? -21.766 31.75 35.562 1 33.34 373 SER A N 1
ATOM 2873 C CA . SER A 1 373 ? -22.734 30.672 35.312 1 33.34 373 SER A CA 1
ATOM 2874 C C . SER A 1 373 ? -24.156 31.219 35.312 1 33.34 373 SER A C 1
ATOM 2876 O O . SER A 1 373 ? -24.562 31.938 36.219 1 33.34 373 SER A O 1
ATOM 2878 N N . VAL A 1 374 ? -24.734 31.469 34.219 1 32.06 374 VAL A N 1
ATOM 2879 C CA . VAL A 1 374 ? -26.156 31.766 34.125 1 32.06 374 VAL A CA 1
ATOM 2880 C C . VAL A 1 374 ? -26.953 30.719 34.906 1 32.06 374 VAL A C 1
ATOM 2882 O O . VAL A 1 374 ? -26.938 29.531 34.562 1 32.06 374 VAL A O 1
ATOM 2885 N N . SER A 1 375 ? -27.188 30.797 36.156 1 27.38 375 SER A N 1
ATOM 2886 C CA . SER A 1 375 ? -28.125 30.047 36.969 1 27.38 375 SER A CA 1
ATOM 2887 C C . SER A 1 375 ? -29.516 30.016 36.344 1 27.38 375 SER A C 1
ATOM 2889 O O . SER A 1 375 ? -29.969 31.016 35.781 1 27.38 375 SER A O 1
ATOM 2891 N N . LYS A 1 376 ? -30.062 28.828 36.062 1 34.16 376 LYS A N 1
ATOM 2892 C CA . LYS A 1 376 ? -31.469 28.516 35.781 1 34.16 376 LYS A CA 1
ATOM 2893 C C . LYS A 1 376 ? -32.406 29.266 36.719 1 34.16 376 LYS A C 1
ATOM 2895 O O . LYS A 1 376 ? -32.375 29.078 37.938 1 34.16 376 LYS A O 1
ATOM 2900 N N . ARG A 1 377 ? -32.75 30.469 36.406 1 25.42 377 ARG A N 1
ATOM 2901 C CA . ARG A 1 377 ? -33.938 30.984 37.062 1 25.42 377 ARG A CA 1
ATOM 2902 C C . ARG A 1 377 ? -35.094 29.969 36.969 1 25.42 377 ARG A C 1
ATOM 2904 O O . ARG A 1 377 ? -35.438 29.5 35.875 1 25.42 377 ARG A O 1
ATOM 2911 N N . GLN A 1 378 ? -35.375 29.172 38 1 26.53 378 GLN A N 1
ATOM 2912 C CA . GLN A 1 378 ? -36.594 28.469 38.344 1 26.53 378 GLN A CA 1
ATOM 2913 C C . GLN A 1 378 ? -37.812 29.344 38.125 1 26.53 378 GLN A C 1
ATOM 2915 O O . GLN A 1 378 ? -38.938 28.969 38.5 1 26.53 378 GLN A O 1
ATOM 2920 N N . GLY A 1 379 ? -37.875 30.25 37.094 1 23.3 379 GLY A N 1
ATOM 2921 C CA . GLY A 1 379 ? -39.281 30.578 36.938 1 23.3 379 GLY A CA 1
ATOM 2922 C C . GLY A 1 379 ? -40.062 29.453 36.25 1 23.3 379 GLY A C 1
ATOM 2923 O O . GLY A 1 379 ? -39.469 28.594 35.594 1 23.3 379 GLY A O 1
ATOM 2924 N N . MET B 1 1 ? 55.594 -87.812 -49.188 1 30.34 1 MET B N 1
ATOM 2925 C CA . MET B 1 1 ? 55 -86.5 -49.062 1 30.34 1 MET B CA 1
ATOM 2926 C C . MET B 1 1 ? 53.625 -86.562 -48.406 1 30.34 1 MET B C 1
ATOM 2928 O O . MET B 1 1 ? 52.656 -87.062 -49.031 1 30.34 1 MET B O 1
ATOM 2932 N N . THR B 1 2 ? 53.531 -86.938 -47.062 1 35.66 2 THR B N 1
ATOM 2933 C CA . THR B 1 2 ? 52.375 -87.125 -46.188 1 35.66 2 THR B CA 1
ATOM 2934 C C . THR B 1 2 ? 51.531 -85.875 -46.062 1 35.66 2 THR B C 1
ATOM 2936 O O . THR B 1 2 ? 52.094 -84.812 -45.781 1 35.66 2 THR B O 1
ATOM 2939 N N . GLY B 1 3 ? 50.5 -85.812 -46.781 1 31.84 3 GLY B N 1
ATOM 2940 C CA . GLY B 1 3 ? 49.5 -84.75 -46.906 1 31.84 3 GLY B CA 1
ATOM 2941 C C . GLY B 1 3 ? 48.812 -84.375 -45.594 1 31.84 3 GLY B C 1
ATOM 2942 O O . GLY B 1 3 ? 48.062 -85.25 -45.062 1 31.84 3 GLY B O 1
ATOM 2943 N N . GLU B 1 4 ? 49.5 -83.812 -44.688 1 41.28 4 GLU B N 1
ATOM 2944 C CA . GLU B 1 4 ? 48.875 -83.375 -43.438 1 41.28 4 GLU B CA 1
ATOM 2945 C C . GLU B 1 4 ? 47.625 -82.5 -43.719 1 41.28 4 GLU B C 1
ATOM 2947 O O . GLU B 1 4 ? 47.625 -81.625 -44.625 1 41.28 4 GLU B O 1
ATOM 2952 N N . GLU B 1 5 ? 46.5 -83.062 -43.438 1 38.56 5 GLU B N 1
ATOM 2953 C CA . GLU B 1 5 ? 45.188 -82.438 -43.469 1 38.56 5 GLU B CA 1
ATOM 2954 C C . GLU B 1 5 ? 45.188 -81.125 -42.719 1 38.56 5 GLU B C 1
ATOM 2956 O O . GLU B 1 5 ? 45.625 -81.062 -41.594 1 38.56 5 GLU B O 1
ATOM 2961 N N . VAL B 1 6 ? 45.031 -80 -43.406 1 36.31 6 VAL B N 1
ATOM 2962 C CA . VAL B 1 6 ? 44.875 -78.625 -42.969 1 36.31 6 VAL B CA 1
ATOM 2963 C C . VAL B 1 6 ? 43.625 -78.438 -42.156 1 36.31 6 VAL B C 1
ATOM 2965 O O . VAL B 1 6 ? 42.5 -78.688 -42.625 1 36.31 6 VAL B O 1
ATOM 2968 N N . LYS B 1 7 ? 43.688 -78.688 -40.844 1 36.16 7 LYS B N 1
ATOM 2969 C CA . LYS B 1 7 ? 42.562 -78.312 -39.969 1 36.16 7 LYS B CA 1
ATOM 2970 C C . LYS B 1 7 ? 42.094 -76.875 -40.25 1 36.16 7 LYS B C 1
ATOM 2972 O O . LYS B 1 7 ? 42.875 -75.938 -40.156 1 36.16 7 LYS B O 1
ATOM 2977 N N . GLU B 1 8 ? 41.094 -76.812 -41.156 1 29.48 8 GLU B N 1
ATOM 2978 C CA . GLU B 1 8 ? 40.594 -75.438 -41.406 1 29.48 8 GLU B CA 1
ATOM 2979 C C . GLU B 1 8 ? 40.25 -74.75 -40.125 1 29.48 8 GLU B C 1
ATOM 2981 O O . GLU B 1 8 ? 39.969 -75.375 -39.094 1 29.48 8 GLU B O 1
ATOM 2986 N N . PRO B 1 9 ? 39.875 -73.375 -40.156 1 35.41 9 PRO B N 1
ATOM 2987 C CA . PRO B 1 9 ? 39.75 -72.125 -39.406 1 35.41 9 PRO B CA 1
ATOM 2988 C C . PRO B 1 9 ? 38.562 -72.125 -38.438 1 35.41 9 PRO B C 1
ATOM 2990 O O . PRO B 1 9 ? 37.438 -72.25 -38.875 1 35.41 9 PRO B O 1
ATOM 2993 N N . LYS B 1 10 ? 38.406 -72.938 -37.344 1 39.31 10 LYS B N 1
ATOM 2994 C CA . LYS B 1 10 ? 37.156 -72.75 -36.594 1 39.31 10 LYS B CA 1
ATOM 2995 C C . LYS B 1 10 ? 36.781 -71.312 -36.469 1 39.31 10 LYS B C 1
ATOM 2997 O O . LYS B 1 10 ? 37.562 -70.5 -35.938 1 39.31 10 LYS B O 1
ATOM 3002 N N . GLU B 1 11 ? 35.906 -70.875 -37.375 1 31.7 11 GLU B N 1
ATOM 3003 C CA . GLU B 1 11 ? 35.281 -69.5 -37.219 1 31.7 11 GLU B CA 1
ATOM 3004 C C . GLU B 1 11 ? 34.656 -69.375 -35.875 1 31.7 11 GLU B C 1
ATOM 3006 O O . GLU B 1 11 ? 33.75 -70.125 -35.5 1 31.7 11 GLU B O 1
ATOM 3011 N N . GLN B 1 12 ? 35.344 -69 -34.812 1 39.06 12 GLN B N 1
ATOM 3012 C CA . GLN B 1 12 ? 34.75 -68.562 -33.562 1 39.06 12 GLN B CA 1
ATOM 3013 C C . GLN B 1 12 ? 33.656 -67.5 -33.844 1 39.06 12 GLN B C 1
ATOM 3015 O O . GLN B 1 12 ? 33.906 -66.438 -34.344 1 39.06 12 GLN B O 1
ATOM 3020 N N . GLN B 1 13 ? 32.469 -67.938 -34.125 1 36.44 13 GLN B N 1
ATOM 3021 C CA . GLN B 1 13 ? 31.312 -67.062 -34.125 1 36.44 13 GLN B CA 1
ATOM 3022 C C . GLN B 1 13 ? 31.297 -66.188 -32.875 1 36.44 13 GLN B C 1
ATOM 3024 O O . GLN B 1 13 ? 31.281 -66.688 -31.766 1 36.44 13 GLN B O 1
ATOM 3029 N N . GLU B 1 14 ? 31.875 -65 -32.875 1 39.28 14 GLU B N 1
ATOM 3030 C CA . GLU B 1 14 ? 31.672 -63.906 -31.922 1 39.28 14 GLU B CA 1
ATOM 3031 C C . GLU B 1 14 ? 30.203 -63.75 -31.562 1 39.28 14 GLU B C 1
ATOM 3033 O O . GLU B 1 14 ? 29.375 -63.469 -32.438 1 39.28 14 GLU B O 1
ATOM 3038 N N . ILE B 1 15 ? 29.656 -64.562 -30.672 1 40.09 15 ILE B N 1
ATOM 3039 C CA . ILE B 1 15 ? 28.344 -64.25 -30.109 1 40.09 15 ILE B CA 1
ATOM 3040 C C . ILE B 1 15 ? 28.25 -62.75 -29.812 1 40.09 15 ILE B C 1
ATOM 3042 O O . ILE B 1 15 ? 28.969 -62.25 -28.953 1 40.09 15 ILE B O 1
ATOM 3046 N N . THR B 1 16 ? 28.062 -61.969 -30.828 1 38 16 THR B N 1
ATOM 3047 C CA . THR B 1 16 ? 27.641 -60.594 -30.547 1 38 16 THR B CA 1
ATOM 3048 C C . THR B 1 16 ? 26.516 -60.562 -29.516 1 38 16 THR B C 1
ATOM 3050 O O . THR B 1 16 ? 25.422 -61.062 -29.766 1 38 16 THR B O 1
ATOM 3053 N N . GLU B 1 17 ? 26.828 -60.812 -28.25 1 38.44 17 GLU B N 1
ATOM 3054 C CA . GLU B 1 17 ? 25.844 -60.469 -27.219 1 38.44 17 GLU B CA 1
ATOM 3055 C C . GLU B 1 17 ? 25.047 -59.219 -27.578 1 38.44 17 GLU B C 1
ATOM 3057 O O . GLU B 1 17 ? 25.609 -58.156 -27.75 1 38.44 17 GLU B O 1
ATOM 3062 N N . VAL B 1 18 ? 24.047 -59.375 -28.406 1 37.75 18 VAL B N 1
ATOM 3063 C CA . VAL B 1 18 ? 23.078 -58.281 -28.516 1 37.75 18 VAL B CA 1
ATOM 3064 C C . VAL B 1 18 ? 22.812 -57.688 -27.125 1 37.75 18 VAL B C 1
ATOM 3066 O O . VAL B 1 18 ? 22.312 -58.375 -26.234 1 37.75 18 VAL B O 1
ATOM 3069 N N . LYS B 1 19 ? 23.641 -56.844 -26.672 1 40.62 19 LYS B N 1
ATOM 3070 C CA . LYS B 1 19 ? 23.281 -56 -25.531 1 40.62 19 LYS B CA 1
ATOM 3071 C C . LYS B 1 19 ? 21.797 -55.625 -25.578 1 40.62 19 LYS B C 1
ATOM 3073 O O . LYS B 1 19 ? 21.359 -54.969 -26.516 1 40.62 19 LYS B O 1
ATOM 3078 N N . GLU B 1 20 ? 21 -56.562 -25.312 1 38.94 20 GLU B N 1
ATOM 3079 C CA . GLU B 1 20 ? 19.625 -56.125 -25.094 1 38.94 20 GLU B CA 1
ATOM 3080 C C . GLU B 1 20 ? 19.594 -54.656 -24.672 1 38.94 20 GLU B C 1
ATOM 3082 O O . GLU B 1 20 ? 20.219 -54.281 -23.688 1 38.94 20 GLU B O 1
ATOM 3087 N N . GLN B 1 21 ? 19.469 -53.781 -25.625 1 43.22 21 GLN B N 1
ATOM 3088 C CA . GLN B 1 21 ? 19.328 -52.344 -25.312 1 43.22 21 GLN B CA 1
ATOM 3089 C C . GLN B 1 21 ? 18.359 -52.125 -24.172 1 43.22 21 GLN B C 1
ATOM 3091 O O . GLN B 1 21 ? 17.25 -52.688 -24.156 1 43.22 21 GLN B O 1
ATOM 3096 N N . GLU B 1 22 ? 18.781 -52.094 -22.922 1 48.62 22 GLU B N 1
ATOM 3097 C CA . GLU B 1 22 ? 17.938 -51.688 -21.812 1 48.62 22 GLU B CA 1
ATOM 3098 C C . GLU B 1 22 ? 16.828 -50.75 -22.266 1 48.62 22 GLU B C 1
ATOM 3100 O O . GLU B 1 22 ? 17.062 -49.844 -23.078 1 48.62 22 GLU B O 1
ATOM 3105 N N . PRO B 1 23 ? 15.625 -51.219 -22.25 1 55.88 23 PRO B N 1
ATOM 3106 C CA . PRO B 1 23 ? 14.492 -50.406 -22.719 1 55.88 23 PRO B CA 1
ATOM 3107 C C . PRO B 1 23 ? 14.625 -48.938 -22.344 1 55.88 23 PRO B C 1
ATOM 3109 O O . PRO B 1 23 ? 14.961 -48.625 -21.203 1 55.88 23 PRO B O 1
ATOM 3112 N N . GLU B 1 24 ? 14.844 -48.062 -23.297 1 70.75 24 GLU B N 1
ATOM 3113 C CA . GLU B 1 24 ? 15 -46.625 -23.172 1 70.75 24 GLU B CA 1
ATOM 3114 C C . GLU B 1 24 ? 13.805 -46 -22.453 1 70.75 24 GLU B C 1
ATOM 3116 O O . GLU B 1 24 ? 12.656 -46.25 -22.797 1 70.75 24 GLU B O 1
ATOM 3121 N N . ILE B 1 25 ? 13.891 -45.5 -21.219 1 83.94 25 ILE B N 1
ATOM 3122 C CA . ILE B 1 25 ? 12.859 -44.844 -20.422 1 83.94 25 ILE B CA 1
ATOM 3123 C C . ILE B 1 25 ? 12.273 -43.688 -21.203 1 83.94 25 ILE B C 1
ATOM 3125 O O . ILE B 1 25 ? 13 -42.969 -21.906 1 83.94 25 ILE B O 1
ATOM 3129 N N . SER B 1 26 ? 10.969 -43.719 -21.328 1 91.38 26 SER B N 1
ATOM 3130 C CA . SER B 1 26 ? 10.289 -42.594 -21.953 1 91.38 26 SER B CA 1
ATOM 3131 C C . SER B 1 26 ? 9.312 -41.938 -20.984 1 91.38 26 SER B C 1
ATOM 3133 O O . SER B 1 26 ? 8.898 -42.562 -20 1 91.38 26 SER B O 1
ATOM 3135 N N . TYR B 1 27 ? 9.086 -40.719 -21.203 1 92 27 TYR B N 1
ATOM 3136 C CA . TYR B 1 27 ? 8.125 -40 -20.375 1 92 27 TYR B CA 1
ATOM 3137 C C . TYR B 1 27 ? 7.379 -38.938 -21.172 1 92 27 TYR B C 1
ATOM 3139 O O . TYR B 1 27 ? 7.844 -38.531 -22.25 1 92 27 TYR B O 1
ATOM 3147 N N . ASN B 1 28 ? 6.207 -38.5 -20.688 1 93.38 28 ASN B N 1
ATOM 3148 C CA . ASN B 1 28 ? 5.363 -37.531 -21.375 1 93.38 28 ASN B CA 1
ATOM 3149 C C . ASN B 1 28 ? 5.637 -36.125 -20.906 1 93.38 28 ASN B C 1
ATOM 3151 O O . ASN B 1 28 ? 5.93 -35.875 -19.734 1 93.38 28 ASN B O 1
ATOM 3155 N N . ALA B 1 29 ? 5.574 -35.25 -21.859 1 94 29 ALA B N 1
ATOM 3156 C CA . ALA B 1 29 ? 5.645 -33.812 -21.578 1 94 29 ALA B CA 1
ATOM 3157 C C . ALA B 1 29 ? 4.625 -33.031 -22.406 1 94 29 ALA B C 1
ATOM 3159 O O . ALA B 1 29 ? 4.355 -33.406 -23.562 1 94 29 ALA B O 1
ATOM 3160 N N . ILE B 1 30 ? 4.031 -32.031 -21.781 1 94.44 30 ILE B N 1
ATOM 3161 C CA . ILE B 1 30 ? 3.164 -31.141 -22.531 1 94.44 30 ILE B CA 1
ATOM 3162 C C . ILE B 1 30 ? 3.998 -30.016 -23.141 1 94.44 30 ILE B C 1
ATOM 3164 O O . ILE B 1 30 ? 4.762 -29.344 -22.438 1 94.44 30 ILE B O 1
ATOM 3168 N N . VAL B 1 31 ? 3.824 -29.797 -24.422 1 92.31 31 VAL B N 1
ATOM 3169 C CA . VAL B 1 31 ? 4.605 -28.781 -25.125 1 92.31 31 VAL B CA 1
ATOM 3170 C C . VAL B 1 31 ? 3.67 -27.859 -25.891 1 92.31 31 VAL B C 1
ATOM 3172 O O . VAL B 1 31 ? 2.564 -28.25 -26.266 1 92.31 31 VAL B O 1
ATOM 3175 N N . LEU B 1 32 ? 4.102 -26.625 -26 1 91.5 32 LEU B N 1
ATOM 3176 C CA . LEU B 1 32 ? 3.398 -25.625 -26.781 1 91.5 32 LEU B CA 1
ATOM 3177 C C . LEU B 1 32 ? 4.004 -25.5 -28.172 1 91.5 32 LEU B C 1
ATOM 3179 O O . LEU B 1 32 ? 5.156 -25.078 -28.312 1 91.5 32 LEU B O 1
ATOM 3183 N N . ASN B 1 33 ? 3.23 -25.875 -29.125 1 88 33 ASN B N 1
ATOM 3184 C CA . ASN B 1 33 ? 3.666 -25.797 -30.516 1 88 33 ASN B CA 1
ATOM 3185 C C . ASN B 1 33 ? 3.137 -24.531 -31.203 1 88 33 ASN B C 1
ATOM 3187 O O . ASN B 1 33 ? 2.242 -24.609 -32.031 1 88 33 ASN B O 1
ATOM 3191 N N . GLY B 1 34 ? 3.602 -23.375 -30.859 1 85.25 34 GLY B N 1
ATOM 3192 C CA . GLY B 1 34 ? 3.189 -22.094 -31.422 1 85.25 34 GLY B CA 1
ATOM 3193 C C . GLY B 1 34 ? 2.15 -21.375 -30.594 1 85.25 34 GLY B C 1
ATOM 3194 O O . GLY B 1 34 ? 1.595 -21.953 -29.641 1 85.25 34 GLY B O 1
ATOM 3195 N N . VAL B 1 35 ? 1.942 -20.156 -30.953 1 84.56 35 VAL B N 1
ATOM 3196 C CA . VAL B 1 35 ? 0.94 -19.344 -30.281 1 84.56 35 VAL B CA 1
ATOM 3197 C C . VAL B 1 35 ? -0.424 -19.547 -30.938 1 84.56 35 VAL B C 1
ATOM 3199 O O . VAL B 1 35 ? -0.527 -19.625 -32.156 1 84.56 35 VAL B O 1
ATOM 3202 N N . GLY B 1 36 ? -1.478 -19.781 -30.109 1 82.31 36 GLY B N 1
ATOM 3203 C CA . GLY B 1 36 ? -2.795 -19.922 -30.703 1 82.31 36 GLY B CA 1
ATOM 3204 C C . GLY B 1 36 ? -3.785 -20.641 -29.797 1 82.31 36 GLY B C 1
ATOM 3205 O O . GLY B 1 36 ? -3.85 -20.359 -28.609 1 82.31 36 GLY B O 1
ATOM 3206 N N . GLY B 1 37 ? -4.637 -21.438 -30.484 1 85.75 37 GLY B N 1
ATOM 3207 C CA . GLY B 1 37 ? -5.695 -22.125 -29.781 1 85.75 37 GLY B CA 1
ATOM 3208 C C . GLY B 1 37 ? -5.207 -23.344 -29.016 1 85.75 37 GLY B C 1
ATOM 3209 O O . GLY B 1 37 ? -4.004 -23.531 -28.844 1 85.75 37 GLY B O 1
ATOM 3210 N N . TYR B 1 38 ? -6.152 -24.125 -28.516 1 88 38 TYR B N 1
ATOM 3211 C CA . TYR B 1 38 ? -5.863 -25.281 -27.688 1 88 38 TYR B CA 1
ATOM 3212 C C . TYR B 1 38 ? -5.141 -26.375 -28.469 1 88 38 TYR B C 1
ATOM 3214 O O . TYR B 1 38 ? -4.488 -27.234 -27.891 1 88 38 TYR B O 1
ATOM 3222 N N . ASP B 1 39 ? -5.25 -26.344 -29.719 1 88.5 39 ASP B N 1
ATOM 3223 C CA . ASP B 1 39 ? -4.617 -27.328 -30.609 1 88.5 39 ASP B CA 1
ATOM 3224 C C . ASP B 1 39 ? -3.1 -27.156 -30.609 1 88.5 39 ASP B C 1
ATOM 3226 O O . ASP B 1 39 ? -2.373 -28.031 -31.062 1 88.5 39 ASP B O 1
ATOM 3230 N N . LYS B 1 40 ? -2.617 -26.109 -30.094 1 91.12 40 LYS B N 1
ATOM 3231 C CA . LYS B 1 40 ? -1.183 -25.844 -30.062 1 91.12 40 LYS B CA 1
ATOM 3232 C C . LYS B 1 40 ? -0.523 -26.516 -28.859 1 91.12 40 LYS B C 1
ATOM 3234 O O . LYS B 1 40 ? 0.705 -26.547 -28.766 1 91.12 40 LYS B O 1
ATOM 3239 N N . VAL B 1 41 ? -1.316 -27 -27.984 1 92.5 41 VAL B N 1
ATOM 3240 C CA . VAL B 1 41 ? -0.818 -27.719 -26.812 1 92.5 41 VAL B CA 1
ATOM 3241 C C . VAL B 1 41 ? -0.888 -29.219 -27.062 1 92.5 41 VAL B C 1
ATOM 3243 O O . VAL B 1 41 ? -1.968 -29.781 -27.297 1 92.5 41 VAL B O 1
ATOM 3246 N N . LYS B 1 42 ? 0.297 -29.859 -26.969 1 91.81 42 LYS B N 1
ATOM 3247 C CA . LYS B 1 42 ? 0.347 -31.281 -27.312 1 91.81 42 LYS B CA 1
ATOM 3248 C C . LYS B 1 42 ? 1.171 -32.062 -26.297 1 91.81 42 LYS B C 1
ATOM 3250 O O . LYS B 1 42 ? 2.068 -31.5 -25.656 1 91.81 42 LYS B O 1
ATOM 3255 N N . VAL B 1 43 ? 0.787 -33.312 -26.219 1 93.06 43 VAL B N 1
ATOM 3256 C CA . VAL B 1 43 ? 1.6 -34.25 -25.422 1 93.06 43 VAL B CA 1
ATOM 3257 C C . VAL B 1 43 ? 2.689 -34.844 -26.312 1 93.06 43 VAL B C 1
ATOM 3259 O O . VAL B 1 43 ? 2.41 -35.344 -27.406 1 93.06 43 VAL B O 1
ATOM 3262 N N . GLU B 1 44 ? 3.887 -34.75 -25.812 1 92.94 44 GLU B N 1
ATOM 3263 C CA . GLU B 1 44 ? 5.027 -35.312 -26.516 1 92.94 44 GLU B CA 1
ATOM 3264 C C . GLU B 1 44 ? 5.715 -36.375 -25.656 1 92.94 44 GLU B C 1
ATOM 3266 O O . GLU B 1 44 ? 5.871 -36.188 -24.438 1 92.94 44 GLU B O 1
ATOM 3271 N N . VAL B 1 45 ? 6.117 -37.375 -26.328 1 93.5 45 VAL B N 1
ATOM 3272 C CA . VAL B 1 45 ? 6.883 -38.438 -25.656 1 93.5 45 VAL B CA 1
ATOM 3273 C C . VAL B 1 45 ? 8.375 -38.125 -25.75 1 93.5 45 VAL B C 1
ATOM 3275 O O . VAL B 1 45 ? 8.914 -38 -26.859 1 93.5 45 VAL B O 1
ATOM 3278 N N . LYS B 1 46 ? 8.906 -37.969 -24.625 1 92.38 46 LYS B N 1
ATOM 3279 C CA . LYS B 1 46 ? 10.352 -37.75 -24.562 1 92.38 46 LYS B CA 1
ATOM 3280 C C . LYS B 1 46 ? 11.086 -39.062 -24.266 1 92.38 46 LYS B C 1
ATOM 3282 O O . LYS B 1 46 ? 10.625 -39.844 -23.453 1 92.38 46 LYS B O 1
ATOM 3287 N N . LYS B 1 47 ? 12.234 -39.125 -24.938 1 91.94 47 LYS B N 1
ATOM 3288 C CA . LYS B 1 47 ? 13 -40.344 -24.781 1 91.94 47 LYS B CA 1
ATOM 3289 C C . LYS B 1 47 ? 14.219 -40.125 -23.891 1 91.94 47 LYS B C 1
ATOM 3291 O O . LYS B 1 47 ? 14.867 -39.094 -23.969 1 91.94 47 LYS B O 1
ATOM 3296 N N . GLY B 1 48 ? 14.438 -41.094 -23.094 1 89.38 48 GLY B N 1
ATOM 3297 C CA . GLY B 1 48 ? 15.578 -41.062 -22.188 1 89.38 48 GLY B CA 1
ATOM 3298 C C . GLY B 1 48 ? 15.297 -40.312 -20.906 1 89.38 48 GLY B C 1
ATOM 3299 O O . GLY B 1 48 ? 14.281 -39.625 -20.781 1 89.38 48 GLY B O 1
ATOM 3300 N N . VAL B 1 49 ? 16.141 -40.562 -19.984 1 85.75 49 VAL B N 1
ATOM 3301 C CA . VAL B 1 49 ? 16.031 -39.844 -18.719 1 85.75 49 VAL B CA 1
ATOM 3302 C C . VAL B 1 49 ? 16.844 -38.531 -18.797 1 85.75 49 VAL B C 1
ATOM 3304 O O . VAL B 1 49 ? 17.984 -38.531 -19.281 1 85.75 49 VAL B O 1
ATOM 3307 N N . PRO B 1 50 ? 16.266 -37.469 -18.312 1 89.94 50 PRO B N 1
ATOM 3308 C CA . PRO B 1 50 ? 17.016 -36.219 -18.312 1 89.94 50 PRO B CA 1
ATOM 3309 C C . PRO B 1 50 ? 18.328 -36.312 -17.531 1 89.94 50 PRO B C 1
ATOM 3311 O O . PRO B 1 50 ? 18.391 -37 -16.516 1 89.94 50 PRO B O 1
ATOM 3314 N N . THR B 1 51 ? 19.312 -35.688 -18.031 1 89.56 51 THR B N 1
ATOM 3315 C CA . THR B 1 51 ? 20.625 -35.688 -17.359 1 89.56 51 THR B CA 1
ATOM 3316 C C . THR B 1 51 ? 20.594 -34.781 -16.141 1 89.56 51 THR B C 1
ATOM 3318 O O . THR B 1 51 ? 20.062 -33.656 -16.188 1 89.56 51 THR B O 1
ATOM 3321 N N . LEU B 1 52 ? 21.156 -35.281 -15.156 1 92.19 52 LEU B N 1
ATOM 3322 C CA . LEU B 1 52 ? 21.172 -34.594 -13.875 1 92.19 52 LEU B CA 1
ATOM 3323 C C . LEU B 1 52 ? 22.562 -34 -13.586 1 92.19 52 LEU B C 1
ATOM 3325 O O . LEU B 1 52 ? 23.547 -34.75 -13.602 1 92.19 52 LEU B O 1
ATOM 3329 N N . LYS B 1 53 ? 22.625 -32.688 -13.344 1 95.56 53 LYS B N 1
ATOM 3330 C CA . LYS B 1 53 ? 23.859 -32.062 -12.891 1 95.56 53 LYS B CA 1
ATOM 3331 C C . LYS B 1 53 ? 24.078 -32.312 -11.391 1 95.56 53 LYS B C 1
ATOM 3333 O O . LYS B 1 53 ? 23.172 -32.781 -10.703 1 95.56 53 LYS B O 1
ATOM 3338 N N . SER B 1 54 ? 25.297 -31.891 -10.898 1 95.94 54 SER B N 1
ATOM 3339 C CA . SER B 1 54 ? 25.703 -32.219 -9.539 1 95.94 54 SER B CA 1
ATOM 3340 C C . SER B 1 54 ? 24.875 -31.453 -8.516 1 95.94 54 SER B C 1
ATOM 3342 O O . SER B 1 54 ? 24.734 -31.891 -7.367 1 95.94 54 SER B O 1
ATOM 3344 N N . ASP B 1 55 ? 24.312 -30.375 -8.852 1 95.69 55 ASP B N 1
ATOM 3345 C CA . ASP B 1 55 ? 23.547 -29.562 -7.898 1 95.69 55 ASP B CA 1
ATOM 3346 C C . ASP B 1 55 ? 22.047 -29.672 -8.164 1 95.69 55 ASP B C 1
ATOM 3348 O O . ASP B 1 55 ? 21.266 -28.875 -7.629 1 95.69 55 ASP B O 1
ATOM 3352 N N . GLU B 1 56 ? 21.656 -30.672 -8.945 1 97.56 56 GLU B N 1
ATOM 3353 C CA . GLU B 1 56 ? 20.266 -30.797 -9.367 1 97.56 56 GLU B CA 1
ATOM 3354 C C . GLU B 1 56 ? 19.625 -32.031 -8.789 1 97.56 56 GLU B C 1
ATOM 3356 O O . GLU B 1 56 ? 20.312 -32.906 -8.25 1 97.56 56 GLU B O 1
ATOM 3361 N N . ILE B 1 57 ? 18.312 -32.062 -8.883 1 97.62 57 ILE B N 1
ATOM 3362 C CA . ILE B 1 57 ? 17.531 -33.25 -8.5 1 97.62 57 ILE B CA 1
ATOM 3363 C C . ILE B 1 57 ? 16.578 -33.625 -9.625 1 97.62 57 ILE B C 1
ATOM 3365 O O . ILE B 1 57 ? 16.141 -32.75 -10.391 1 97.62 57 ILE B O 1
ATOM 3369 N N . LEU B 1 58 ? 16.328 -34.906 -9.742 1 97.31 58 LEU B N 1
ATOM 3370 C CA . LEU B 1 58 ? 15.32 -35.438 -10.656 1 97.31 58 LEU B CA 1
ATOM 3371 C C . LEU B 1 58 ? 14.039 -35.781 -9.898 1 97.31 58 LEU B C 1
ATOM 3373 O O . LEU B 1 58 ? 14.078 -36.5 -8.906 1 97.31 58 LEU B O 1
ATOM 3377 N N . VAL B 1 59 ? 12.961 -35.25 -10.391 1 97.62 59 VAL B N 1
ATOM 3378 C CA . VAL B 1 59 ? 11.695 -35.438 -9.695 1 97.62 59 VAL B CA 1
ATOM 3379 C C . VAL B 1 59 ? 10.688 -36.125 -10.609 1 97.62 59 VAL B C 1
ATOM 3381 O O . VAL B 1 59 ? 10.531 -35.75 -11.773 1 97.62 59 VAL B O 1
ATOM 3384 N N . ARG B 1 60 ? 10.102 -37.125 -10.102 1 97.19 60 ARG B N 1
ATOM 3385 C CA . ARG B 1 60 ? 8.93 -37.719 -10.758 1 97.19 60 ARG B CA 1
ATOM 3386 C C . ARG B 1 60 ? 7.66 -36.969 -10.391 1 97.19 60 ARG B C 1
ATOM 3388 O O . ARG B 1 60 ? 7.188 -37.062 -9.25 1 97.19 60 ARG B O 1
ATOM 3395 N N . VAL B 1 61 ? 7.113 -36.344 -11.344 1 97.31 61 VAL B N 1
ATOM 3396 C CA . VAL B 1 61 ? 5.969 -35.469 -11.094 1 97.31 61 VAL B CA 1
ATOM 3397 C C . VAL B 1 61 ? 4.715 -36.312 -10.867 1 97.31 61 VAL B C 1
ATOM 3399 O O . VAL B 1 61 ? 4.469 -37.25 -11.602 1 97.31 61 VAL B O 1
ATOM 3402 N N . GLN B 1 62 ? 3.977 -35.906 -9.844 1 96.56 62 GLN B N 1
ATOM 3403 C CA . GLN B 1 62 ? 2.744 -36.625 -9.523 1 96.56 62 GLN B CA 1
ATOM 3404 C C . GLN B 1 62 ? 1.519 -35.781 -9.852 1 96.56 62 GLN B C 1
ATOM 3406 O O . GLN B 1 62 ? 0.454 -36.312 -10.172 1 96.56 62 GLN B O 1
ATOM 3411 N N . ALA B 1 63 ? 1.603 -34.531 -9.766 1 95.56 63 ALA B N 1
ATOM 3412 C CA . ALA B 1 63 ? 0.518 -33.594 -10.07 1 95.56 63 ALA B CA 1
ATOM 3413 C C . ALA B 1 63 ? 1.063 -32.25 -10.5 1 95.56 63 ALA B C 1
ATOM 3415 O O . ALA B 1 63 ? 2.104 -31.797 -10.008 1 95.56 63 ALA B O 1
ATOM 3416 N N . CYS B 1 64 ? 0.433 -31.594 -11.422 1 95.5 64 CYS B N 1
ATOM 3417 C CA . CYS B 1 64 ? 0.737 -30.25 -11.875 1 95.5 64 CYS B CA 1
ATOM 3418 C C . CYS B 1 64 ? -0.477 -29.328 -11.719 1 95.5 64 CYS B C 1
ATOM 3420 O O . CYS B 1 64 ? -1.616 -29.797 -11.75 1 95.5 64 CYS B O 1
ATOM 3422 N N . GLY B 1 65 ? -0.155 -28.094 -11.492 1 94 65 GLY B N 1
ATOM 3423 C CA . GLY B 1 65 ? -1.235 -27.125 -11.414 1 94 65 GLY B CA 1
ATOM 3424 C C . GLY B 1 65 ? -1.424 -26.344 -12.703 1 94 65 GLY B C 1
ATOM 3425 O O . GLY B 1 65 ? -0.448 -25.984 -13.367 1 94 65 GLY B O 1
ATOM 3426 N N . LEU B 1 66 ? -2.695 -26.125 -13.07 1 92.06 66 LEU B N 1
ATOM 3427 C CA . LEU B 1 66 ? -3.053 -25.25 -14.18 1 92.06 66 LEU B CA 1
ATOM 3428 C C . LEU B 1 66 ? -3.416 -23.859 -13.68 1 92.06 66 LEU B C 1
ATOM 3430 O O . LEU B 1 66 ? -4.258 -23.703 -12.797 1 92.06 66 LEU B O 1
ATOM 3434 N N . ASN B 1 67 ? -2.727 -22.891 -14.203 1 88.19 67 ASN B N 1
ATOM 3435 C CA . ASN B 1 67 ? -2.957 -21.5 -13.812 1 88.19 67 ASN B CA 1
ATOM 3436 C C . ASN B 1 67 ? -3.41 -20.656 -15 1 88.19 67 ASN B C 1
ATOM 3438 O O . ASN B 1 67 ? -3.17 -21.016 -16.156 1 88.19 67 ASN B O 1
ATOM 3442 N N . PHE B 1 68 ? -4.008 -19.578 -14.633 1 82.44 68 PHE B N 1
ATOM 3443 C CA . PHE B 1 68 ? -4.457 -18.641 -15.664 1 82.44 68 PHE B CA 1
ATOM 3444 C C . PHE B 1 68 ? -3.291 -18.203 -16.531 1 82.44 68 PHE B C 1
ATOM 3446 O O . PHE B 1 68 ? -3.451 -17.984 -17.734 1 82.44 68 PHE B O 1
ATOM 3453 N N . SER B 1 69 ? -2.168 -18.047 -16 1 85.62 69 SER B N 1
ATOM 3454 C CA . SER B 1 69 ? -0.98 -17.641 -16.75 1 85.62 69 SER B CA 1
ATOM 3455 C C . SER B 1 69 ? -0.669 -18.609 -17.875 1 85.62 69 SER B C 1
ATOM 3457 O O . SER B 1 69 ? -0.119 -18.203 -18.906 1 85.62 69 SER B O 1
ATOM 3459 N N . ASP B 1 70 ? -1.027 -19.828 -17.75 1 88.62 70 ASP B N 1
ATOM 3460 C CA . ASP B 1 70 ? -0.8 -20.797 -18.812 1 88.62 70 ASP B CA 1
ATOM 3461 C C . ASP B 1 70 ? -1.65 -20.484 -20.031 1 88.62 70 ASP B C 1
ATOM 3463 O O . ASP B 1 70 ? -1.229 -20.734 -21.172 1 88.62 70 ASP B O 1
ATOM 3467 N N . LEU B 1 71 ? -2.828 -20 -19.797 1 85.25 71 LEU B N 1
ATOM 3468 C CA . LEU B 1 71 ? -3.676 -19.594 -20.906 1 85.25 71 LEU B CA 1
ATOM 3469 C C . LEU B 1 71 ? -3.066 -18.406 -21.641 1 85.25 71 LEU B C 1
ATOM 3471 O O . LEU B 1 71 ? -3.109 -18.344 -22.875 1 85.25 71 LEU B O 1
ATOM 3475 N N . LEU B 1 72 ? -2.521 -17.547 -20.844 1 82.56 72 LEU B N 1
ATOM 3476 C CA . LEU B 1 72 ? -1.894 -16.375 -21.438 1 82.56 72 LEU B CA 1
ATOM 3477 C C . LEU B 1 72 ? -0.652 -16.75 -22.234 1 82.56 72 LEU B C 1
ATOM 3479 O O . LEU B 1 72 ? -0.416 -16.234 -23.328 1 82.56 72 LEU B O 1
ATOM 3483 N N . VAL B 1 73 ? 0.095 -17.609 -21.703 1 86.94 73 VAL B N 1
ATOM 3484 C CA . VAL B 1 73 ? 1.28 -18.109 -22.391 1 86.94 73 VAL B CA 1
ATOM 3485 C C . VAL B 1 73 ? 0.876 -18.75 -23.719 1 86.94 73 VAL B C 1
ATOM 3487 O O . VAL B 1 73 ? 1.502 -18.5 -24.75 1 86.94 73 VAL B O 1
ATOM 3490 N N . ARG B 1 74 ? -0.081 -19.5 -23.656 1 87.38 74 ARG B N 1
ATOM 3491 C CA . ARG B 1 74 ? -0.569 -20.156 -24.875 1 87.38 74 ARG B CA 1
ATOM 3492 C C . ARG B 1 74 ? -0.973 -19.141 -25.922 1 87.38 74 ARG B C 1
ATOM 3494 O O . ARG B 1 74 ? -0.754 -19.344 -27.109 1 87.38 74 ARG B O 1
ATOM 3501 N N . GLN B 1 75 ? -1.426 -18.031 -25.469 1 83.62 75 GLN B N 1
ATOM 3502 C CA . GLN B 1 75 ? -1.9 -16.984 -26.375 1 83.62 75 GLN B CA 1
ATOM 3503 C C . GLN B 1 75 ? -0.761 -16.062 -26.797 1 83.62 75 GLN B C 1
ATOM 3505 O O . GLN B 1 75 ? -0.965 -15.133 -27.578 1 83.62 75 GLN B O 1
ATOM 3510 N N . GLY B 1 76 ? 0.395 -16.188 -26.188 1 80.56 76 GLY B N 1
ATOM 3511 C CA . GLY B 1 76 ? 1.562 -15.43 -26.594 1 80.56 76 GLY B CA 1
ATOM 3512 C C . GLY B 1 76 ? 1.778 -14.18 -25.766 1 80.56 76 GLY B C 1
ATOM 3513 O O . GLY B 1 76 ? 2.518 -13.281 -26.172 1 80.56 76 GLY B O 1
ATOM 3514 N N . ALA B 1 77 ? 1.158 -14 -24.672 1 74.38 77 ALA B N 1
ATOM 3515 C CA . ALA B 1 77 ? 1.176 -12.773 -23.875 1 74.38 77 ALA B CA 1
ATOM 3516 C C . ALA B 1 77 ? 2.572 -12.492 -23.328 1 74.38 77 ALA B C 1
ATOM 3518 O O . ALA B 1 77 ? 2.934 -11.344 -23.078 1 74.38 77 ALA B O 1
ATOM 3519 N N . PHE B 1 78 ? 3.434 -13.383 -23.016 1 70 78 PHE B N 1
ATOM 3520 C CA . PHE B 1 78 ? 4.711 -13.164 -22.359 1 70 78 PHE B CA 1
ATOM 3521 C C . PHE B 1 78 ? 5.871 -13.414 -23.312 1 70 78 PHE B C 1
ATOM 3523 O O . PHE B 1 78 ? 7.027 -13.461 -22.891 1 70 78 PHE B O 1
ATOM 3530 N N . GLY B 1 79 ? 5.707 -13.344 -24.484 1 61.38 79 GLY B N 1
ATOM 3531 C CA . GLY B 1 79 ? 6.742 -13.578 -25.484 1 61.38 79 GLY B CA 1
ATOM 3532 C C . GLY B 1 79 ? 6.906 -15.039 -25.844 1 61.38 79 GLY B C 1
ATOM 3533 O O . GLY B 1 79 ? 6.207 -15.898 -25.297 1 61.38 79 GLY B O 1
ATOM 3534 N N . LYS B 1 80 ? 7.777 -15.367 -26.922 1 54.88 80 LYS B N 1
ATOM 3535 C CA . LYS B 1 80 ? 7.867 -16.625 -27.656 1 54.88 80 LYS B CA 1
ATOM 3536 C C . LYS B 1 80 ? 8.445 -17.734 -26.781 1 54.88 80 LYS B C 1
ATOM 3538 O O . LYS B 1 80 ? 8.234 -18.922 -27.047 1 54.88 80 LYS B O 1
ATOM 3543 N N . HIS B 1 81 ? 9.133 -17.391 -25.75 1 55.91 81 HIS B N 1
ATOM 3544 C CA . HIS B 1 81 ? 9.945 -18.484 -25.234 1 55.91 81 HIS B CA 1
ATOM 3545 C C . HIS B 1 81 ? 9.367 -19.047 -23.938 1 55.91 81 HIS B C 1
ATOM 3547 O O . HIS B 1 81 ? 10.07 -19.688 -23.156 1 55.91 81 HIS B O 1
ATOM 3553 N N . HIS B 1 82 ? 7.93 -18.953 -23.75 1 66.62 82 HIS B N 1
ATOM 3554 C CA . HIS B 1 82 ? 7.527 -19.438 -22.438 1 66.62 82 HIS B CA 1
ATOM 3555 C C . HIS B 1 82 ? 6.957 -20.859 -22.516 1 66.62 82 HIS B C 1
ATOM 3557 O O . HIS B 1 82 ? 6.379 -21.234 -23.531 1 66.62 82 HIS B O 1
ATOM 3563 N N . SER B 1 83 ? 7.492 -21.719 -21.656 1 85 83 SER B N 1
ATOM 3564 C CA . SER B 1 83 ? 6.977 -23.078 -21.469 1 85 83 SER B CA 1
ATOM 3565 C C . SER B 1 83 ? 5.773 -23.078 -20.531 1 85 83 SER B C 1
ATOM 3567 O O . SER B 1 83 ? 5.59 -22.156 -19.734 1 85 83 SER B O 1
ATOM 3569 N N . LEU B 1 84 ? 4.984 -24.047 -20.719 1 91.44 84 LEU B N 1
ATOM 3570 C CA . LEU B 1 84 ? 3.773 -24.172 -19.922 1 91.44 84 LEU B CA 1
ATOM 3571 C C . LEU B 1 84 ? 4.074 -24.828 -18.578 1 91.44 84 LEU B C 1
ATOM 3573 O O . LEU B 1 84 ? 5.059 -25.562 -18.453 1 91.44 84 LEU B O 1
ATOM 3577 N N . GLY B 1 85 ? 3.232 -24.531 -17.625 1 94 85 GLY B N 1
ATOM 3578 C CA . GLY B 1 85 ? 3.295 -25.172 -16.328 1 94 85 GLY B CA 1
ATOM 3579 C C . GLY B 1 85 ? 4.281 -24.531 -15.383 1 94 85 GLY B C 1
ATOM 3580 O O . GLY B 1 85 ? 5.492 -24.719 -15.516 1 94 85 GLY B O 1
ATOM 3581 N N . THR B 1 86 ? 3.762 -23.938 -14.312 1 94 86 THR B N 1
ATOM 3582 C CA . THR B 1 86 ? 4.637 -23.188 -13.406 1 94 86 THR B CA 1
ATOM 3583 C C . THR B 1 86 ? 4.684 -23.859 -12.039 1 94 86 THR B C 1
ATOM 3585 O O . THR B 1 86 ? 5.5 -23.5 -11.188 1 94 86 THR B O 1
ATOM 3588 N N . GLU B 1 87 ? 3.877 -24.828 -11.797 1 96 87 GLU B N 1
ATOM 3589 C CA . GLU B 1 87 ? 3.871 -25.469 -10.484 1 96 87 GLU B CA 1
ATOM 3590 C C . GLU B 1 87 ? 3.551 -26.953 -10.586 1 96 87 GLU B C 1
ATOM 3592 O O . GLU B 1 87 ? 2.76 -27.359 -11.438 1 96 87 GLU B O 1
ATOM 3597 N N . CYS B 1 88 ? 4.18 -27.734 -9.703 1 96.69 88 CYS B N 1
ATOM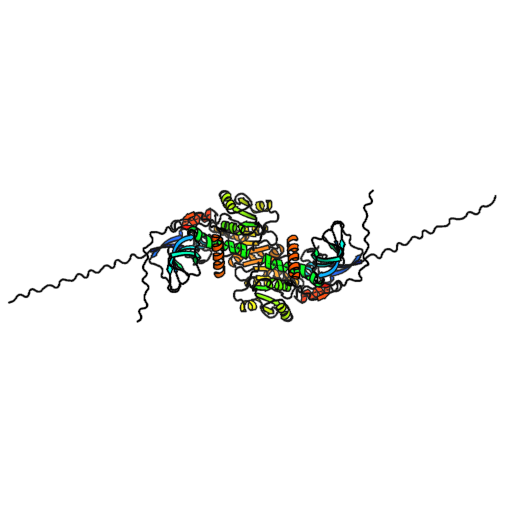 3598 C CA . CYS B 1 88 ? 3.908 -29.172 -9.625 1 96.69 88 CYS B CA 1
ATOM 3599 C C . CYS B 1 88 ? 4.387 -29.734 -8.297 1 96.69 88 CYS B C 1
ATOM 3601 O O . CYS B 1 88 ? 4.922 -29.016 -7.457 1 96.69 88 CYS B O 1
ATOM 3603 N N . ALA B 1 89 ? 4.004 -30.969 -8.086 1 97.94 89 ALA B N 1
ATOM 3604 C CA . ALA B 1 89 ? 4.445 -31.75 -6.934 1 97.94 89 ALA B CA 1
ATOM 3605 C C . ALA B 1 89 ? 4.836 -33.156 -7.344 1 97.94 89 ALA B C 1
ATOM 3607 O O . ALA B 1 89 ? 4.285 -33.719 -8.305 1 97.94 89 ALA B O 1
ATOM 3608 N N . GLY B 1 90 ? 5.824 -33.688 -6.641 1 98.06 90 GLY B N 1
ATOM 3609 C CA . GLY B 1 90 ? 6.289 -35.031 -6.992 1 98.06 90 GLY B CA 1
ATOM 3610 C C . GLY B 1 90 ? 7.25 -35.594 -5.973 1 98.06 90 GLY B C 1
ATOM 3611 O O . GLY B 1 90 ? 7.324 -35.125 -4.836 1 98.06 90 GLY B O 1
ATOM 3612 N N . VAL B 1 91 ? 7.867 -36.625 -6.461 1 98.25 91 VAL B N 1
ATOM 3613 C CA . VAL B 1 91 ? 8.781 -37.375 -5.602 1 98.25 91 VAL B CA 1
ATOM 3614 C C . VAL B 1 91 ? 10.195 -37.344 -6.184 1 98.25 91 VAL B C 1
ATOM 3616 O O . VAL B 1 91 ? 10.383 -37.562 -7.383 1 98.25 91 VAL B O 1
ATOM 3619 N N . VAL B 1 92 ? 11.172 -37.031 -5.305 1 98.19 92 VAL B N 1
ATOM 3620 C CA . VAL B 1 92 ? 12.562 -37.031 -5.738 1 98.19 92 VAL B CA 1
ATOM 3621 C C . VAL B 1 92 ? 12.984 -38.438 -6.121 1 98.19 92 VAL B C 1
ATOM 3623 O O . VAL B 1 92 ? 12.867 -39.375 -5.32 1 98.19 92 VAL B O 1
ATOM 3626 N N . GLU B 1 93 ? 13.469 -38.562 -7.324 1 96.56 93 GLU B N 1
ATOM 3627 C CA . GLU B 1 93 ? 13.859 -39.875 -7.844 1 96.56 93 GLU B CA 1
ATOM 3628 C C . GLU B 1 93 ? 15.375 -40.031 -7.855 1 96.56 93 GLU B C 1
ATOM 3630 O O . GLU B 1 93 ? 15.891 -41.156 -7.723 1 96.56 93 GLU B O 1
ATOM 3635 N N . ALA B 1 94 ? 16.078 -38.938 -8.055 1 96.75 94 ALA B N 1
ATOM 3636 C CA . ALA B 1 94 ? 17.531 -38.938 -8.055 1 96.75 94 ALA B CA 1
ATOM 3637 C C . ALA B 1 94 ? 18.078 -37.594 -7.609 1 96.75 94 ALA B C 1
ATOM 3639 O O . ALA B 1 94 ? 17.391 -36.562 -7.715 1 96.75 94 ALA B O 1
ATOM 3640 N N . ILE B 1 95 ? 19.297 -37.594 -7.047 1 97.19 95 ILE B N 1
ATOM 3641 C CA . ILE B 1 95 ? 19.922 -36.344 -6.594 1 97.19 95 ILE B CA 1
ATOM 3642 C C . ILE B 1 95 ? 21.359 -36.281 -7.098 1 97.19 95 ILE B C 1
ATOM 3644 O O . ILE B 1 95 ? 22.031 -37.312 -7.199 1 97.19 95 ILE B O 1
ATOM 3648 N N . GLY B 1 96 ? 21.75 -35.094 -7.391 1 96.12 96 GLY B N 1
ATOM 3649 C CA . GLY B 1 96 ? 23.156 -34.875 -7.719 1 96.12 96 GLY B CA 1
ATOM 3650 C C . GLY B 1 96 ? 24.078 -35 -6.52 1 96.12 96 GLY B C 1
ATOM 3651 O O . GLY B 1 96 ? 23.625 -34.938 -5.375 1 96.12 96 GLY B O 1
ATOM 3652 N N . ASP B 1 97 ? 25.359 -35.094 -6.781 1 95.06 97 ASP B N 1
ATOM 3653 C CA . ASP B 1 97 ? 26.359 -35.406 -5.766 1 95.06 97 ASP B CA 1
ATOM 3654 C C . ASP B 1 97 ? 26.516 -34.281 -4.758 1 95.06 97 ASP B C 1
ATOM 3656 O O . ASP B 1 97 ? 26.922 -34.5 -3.621 1 95.06 97 ASP B O 1
ATOM 3660 N N . LEU B 1 98 ? 26.141 -33.094 -5.156 1 96.06 98 LEU B N 1
ATOM 3661 C CA . LEU B 1 98 ? 26.391 -31.953 -4.297 1 96.06 98 LEU B CA 1
ATOM 3662 C C . LEU B 1 98 ? 25.109 -31.547 -3.564 1 96.06 98 LEU B C 1
ATOM 3664 O O . LEU B 1 98 ? 25.125 -30.594 -2.779 1 96.06 98 LEU B O 1
ATOM 3668 N N . VAL B 1 99 ? 24.047 -32.25 -3.814 1 96.75 99 VAL B N 1
ATOM 3669 C CA . VAL B 1 99 ? 22.781 -31.922 -3.168 1 96.75 99 VAL B CA 1
ATOM 3670 C C . VAL B 1 99 ? 22.797 -32.406 -1.722 1 96.75 99 VAL B C 1
ATOM 3672 O O . VAL B 1 99 ? 23.109 -33.562 -1.456 1 96.75 99 VAL B O 1
ATOM 3675 N N . ILE B 1 100 ? 22.453 -31.516 -0.7 1 93.5 100 ILE B N 1
ATOM 3676 C CA . ILE B 1 100 ? 22.547 -31.906 0.703 1 93.5 100 ILE B CA 1
ATOM 3677 C C . ILE B 1 100 ? 21.172 -31.766 1.359 1 93.5 100 ILE B C 1
ATOM 3679 O O . ILE B 1 100 ? 20.875 -32.438 2.35 1 93.5 100 ILE B O 1
ATOM 3683 N N . ASP B 1 101 ? 20.266 -31.062 0.999 1 93.19 101 ASP B N 1
ATOM 3684 C CA . ASP B 1 101 ? 19.031 -30.75 1.711 1 93.19 101 ASP B CA 1
ATOM 3685 C C . ASP B 1 101 ? 17.844 -31.516 1.126 1 93.19 101 ASP B C 1
ATOM 3687 O O . ASP B 1 101 ? 16.688 -31.109 1.284 1 93.19 101 ASP B O 1
ATOM 3691 N N . ARG B 1 102 ? 18.172 -32.594 0.333 1 97.25 102 ARG B N 1
ATOM 3692 C CA . ARG B 1 102 ? 17.156 -33.438 -0.268 1 97.25 102 ARG B CA 1
ATOM 3693 C C . ARG B 1 102 ? 17.625 -34.875 -0.337 1 97.25 102 ARG B C 1
ATOM 3695 O O . ARG B 1 102 ? 18.828 -35.156 -0.383 1 97.25 102 ARG B O 1
ATOM 3702 N N . LYS B 1 103 ? 16.656 -35.812 -0.333 1 97.06 103 LYS B N 1
ATOM 3703 C CA . LYS B 1 103 ? 16.953 -37.219 -0.527 1 97.06 103 LYS B CA 1
ATOM 3704 C C . LYS B 1 103 ? 15.938 -37.875 -1.445 1 97.06 103 LYS B C 1
ATOM 3706 O O . LYS B 1 103 ? 14.805 -37.406 -1.577 1 97.06 103 LYS B O 1
ATOM 3711 N N . VAL B 1 104 ? 16.359 -38.938 -1.976 1 97.62 104 VAL B N 1
ATOM 3712 C CA . VAL B 1 104 ? 15.461 -39.75 -2.805 1 97.62 104 VAL B CA 1
ATOM 3713 C C . VAL B 1 104 ? 14.258 -40.188 -1.981 1 97.62 104 VAL B C 1
ATOM 3715 O O . VAL B 1 104 ? 14.398 -40.625 -0.837 1 97.62 104 VAL B O 1
ATOM 3718 N N . GLY B 1 105 ? 13.102 -39.938 -2.533 1 97.94 105 GLY B N 1
ATOM 3719 C CA . GLY B 1 105 ? 11.875 -40.312 -1.832 1 97.94 105 GLY B CA 1
ATOM 3720 C C . GLY B 1 105 ? 11.164 -39.125 -1.233 1 97.94 105 GLY B C 1
ATOM 3721 O O . GLY B 1 105 ? 9.984 -39.188 -0.877 1 97.94 105 GLY B O 1
ATOM 3722 N N . ASP B 1 106 ? 11.883 -38.031 -1.104 1 98.31 106 ASP B N 1
ATOM 3723 C CA . ASP B 1 106 ? 11.242 -36.812 -0.589 1 98.31 106 ASP B CA 1
ATOM 3724 C C . ASP B 1 106 ? 10.07 -36.406 -1.476 1 98.31 106 ASP B C 1
ATOM 3726 O O . ASP B 1 106 ? 10.18 -36.406 -2.703 1 98.31 106 ASP B O 1
ATOM 3730 N N . LYS B 1 107 ? 8.906 -36.094 -0.849 1 98.62 107 LYS B N 1
ATOM 3731 C CA . LYS B 1 107 ? 7.809 -35.438 -1.546 1 98.62 107 LYS B CA 1
ATOM 3732 C C . LYS B 1 107 ? 8 -33.906 -1.545 1 98.62 107 LYS B C 1
ATOM 3734 O O . LYS B 1 107 ? 8.211 -33.312 -0.49 1 98.62 107 LYS B O 1
ATOM 3739 N N . ILE B 1 108 ? 7.938 -33.312 -2.715 1 98.38 108 ILE B N 1
ATOM 3740 C CA . ILE B 1 108 ? 8.312 -31.906 -2.752 1 98.38 108 ILE B CA 1
ATOM 3741 C C . ILE B 1 108 ? 7.305 -31.125 -3.598 1 98.38 108 ILE B C 1
ATOM 3743 O O . ILE B 1 108 ? 6.621 -31.703 -4.449 1 98.38 108 ILE B O 1
ATOM 3747 N N . ILE B 1 109 ? 7.129 -29.875 -3.301 1 98.38 109 ILE B N 1
ATOM 3748 C CA . ILE B 1 109 ? 6.457 -28.859 -4.105 1 98.38 109 ILE B CA 1
ATOM 3749 C C . ILE B 1 109 ? 7.477 -28.141 -4.988 1 98.38 109 ILE B C 1
ATOM 3751 O O . ILE B 1 109 ? 8.578 -27.812 -4.539 1 98.38 109 ILE B O 1
ATOM 3755 N N . MET B 1 110 ? 7.156 -27.953 -6.242 1 97.69 110 MET B N 1
ATOM 3756 C CA . MET B 1 110 ? 8.039 -27.25 -7.156 1 97.69 110 MET B CA 1
ATOM 3757 C C . MET B 1 110 ? 7.34 -26.031 -7.746 1 97.69 110 MET B C 1
ATOM 3759 O O . MET B 1 110 ? 6.156 -26.094 -8.086 1 97.69 110 MET B O 1
ATOM 3763 N N . LEU B 1 111 ? 8.023 -24.969 -7.812 1 96.19 111 LEU B N 1
ATOM 3764 C CA . LEU B 1 111 ? 7.605 -23.75 -8.492 1 96.19 111 LEU B CA 1
ATOM 3765 C C . LEU B 1 111 ? 8.68 -23.281 -9.469 1 96.19 111 LEU B C 1
ATOM 3767 O O . LEU B 1 111 ? 9.852 -23.188 -9.102 1 96.19 111 LEU B O 1
ATOM 3771 N N . ASN B 1 112 ? 8.281 -23.078 -10.688 1 93.75 112 ASN B N 1
ATOM 3772 C CA . ASN B 1 112 ? 9.141 -22.469 -11.703 1 93.75 112 ASN B CA 1
ATOM 3773 C C . ASN B 1 112 ? 8.391 -21.422 -12.523 1 93.75 112 ASN B C 1
ATOM 3775 O O . ASN B 1 112 ? 7.637 -21.766 -13.438 1 93.75 112 ASN B O 1
ATOM 3779 N N . ILE B 1 113 ? 8.695 -20.219 -12.289 1 89.44 113 ILE B N 1
ATOM 3780 C CA . ILE B 1 113 ? 7.949 -19.109 -12.859 1 89.44 113 ILE B CA 1
ATOM 3781 C C . ILE B 1 113 ? 8.109 -19.094 -14.375 1 89.44 113 ILE B C 1
ATOM 3783 O O . ILE B 1 113 ? 7.199 -18.688 -15.102 1 89.44 113 ILE B O 1
ATOM 3787 N N . ASP B 1 114 ? 9.18 -19.641 -14.906 1 86.88 114 ASP B N 1
ATOM 3788 C CA . ASP B 1 114 ? 9.445 -19.656 -16.344 1 86.88 114 ASP B CA 1
ATOM 3789 C C . ASP B 1 114 ? 8.734 -20.828 -17.016 1 86.88 114 ASP B C 1
ATOM 3791 O O . ASP B 1 114 ? 8.812 -21 -18.234 1 86.88 114 ASP B O 1
ATOM 3795 N N . GLY B 1 115 ? 8.125 -21.625 -16.219 1 91.81 115 GLY B N 1
ATOM 3796 C CA . GLY B 1 115 ? 7.387 -22.75 -16.781 1 91.81 115 GLY B CA 1
ATOM 3797 C C . GLY B 1 115 ? 8.234 -24 -16.938 1 91.81 115 GLY B C 1
ATOM 3798 O O . GLY B 1 115 ? 9.242 -24.172 -16.234 1 91.81 115 GLY B O 1
ATOM 3799 N N . GLY B 1 116 ? 7.676 -25.016 -17.641 1 92.44 116 GLY B N 1
ATOM 3800 C CA . GLY B 1 116 ? 8.383 -26.25 -17.969 1 92.44 116 GLY B CA 1
ATOM 3801 C C . GLY B 1 116 ? 8.055 -27.391 -17.016 1 92.44 116 GLY B C 1
ATOM 3802 O O . GLY B 1 116 ? 8.68 -28.453 -17.062 1 92.44 116 GLY B O 1
ATOM 3803 N N . LEU B 1 117 ? 7.031 -27.188 -16.25 1 95.25 117 LEU B N 1
ATOM 3804 C CA . LEU B 1 117 ? 6.805 -28.188 -15.203 1 95.25 117 LEU B CA 1
ATOM 3805 C C . LEU B 1 117 ? 5.711 -29.172 -15.625 1 95.25 117 LEU B C 1
ATOM 3807 O O . LEU B 1 117 ? 5.445 -30.141 -14.914 1 95.25 117 LEU B O 1
ATOM 3811 N N . TRP B 1 118 ? 5.125 -28.969 -16.75 1 95.31 118 TRP B N 1
ATOM 3812 C CA . TRP B 1 118 ? 4.109 -29.906 -17.219 1 95.31 118 TRP B CA 1
ATOM 3813 C C . TRP B 1 118 ? 4.758 -31.078 -17.938 1 95.31 118 TRP B C 1
ATOM 3815 O O . TRP B 1 118 ? 4.543 -31.297 -19.141 1 95.31 118 TRP B O 1
ATOM 3825 N N . THR B 1 119 ? 5.477 -31.875 -17.203 1 95.12 119 THR B N 1
ATOM 3826 C CA . THR B 1 119 ? 6.191 -33.062 -17.656 1 95.12 119 THR B CA 1
ATOM 3827 C C . THR B 1 119 ? 6.258 -34.094 -16.547 1 95.12 119 THR B C 1
ATOM 3829 O O . THR B 1 119 ? 6.117 -33.781 -15.367 1 95.12 119 THR B O 1
ATOM 3832 N N . GLU B 1 120 ? 6.438 -35.312 -16.922 1 95.12 120 GLU B N 1
ATOM 3833 C CA . GLU B 1 120 ? 6.434 -36.406 -15.945 1 95.12 120 GLU B CA 1
ATOM 3834 C C . GLU B 1 120 ? 7.742 -36.438 -15.164 1 95.12 120 GLU B C 1
ATOM 3836 O O . GLU B 1 120 ? 7.797 -37 -14.062 1 95.12 120 GLU B O 1
ATOM 3841 N N . LEU B 1 121 ? 8.789 -35.969 -15.852 1 95.62 121 LEU B N 1
ATOM 3842 C CA . LEU B 1 121 ? 10.094 -35.875 -15.203 1 95.62 121 LEU B CA 1
ATOM 3843 C C . LEU B 1 121 ? 10.641 -34.469 -15.289 1 95.62 121 LEU B C 1
ATOM 3845 O O . LEU B 1 121 ? 10.625 -33.844 -16.359 1 95.62 121 LEU B O 1
ATOM 3849 N N . VAL B 1 122 ? 11.102 -33.969 -14.109 1 96.19 122 VAL B N 1
ATOM 3850 C CA . VAL B 1 122 ? 11.633 -32.594 -14.047 1 96.19 122 VAL B CA 1
ATOM 3851 C C . VAL B 1 122 ? 13.008 -32.625 -13.398 1 96.19 122 VAL B C 1
ATOM 3853 O O . VAL B 1 122 ? 13.211 -33.281 -12.367 1 96.19 122 VAL B O 1
ATOM 3856 N N . VAL B 1 123 ? 13.914 -32 -14.047 1 96.81 123 VAL B N 1
ATOM 3857 C CA . VAL B 1 123 ? 15.188 -31.688 -13.414 1 96.81 123 VAL B CA 1
ATOM 3858 C C . VAL B 1 123 ? 15.164 -30.25 -12.898 1 96.81 123 VAL B C 1
ATOM 3860 O O . VAL B 1 123 ? 14.812 -29.328 -13.633 1 96.81 123 VAL B O 1
ATOM 3863 N N . THR B 1 124 ? 15.461 -30.047 -11.602 1 96.25 124 THR B N 1
ATOM 3864 C CA . THR B 1 124 ? 15.43 -28.719 -11.008 1 96.25 124 THR B CA 1
ATOM 3865 C C . THR B 1 124 ? 16.453 -28.609 -9.875 1 96.25 124 THR B C 1
ATOM 3867 O O . THR B 1 124 ? 17.188 -29.562 -9.602 1 96.25 124 THR B O 1
ATOM 3870 N N . THR B 1 125 ? 16.594 -27.422 -9.328 1 95 125 THR B N 1
ATOM 3871 C CA . THR B 1 125 ? 17.484 -27.188 -8.195 1 95 125 THR B CA 1
ATOM 3872 C C . THR B 1 125 ? 16.703 -27.156 -6.887 1 95 125 THR B C 1
ATOM 3874 O O . THR B 1 125 ? 15.492 -26.953 -6.891 1 95 125 THR B O 1
ATOM 3877 N N . VAL B 1 126 ? 17.422 -27.328 -5.859 1 94.19 126 VAL B N 1
ATOM 3878 C CA . VAL B 1 126 ? 16.812 -27.422 -4.535 1 94.19 126 VAL B CA 1
ATOM 3879 C C . VAL B 1 126 ? 16.141 -26.094 -4.184 1 94.19 126 VAL B C 1
ATOM 3881 O O . VAL B 1 126 ? 15.086 -26.078 -3.535 1 94.19 126 VAL B O 1
ATOM 3884 N N . ASN B 1 127 ? 16.594 -25 -4.613 1 92.06 127 ASN B N 1
ATOM 3885 C CA . ASN B 1 127 ? 16.094 -23.672 -4.238 1 92.06 127 ASN B CA 1
ATOM 3886 C C . ASN B 1 127 ? 14.711 -23.422 -4.812 1 92.06 127 ASN B C 1
ATOM 3888 O O . ASN B 1 127 ? 14.023 -22.484 -4.391 1 92.06 127 ASN B O 1
ATOM 3892 N N . ARG B 1 128 ? 14.281 -24.266 -5.668 1 94.06 128 ARG B N 1
ATOM 3893 C CA . ARG B 1 128 ? 12.961 -24.109 -6.281 1 94.06 128 ARG B CA 1
ATOM 3894 C C . ARG B 1 128 ? 11.984 -25.141 -5.738 1 94.06 128 ARG B C 1
ATOM 3896 O O . ARG B 1 128 ? 10.906 -25.344 -6.309 1 94.06 128 ARG B O 1
ATOM 3903 N N . THR B 1 129 ? 12.414 -25.797 -4.727 1 97.25 129 THR B N 1
ATOM 3904 C CA . THR B 1 129 ? 11.586 -26.875 -4.195 1 97.25 129 THR B CA 1
ATOM 3905 C C . THR B 1 129 ? 11.359 -26.688 -2.699 1 97.25 129 THR B C 1
ATOM 3907 O O . THR B 1 129 ? 12.148 -26.031 -2.02 1 97.25 129 THR B O 1
ATOM 3910 N N . PHE B 1 130 ? 10.297 -27.281 -2.242 1 98.38 130 PHE B N 1
ATOM 3911 C CA . PHE B 1 130 ? 9.898 -27.234 -0.84 1 98.38 130 PHE B CA 1
ATOM 3912 C C . PHE B 1 130 ? 9.359 -28.594 -0.391 1 98.38 130 PHE B C 1
ATOM 3914 O O . PHE B 1 130 ? 8.625 -29.25 -1.131 1 98.38 130 PHE B O 1
ATOM 3921 N N . LEU B 1 131 ? 9.75 -28.969 0.792 1 98.31 131 LEU B N 1
ATOM 3922 C CA . LEU B 1 131 ? 9.258 -30.25 1.304 1 98.31 131 LEU B CA 1
ATOM 3923 C C . LEU B 1 131 ? 7.758 -30.172 1.574 1 98.31 131 LEU B C 1
ATOM 3925 O O . LEU B 1 131 ? 7.27 -29.203 2.154 1 98.31 131 LEU B O 1
ATOM 3929 N N . MET B 1 132 ? 7.074 -31.156 1.159 1 98.12 132 MET B N 1
ATOM 3930 C CA . MET B 1 132 ? 5.648 -31.25 1.453 1 98.12 132 MET B CA 1
ATOM 3931 C C . MET B 1 132 ? 5.414 -31.594 2.92 1 98.12 132 MET B C 1
ATOM 3933 O O . MET B 1 132 ? 6.125 -32.438 3.486 1 98.12 132 MET B O 1
ATOM 3937 N N . PRO B 1 133 ? 4.438 -30.938 3.488 1 97.38 133 PRO B N 1
ATOM 3938 C CA . PRO B 1 133 ? 4.078 -31.391 4.836 1 97.38 133 PRO B CA 1
ATOM 3939 C C . PRO B 1 133 ? 3.369 -32.75 4.836 1 97.38 133 PRO B C 1
ATOM 3941 O O . PRO B 1 133 ? 2.781 -33.125 3.826 1 97.38 133 PRO B O 1
ATOM 3944 N N . ASP B 1 134 ? 3.391 -33.281 6.047 1 95 134 ASP B N 1
ATOM 3945 C CA . ASP B 1 134 ? 2.723 -34.594 6.195 1 95 134 ASP B CA 1
ATOM 3946 C C . ASP B 1 134 ? 1.221 -34.469 5.953 1 95 134 ASP B C 1
ATOM 3948 O O . ASP B 1 134 ? 0.596 -33.5 6.395 1 95 134 ASP B O 1
ATOM 3952 N N . GLY B 1 135 ? 0.771 -35.375 5.199 1 94.88 135 GLY B N 1
ATOM 3953 C CA . GLY B 1 135 ? -0.669 -35.438 5.012 1 94.88 135 GLY B CA 1
ATOM 3954 C C . GLY B 1 135 ? -1.143 -34.656 3.803 1 94.88 135 GLY B C 1
ATOM 3955 O O . GLY B 1 135 ? -2.285 -34.812 3.363 1 94.88 135 GLY B O 1
ATOM 3956 N N . MET B 1 136 ? -0.322 -33.875 3.23 1 96.62 136 MET B N 1
ATOM 3957 C CA . MET B 1 136 ? -0.692 -33.094 2.045 1 96.62 136 MET B CA 1
ATOM 3958 C C . MET B 1 136 ? -0.704 -34 0.804 1 96.62 136 MET B C 1
ATOM 3960 O O . MET B 1 136 ? 0.233 -34.75 0.575 1 96.62 136 MET B O 1
ATOM 3964 N N . SER B 1 137 ? -1.827 -33.906 0.046 1 96.06 137 SER B N 1
ATOM 3965 C CA . SER B 1 137 ? -1.868 -34.625 -1.215 1 96.06 137 SER B CA 1
ATOM 3966 C C . SER B 1 137 ? -1.055 -33.938 -2.293 1 96.06 137 SER B C 1
ATOM 3968 O O . SER B 1 137 ? -0.809 -32.719 -2.201 1 96.06 137 SER B O 1
ATOM 3970 N N . PHE B 1 138 ? -0.636 -34.625 -3.273 1 96.25 138 PHE B N 1
ATOM 3971 C CA . PHE B 1 138 ? 0.102 -34.031 -4.379 1 96.25 138 PHE B CA 1
ATOM 3972 C C . PHE B 1 138 ? -0.756 -33 -5.105 1 96.25 138 PHE B C 1
ATOM 3974 O O . PHE B 1 138 ? -0.242 -32 -5.602 1 96.25 138 PHE B O 1
ATOM 3981 N N . GLN B 1 139 ? -2.072 -33.25 -5.176 1 94.19 139 GLN B N 1
ATOM 3982 C CA . GLN B 1 139 ? -2.986 -32.312 -5.805 1 94.19 139 GLN B CA 1
ATOM 3983 C C . GLN B 1 139 ? -3.043 -30.984 -5.023 1 94.19 139 GLN B C 1
ATOM 3985 O O . GLN B 1 139 ? -2.996 -29.906 -5.613 1 94.19 139 GLN B O 1
ATOM 3990 N N . GLU B 1 140 ? -3.107 -31.109 -3.74 1 94.5 140 GLU B N 1
ATOM 3991 C CA . GLU B 1 140 ? -3.064 -29.906 -2.9 1 94.5 140 GLU B CA 1
ATOM 3992 C C . GLU B 1 140 ? -1.743 -29.172 -3.064 1 94.5 140 GLU B C 1
ATOM 3994 O O . GLU B 1 140 ? -1.725 -27.938 -3.15 1 94.5 140 GLU B O 1
ATOM 3999 N N . ALA B 1 141 ? -0.695 -29.953 -3.129 1 97 141 ALA B N 1
ATOM 4000 C CA . ALA B 1 141 ? 0.649 -29.391 -3.254 1 97 141 ALA B CA 1
ATOM 4001 C C . ALA B 1 141 ? 0.81 -28.641 -4.57 1 97 141 ALA B C 1
ATOM 4003 O O . ALA B 1 141 ? 1.493 -27.609 -4.629 1 97 141 ALA B O 1
ATOM 4004 N N . ALA B 1 142 ? 0.16 -29.109 -5.602 1 95.5 142 ALA B N 1
ATOM 4005 C CA . ALA B 1 142 ? 0.238 -28.484 -6.918 1 95.5 142 ALA B CA 1
ATOM 4006 C C . ALA B 1 142 ? -0.75 -27.328 -7.031 1 95.5 142 ALA B C 1
ATOM 4008 O O . ALA B 1 142 ? -0.979 -26.812 -8.125 1 95.5 142 ALA B O 1
ATOM 4009 N N . ALA B 1 143 ? -1.422 -26.984 -5.91 1 94.38 143 ALA B N 1
ATOM 4010 C CA . ALA B 1 143 ? -2.418 -25.906 -5.934 1 94.38 143 ALA B CA 1
ATOM 4011 C C . ALA B 1 143 ? -2.039 -24.781 -4.977 1 94.38 143 ALA B C 1
ATOM 4013 O O . ALA B 1 143 ? -2.736 -23.766 -4.895 1 94.38 143 ALA B O 1
ATOM 4014 N N . ILE B 1 144 ? -0.93 -24.859 -4.285 1 95.88 144 ILE B N 1
ATOM 4015 C CA . ILE B 1 144 ? -0.666 -23.922 -3.201 1 95.88 144 ILE B CA 1
ATOM 4016 C C . ILE B 1 144 ? 0.347 -22.875 -3.66 1 95.88 144 ILE B C 1
ATOM 4018 O O . ILE B 1 144 ? 0.242 -21.703 -3.299 1 95.88 144 ILE B O 1
ATOM 4022 N N . SER B 1 145 ? 1.298 -23.203 -4.461 1 95.38 145 SER B N 1
ATOM 4023 C CA . SER B 1 145 ? 2.488 -22.375 -4.645 1 95.38 145 SER B CA 1
ATOM 4024 C C . SER B 1 145 ? 2.162 -21.094 -5.418 1 95.38 145 SER B C 1
ATOM 4026 O O . SER B 1 145 ? 2.562 -20 -5.016 1 95.38 145 SER B O 1
ATOM 4028 N N . VAL B 1 146 ? 1.373 -21.188 -6.473 1 95.56 146 VAL B N 1
ATOM 4029 C CA . VAL B 1 146 ? 1.16 -20.016 -7.309 1 95.56 146 VAL B CA 1
ATOM 4030 C C . VAL B 1 146 ? 0.05 -19.156 -6.719 1 95.56 146 VAL B C 1
ATOM 4032 O O . VAL B 1 146 ? 0.284 -18 -6.34 1 95.56 146 VAL B O 1
ATOM 4035 N N . ASN B 1 147 ? -1.115 -19.719 -6.527 1 96.06 147 ASN B N 1
ATOM 4036 C CA . ASN B 1 147 ? -2.295 -18.953 -6.141 1 96.06 147 ASN B CA 1
ATOM 4037 C C . ASN B 1 147 ? -2.154 -18.391 -4.73 1 96.06 147 ASN B C 1
ATOM 4039 O O . ASN B 1 147 ? -2.441 -17.203 -4.5 1 96.06 147 ASN B O 1
ATOM 4043 N N . TYR B 1 148 ? -1.674 -19.203 -3.807 1 98.25 148 TYR B N 1
ATOM 4044 C CA . TYR B 1 148 ? -1.591 -18.75 -2.424 1 98.25 148 TYR B CA 1
ATOM 4045 C C . TYR B 1 148 ? -0.442 -17.766 -2.244 1 98.25 148 TYR B C 1
ATOM 4047 O O . TYR B 1 148 ? -0.531 -16.844 -1.435 1 98.25 148 TYR B O 1
ATOM 4055 N N . THR B 1 149 ? 0.626 -17.984 -2.992 1 98.12 149 THR B N 1
ATOM 4056 C CA . THR B 1 149 ? 1.709 -17.016 -2.938 1 98.12 149 THR B CA 1
ATOM 4057 C C . THR B 1 149 ? 1.246 -15.656 -3.471 1 98.12 149 THR B C 1
ATOM 4059 O O . THR B 1 149 ? 1.477 -14.625 -2.84 1 98.12 149 THR B O 1
ATOM 4062 N N . ALA B 1 150 ? 0.589 -15.688 -4.598 1 97.81 150 ALA B N 1
ATOM 4063 C CA . ALA B 1 150 ? 0.065 -14.453 -5.164 1 97.81 150 ALA B CA 1
ATOM 4064 C C . ALA B 1 150 ? -0.869 -13.75 -4.184 1 97.81 150 ALA B C 1
ATOM 4066 O O . ALA B 1 150 ? -0.708 -12.555 -3.908 1 97.81 150 ALA B O 1
ATOM 4067 N N . ALA B 1 151 ? -1.803 -14.484 -3.627 1 98.62 151 ALA B N 1
ATOM 4068 C CA . ALA B 1 151 ? -2.768 -13.914 -2.688 1 98.62 151 ALA B CA 1
ATOM 4069 C C . ALA B 1 151 ? -2.062 -13.328 -1.469 1 98.62 151 ALA B C 1
ATOM 4071 O O . ALA B 1 151 ? -2.387 -12.219 -1.033 1 98.62 151 ALA B O 1
ATOM 4072 N N . TYR B 1 152 ? -1.103 -14.07 -0.95 1 98.81 152 TYR B N 1
ATOM 4073 C CA . TYR B 1 152 ? -0.367 -13.633 0.23 1 98.81 152 TYR B CA 1
ATOM 4074 C C . TYR B 1 152 ? 0.333 -12.305 -0.027 1 98.81 152 TYR B C 1
ATOM 4076 O O . TYR B 1 152 ? 0.197 -11.367 0.758 1 98.81 152 TYR B O 1
ATOM 4084 N N . VAL B 1 153 ? 1.042 -12.234 -1.095 1 98.38 153 VAL B N 1
ATOM 4085 C CA . VAL B 1 153 ? 1.819 -11.039 -1.404 1 98.38 153 VAL B CA 1
ATOM 4086 C C . VAL B 1 153 ? 0.88 -9.867 -1.662 1 98.38 153 VAL B C 1
ATOM 4088 O O . VAL B 1 153 ? 1.12 -8.758 -1.185 1 98.38 153 VAL B O 1
ATOM 4091 N N . MET B 1 154 ? -0.2 -10.086 -2.334 1 98.62 154 MET B N 1
ATOM 4092 C CA . MET B 1 154 ? -1.14 -9.016 -2.654 1 98.62 154 MET B CA 1
ATOM 4093 C C . MET B 1 154 ? -1.817 -8.492 -1.394 1 98.62 154 MET B C 1
ATOM 4095 O O . MET B 1 154 ? -1.916 -7.277 -1.196 1 98.62 154 MET B O 1
ATOM 4099 N N . ILE B 1 155 ? -2.189 -9.367 -0.502 1 98.56 155 ILE B N 1
ATOM 4100 C CA . ILE B 1 155 ? -3.023 -9.023 0.643 1 98.56 155 ILE B CA 1
ATOM 4101 C C . ILE B 1 155 ? -2.158 -8.414 1.745 1 98.56 155 ILE B C 1
ATOM 4103 O O . ILE B 1 155 ? -2.502 -7.375 2.312 1 98.56 155 ILE B O 1
ATOM 4107 N N . TYR B 1 156 ? -1.01 -9.039 1.982 1 97.75 156 TYR B N 1
ATOM 4108 C CA . TYR B 1 156 ? -0.253 -8.641 3.164 1 97.75 156 TYR B CA 1
ATOM 4109 C C . TYR B 1 156 ? 0.866 -7.676 2.795 1 97.75 156 TYR B C 1
ATOM 4111 O O . TYR B 1 156 ? 1.118 -6.703 3.514 1 97.75 156 TYR B O 1
ATOM 4119 N N . ASP B 1 157 ? 1.528 -7.922 1.665 1 95.25 157 ASP B N 1
ATOM 4120 C CA . ASP B 1 157 ? 2.65 -7.062 1.302 1 95.25 157 ASP B CA 1
ATOM 4121 C C . ASP B 1 157 ? 2.166 -5.785 0.617 1 95.25 157 ASP B C 1
ATOM 4123 O O . ASP B 1 157 ? 2.602 -4.684 0.963 1 95.25 157 ASP B O 1
ATOM 4127 N N . PHE B 1 158 ? 1.214 -5.875 -0.296 1 95.31 158 PHE B N 1
ATOM 4128 C CA . PHE B 1 158 ? 0.782 -4.727 -1.085 1 95.31 158 PHE B CA 1
ATOM 4129 C C . PHE B 1 158 ? -0.358 -3.992 -0.392 1 95.31 158 PHE B C 1
ATOM 4131 O O . PHE B 1 158 ? -0.259 -2.791 -0.128 1 95.31 158 PHE B O 1
ATOM 4138 N N . ALA B 1 159 ? -1.391 -4.754 -0.115 1 97.62 159 ALA B N 1
ATOM 4139 C CA . ALA B 1 159 ? -2.619 -4.09 0.317 1 97.62 159 ALA B CA 1
ATOM 4140 C C . ALA B 1 159 ? -2.578 -3.779 1.811 1 97.62 159 ALA B C 1
ATOM 4142 O O . ALA B 1 159 ? -3.34 -2.943 2.297 1 97.62 159 ALA B O 1
ATOM 4143 N N . ASN B 1 160 ? -1.667 -4.551 2.553 1 98.06 160 ASN B N 1
ATOM 4144 C CA . ASN B 1 160 ? -1.54 -4.301 3.984 1 98.06 160 ASN B CA 1
ATOM 4145 C C . ASN B 1 160 ? -2.883 -4.434 4.695 1 98.06 160 ASN B C 1
ATOM 4147 O O . ASN B 1 160 ? -3.316 -3.51 5.387 1 98.06 160 ASN B O 1
ATOM 4151 N N . LEU B 1 161 ? -3.523 -5.598 4.52 1 98.62 161 LEU B N 1
ATOM 4152 C CA . LEU B 1 161 ? -4.805 -5.867 5.168 1 98.62 161 LEU B CA 1
ATOM 4153 C C . LEU B 1 161 ? -4.672 -5.793 6.684 1 98.62 161 LEU B C 1
ATOM 4155 O O . LEU B 1 161 ? -3.77 -6.402 7.266 1 98.62 161 LEU B O 1
ATOM 4159 N N . ARG B 1 162 ? -5.559 -5.066 7.27 1 97.56 162 ARG B N 1
ATOM 4160 C CA . ARG B 1 162 ? -5.562 -4.855 8.711 1 97.56 162 ARG B CA 1
ATOM 4161 C C . ARG B 1 162 ? -6.891 -5.285 9.328 1 97.56 162 ARG B C 1
ATOM 4163 O O . ARG B 1 162 ? -7.875 -5.48 8.609 1 97.56 162 ARG B O 1
ATOM 4170 N N . PRO B 1 163 ? -6.934 -5.473 10.664 1 97.88 163 PRO B N 1
ATOM 4171 C CA . PRO B 1 163 ? -8.164 -5.902 11.328 1 97.88 163 PRO B CA 1
ATOM 4172 C C . PRO B 1 163 ? -9.336 -4.957 11.07 1 97.88 163 PRO B C 1
ATOM 4174 O O . PRO B 1 163 ? -9.148 -3.738 11.016 1 97.88 163 PRO B O 1
ATOM 4177 N N . SER B 1 164 ? -10.5 -5.5 10.891 1 97.62 164 SER B N 1
ATOM 4178 C CA . SER B 1 164 ? -11.789 -4.824 10.812 1 97.62 164 SER B CA 1
ATOM 4179 C C . SER B 1 164 ? -11.969 -4.109 9.477 1 97.62 164 SER B C 1
ATOM 4181 O O . SER B 1 164 ? -12.844 -3.26 9.328 1 97.62 164 SER B O 1
ATOM 4183 N N . GLN B 1 165 ? -11.102 -4.449 8.508 1 98.31 165 GLN B N 1
ATOM 4184 C CA . GLN B 1 165 ? -11.227 -3.873 7.176 1 98.31 165 GLN B CA 1
ATOM 4185 C C . GLN B 1 165 ? -12.117 -4.734 6.285 1 98.31 165 GLN B C 1
ATOM 4187 O O . GLN B 1 165 ? -12.508 -5.84 6.668 1 98.31 165 GLN B O 1
ATOM 4192 N N . SER B 1 166 ? -12.492 -4.156 5.18 1 98.81 166 SER B N 1
ATOM 4193 C CA . SER B 1 166 ? -13.297 -4.844 4.176 1 98.81 166 SER B CA 1
ATOM 4194 C C . SER B 1 166 ? -12.531 -5.012 2.869 1 98.81 166 SER B C 1
ATOM 4196 O O . SER B 1 166 ? -11.688 -4.176 2.525 1 98.81 166 SER B O 1
ATOM 4198 N N . ILE B 1 167 ? -12.852 -6.125 2.168 1 98.94 167 ILE B N 1
ATOM 4199 C CA . ILE B 1 167 ? -12.148 -6.438 0.928 1 98.94 167 ILE B CA 1
ATOM 4200 C C . ILE B 1 167 ? -13.125 -7.051 -0.076 1 98.94 167 ILE B C 1
ATOM 4202 O O . ILE B 1 167 ? -13.977 -7.863 0.292 1 98.94 167 ILE B O 1
ATOM 4206 N N . LEU B 1 168 ? -13.086 -6.543 -1.316 1 98.94 168 LEU B N 1
ATOM 4207 C CA . LEU B 1 168 ? -13.789 -7.156 -2.436 1 98.94 168 LEU B CA 1
ATOM 4208 C C . LEU B 1 168 ? -12.859 -8.07 -3.23 1 98.94 168 LEU B C 1
ATOM 4210 O O . LEU B 1 168 ? -11.836 -7.617 -3.75 1 98.94 168 LEU B O 1
ATOM 4214 N N . ILE B 1 169 ? -13.211 -9.32 -3.309 1 98.69 169 ILE B N 1
ATOM 4215 C CA . ILE B 1 169 ? -12.461 -10.32 -4.062 1 98.69 169 ILE B CA 1
ATOM 4216 C C . ILE B 1 169 ? -13.258 -10.742 -5.293 1 98.69 169 ILE B C 1
ATOM 4218 O O . ILE B 1 169 ? -14.266 -11.453 -5.176 1 98.69 169 ILE B O 1
ATOM 4222 N N . HIS B 1 170 ? -12.789 -10.281 -6.43 1 97.19 170 HIS B N 1
ATOM 4223 C CA . HIS B 1 170 ? -13.406 -10.758 -7.66 1 97.19 170 HIS B CA 1
ATOM 4224 C C . HIS B 1 170 ? -13.031 -12.211 -7.945 1 97.19 170 HIS B C 1
ATOM 4226 O O . HIS B 1 170 ? -11.953 -12.664 -7.543 1 97.19 170 HIS B O 1
ATOM 4232 N N . MET B 1 171 ? -13.953 -12.883 -8.695 1 93.75 171 MET B N 1
ATOM 4233 C CA . MET B 1 171 ? -13.711 -14.281 -9.023 1 93.75 171 MET B CA 1
ATOM 4234 C C . MET B 1 171 ? -13.336 -15.078 -7.781 1 93.75 171 MET B C 1
ATOM 4236 O O . MET B 1 171 ? -12.32 -15.773 -7.766 1 93.75 171 MET B O 1
ATOM 4240 N N . ALA B 1 172 ? -14.195 -15.031 -6.801 1 96.12 172 ALA B N 1
ATOM 4241 C CA . ALA B 1 172 ? -13.898 -15.547 -5.465 1 96.12 172 ALA B CA 1
ATOM 4242 C C . ALA B 1 172 ? -13.828 -17.062 -5.469 1 96.12 172 ALA B C 1
ATOM 4244 O O . ALA B 1 172 ? -13.281 -17.672 -4.543 1 96.12 172 ALA B O 1
ATOM 4245 N N . ALA B 1 173 ? -14.367 -17.656 -6.461 1 93.25 173 ALA B N 1
ATOM 4246 C CA . ALA B 1 173 ? -14.383 -19.109 -6.523 1 93.25 173 ALA B CA 1
ATOM 4247 C C . ALA B 1 173 ? -13.148 -19.641 -7.242 1 93.25 173 ALA B C 1
ATOM 4249 O O . ALA B 1 173 ? -12.898 -20.859 -7.254 1 93.25 173 ALA B O 1
ATOM 4250 N N . GLY B 1 174 ? -12.398 -18.75 -7.789 1 91.31 174 GLY B N 1
ATOM 4251 C CA . GLY B 1 174 ? -11.18 -19.172 -8.461 1 91.31 174 GLY B CA 1
ATOM 4252 C C . GLY B 1 174 ? -10.047 -19.469 -7.5 1 91.31 174 GLY B C 1
ATOM 4253 O O . GLY B 1 174 ? -10.195 -19.344 -6.285 1 91.31 174 GLY B O 1
ATOM 4254 N N . GLY B 1 175 ? -8.93 -19.953 -8.078 1 92.19 175 GLY B N 1
ATOM 4255 C CA . GLY B 1 175 ? -7.785 -20.328 -7.266 1 92.19 175 GLY B CA 1
ATOM 4256 C C . GLY B 1 175 ? -7.293 -19.219 -6.363 1 92.19 175 GLY B C 1
ATOM 4257 O O . GLY B 1 175 ? -7.164 -19.406 -5.152 1 92.19 175 GLY B O 1
ATOM 4258 N N . VAL B 1 176 ? -7.066 -18.047 -6.984 1 95.38 176 VAL B N 1
ATOM 4259 C CA . VAL B 1 176 ? -6.59 -16.906 -6.207 1 95.38 176 VAL B CA 1
ATOM 4260 C C . VAL B 1 176 ? -7.684 -16.453 -5.246 1 95.38 176 VAL B C 1
ATOM 4262 O O . VAL B 1 176 ? -7.398 -16.078 -4.105 1 95.38 176 VAL B O 1
ATOM 4265 N N . GLY B 1 177 ? -8.93 -16.5 -5.703 1 96.06 177 GLY B N 1
ATOM 4266 C CA . GLY B 1 177 ? -10.047 -16.109 -4.859 1 96.06 177 GLY B CA 1
ATOM 4267 C C . GLY B 1 177 ? -10.172 -16.953 -3.602 1 96.06 177 GLY B C 1
ATOM 4268 O O . GLY B 1 177 ? -10.32 -16.406 -2.502 1 96.06 177 GLY B O 1
ATOM 4269 N N . ILE B 1 178 ? -10.102 -18.234 -3.764 1 96.5 178 ILE B N 1
ATOM 4270 C CA . ILE B 1 178 ? -10.172 -19.156 -2.637 1 96.5 178 ILE B CA 1
ATOM 4271 C C . ILE B 1 178 ? -9.008 -18.891 -1.684 1 96.5 178 ILE B C 1
ATOM 4273 O O . ILE B 1 178 ? -9.203 -18.766 -0.472 1 96.5 178 ILE B O 1
ATOM 4277 N N . ALA B 1 179 ? -7.84 -18.781 -2.254 1 97.88 179 ALA B N 1
ATOM 4278 C CA . ALA B 1 179 ? -6.645 -18.516 -1.453 1 97.88 179 ALA B CA 1
ATOM 4279 C C . ALA B 1 179 ? -6.766 -17.203 -0.693 1 97.88 179 ALA B C 1
ATOM 4281 O O . ALA B 1 179 ? -6.508 -17.141 0.511 1 97.88 179 ALA B O 1
ATOM 4282 N N . ALA B 1 180 ? -7.191 -16.141 -1.371 1 98.69 180 ALA B N 1
ATOM 4283 C CA . ALA B 1 180 ? -7.316 -14.812 -0.777 1 98.69 180 ALA B CA 1
ATOM 4284 C C . ALA B 1 180 ? -8.312 -14.82 0.375 1 98.69 180 ALA B C 1
ATOM 4286 O O . ALA B 1 180 ? -8.055 -14.242 1.436 1 98.69 180 ALA B O 1
ATOM 4287 N N . THR B 1 181 ? -9.406 -15.516 0.156 1 98.75 181 THR B N 1
ATOM 4288 C CA . THR B 1 181 ? -10.438 -15.586 1.186 1 98.75 181 THR B CA 1
ATOM 4289 C C . THR B 1 181 ? -9.898 -16.25 2.451 1 98.75 181 THR B C 1
ATOM 4291 O O . THR B 1 181 ? -10.062 -15.719 3.553 1 98.75 181 THR B O 1
ATOM 4294 N N . GLN B 1 182 ? -9.227 -17.328 2.293 1 98.69 182 GLN B N 1
ATOM 4295 C CA . GLN B 1 182 ? -8.688 -18.047 3.445 1 98.69 182 GLN B CA 1
ATOM 4296 C C . GLN B 1 182 ? -7.652 -17.203 4.184 1 98.69 182 GLN B C 1
ATOM 4298 O O . GLN B 1 182 ? -7.633 -17.172 5.418 1 98.69 182 GLN B O 1
ATOM 4303 N N . LEU B 1 183 ? -6.816 -16.547 3.465 1 98.88 183 LEU B N 1
ATOM 4304 C CA . LEU B 1 183 ? -5.781 -15.711 4.078 1 98.88 183 LEU B CA 1
ATOM 4305 C C . LEU B 1 183 ? -6.395 -14.508 4.781 1 98.88 183 LEU B C 1
ATOM 4307 O O . LEU B 1 183 ? -5.91 -14.086 5.836 1 98.88 183 LEU B O 1
ATOM 4311 N N . CYS B 1 184 ? -7.465 -13.922 4.211 1 98.88 184 CYS B N 1
ATOM 4312 C CA . CYS B 1 184 ? -8.156 -12.812 4.855 1 98.88 184 CYS B CA 1
ATOM 4313 C C . CYS B 1 184 ? -8.727 -13.242 6.203 1 98.88 184 CYS B C 1
ATOM 4315 O O . CYS B 1 184 ? -8.773 -12.445 7.141 1 98.88 184 CYS B O 1
ATOM 4317 N N . LYS B 1 185 ? -9.141 -14.484 6.324 1 98.62 185 LYS B N 1
ATOM 4318 C CA . LYS B 1 185 ? -9.766 -14.984 7.547 1 98.62 185 LYS B CA 1
ATOM 4319 C C . LYS B 1 185 ? -8.758 -15.039 8.695 1 98.62 185 LYS B C 1
ATOM 4321 O O . LYS B 1 185 ? -9.141 -15.164 9.859 1 98.62 185 LYS B O 1
ATOM 4326 N N . LEU B 1 186 ? -7.484 -15.016 8.406 1 98.69 186 LEU B N 1
ATOM 4327 C CA . LEU B 1 186 ? -6.453 -15.039 9.438 1 98.69 186 LEU B CA 1
ATOM 4328 C C . LEU B 1 186 ? -6.344 -13.68 10.133 1 98.69 186 LEU B C 1
ATOM 4330 O O . LEU B 1 186 ? -5.699 -13.562 11.172 1 98.69 186 LEU B O 1
ATOM 4334 N N . VAL B 1 187 ? -6.922 -12.617 9.539 1 98.56 187 VAL B N 1
ATOM 4335 C CA . VAL B 1 187 ? -6.918 -11.266 10.102 1 98.56 187 VAL B CA 1
ATOM 4336 C C . VAL B 1 187 ? -8.242 -11 10.805 1 98.56 187 VAL B C 1
ATOM 4338 O O . VAL B 1 187 ? -9.312 -11.305 10.273 1 98.56 187 VAL B O 1
ATOM 4341 N N . HIS B 1 188 ? -8.203 -10.406 11.914 1 98.19 188 HIS B N 1
ATOM 4342 C CA . HIS B 1 188 ? -9.359 -10.258 12.789 1 98.19 188 HIS B CA 1
ATOM 4343 C C . HIS B 1 188 ? -10.43 -9.391 12.141 1 98.19 188 HIS B C 1
ATOM 4345 O O . HIS B 1 188 ? -10.148 -8.281 11.688 1 98.19 188 HIS B O 1
ATOM 4351 N N . ASP B 1 189 ? -11.633 -9.891 12.07 1 98.19 189 ASP B N 1
ATOM 4352 C CA . ASP B 1 189 ? -12.852 -9.125 11.797 1 98.19 189 ASP B CA 1
ATOM 4353 C C . ASP B 1 189 ? -12.805 -8.492 10.414 1 98.19 189 ASP B C 1
ATOM 4355 O O . ASP B 1 189 ? -13.086 -7.305 10.258 1 98.19 189 ASP B O 1
ATOM 4359 N N . VAL B 1 190 ? -12.383 -9.203 9.438 1 98.75 190 VAL B N 1
ATOM 4360 C CA . VAL B 1 190 ? -12.367 -8.727 8.055 1 98.75 190 VAL B CA 1
ATOM 4361 C C . VAL B 1 190 ? -13.703 -9.062 7.387 1 98.75 190 VAL B C 1
ATOM 4363 O O . VAL B 1 190 ? -14.211 -10.18 7.516 1 98.75 190 VAL B O 1
ATOM 4366 N N . THR B 1 191 ? -14.336 -8.102 6.734 1 98.88 191 THR B N 1
ATOM 4367 C CA . THR B 1 191 ? -15.531 -8.32 5.926 1 98.88 191 THR B CA 1
ATOM 4368 C C . THR B 1 191 ? -15.148 -8.617 4.477 1 98.88 191 THR B C 1
ATOM 4370 O O . THR B 1 191 ? -14.508 -7.801 3.816 1 98.88 191 THR B O 1
ATOM 4373 N N . ILE B 1 192 ? -15.617 -9.766 3.982 1 98.94 192 ILE B N 1
ATOM 4374 C CA . ILE B 1 192 ? -15.195 -10.195 2.656 1 98.94 192 ILE B CA 1
ATOM 4375 C C . ILE B 1 192 ? -16.391 -10.195 1.704 1 98.94 192 ILE B C 1
ATOM 4377 O O . ILE B 1 192 ? -17.344 -10.938 1.899 1 98.94 192 ILE B O 1
ATOM 4381 N N . PHE B 1 193 ? -16.344 -9.344 0.711 1 98.94 193 PHE B N 1
ATOM 4382 C CA . PHE B 1 193 ? -17.234 -9.422 -0.443 1 98.94 193 PHE B CA 1
ATOM 4383 C C . PHE B 1 193 ? -16.625 -10.289 -1.537 1 98.94 193 PHE B C 1
ATOM 4385 O O . PHE B 1 193 ? -15.453 -10.133 -1.884 1 98.94 193 PHE B O 1
ATOM 4392 N N . GLY B 1 194 ? -17.375 -11.25 -2.072 1 98.69 194 GLY B N 1
ATOM 4393 C CA . GLY B 1 194 ? -16.875 -12.117 -3.131 1 98.69 194 GLY B CA 1
ATOM 4394 C C . GLY B 1 194 ? -17.844 -12.242 -4.297 1 98.69 194 GLY B C 1
ATOM 4395 O O . GLY B 1 194 ? -19.031 -12.484 -4.102 1 98.69 194 GLY B O 1
ATOM 4396 N N . THR B 1 195 ? -17.328 -11.992 -5.484 1 97.56 195 THR B N 1
ATOM 4397 C CA . THR B 1 195 ? -18.188 -12.188 -6.648 1 97.56 195 THR B CA 1
ATOM 4398 C C . THR B 1 195 ? -18 -13.586 -7.227 1 97.56 195 THR B C 1
ATOM 4400 O O . THR B 1 195 ? -16.891 -14.109 -7.27 1 97.56 195 THR B O 1
ATOM 4403 N N . ALA B 1 196 ? -19.062 -14.203 -7.602 1 95.38 196 ALA B N 1
ATOM 4404 C CA . ALA B 1 196 ? -19.109 -15.5 -8.273 1 95.38 196 ALA B CA 1
ATOM 4405 C C . ALA B 1 196 ? -20.484 -15.75 -8.883 1 95.38 196 ALA B C 1
ATOM 4407 O O . ALA B 1 196 ? -21.453 -15.047 -8.57 1 95.38 196 ALA B O 1
ATOM 4408 N N . SER B 1 197 ? -20.547 -16.688 -9.727 1 92.81 197 SER B N 1
ATOM 4409 C CA . SER B 1 197 ? -21.859 -17.125 -10.211 1 92.81 197 SER B CA 1
ATOM 4410 C C . SER B 1 197 ? -22.672 -17.734 -9.086 1 92.81 197 SER B C 1
ATOM 4412 O O . SER B 1 197 ? -22.125 -18.266 -8.109 1 92.81 197 SER B O 1
ATOM 4414 N N . PRO B 1 198 ? -23.953 -17.672 -9.234 1 94.12 198 PRO B N 1
ATOM 4415 C CA . PRO B 1 198 ? -24.828 -18.156 -8.156 1 94.12 198 PRO B CA 1
ATOM 4416 C C . PRO B 1 198 ? -24.531 -19.609 -7.762 1 94.12 198 PRO B C 1
ATOM 4418 O O . PRO B 1 198 ? -24.594 -19.953 -6.578 1 94.12 198 PRO B O 1
ATOM 4421 N N . SER B 1 199 ? -24.203 -20.469 -8.641 1 92.19 199 SER B N 1
ATOM 4422 C CA . SER B 1 199 ? -23.969 -21.875 -8.391 1 92.19 199 SER B CA 1
ATOM 4423 C C . SER B 1 199 ? -22.766 -22.094 -7.484 1 92.19 199 SER B C 1
ATOM 4425 O O . SER B 1 199 ? -22.594 -23.156 -6.898 1 92.19 199 SER B O 1
ATOM 4427 N N . LYS B 1 200 ? -21.953 -21.031 -7.301 1 92.44 200 LYS B N 1
ATOM 4428 C CA . LYS B 1 200 ? -20.719 -21.156 -6.516 1 92.44 200 LYS B CA 1
ATOM 4429 C C . LYS B 1 200 ? -20.859 -20.453 -5.168 1 92.44 200 LYS B C 1
ATOM 4431 O O . LYS B 1 200 ? -19.922 -20.422 -4.379 1 92.44 200 LYS B O 1
ATOM 4436 N N . HIS B 1 201 ? -21.984 -19.906 -4.887 1 96.31 201 HIS B N 1
ATOM 4437 C CA . HIS B 1 201 ? -22.141 -19.062 -3.699 1 96.31 201 HIS B CA 1
ATOM 4438 C C . HIS B 1 201 ? -21.969 -19.891 -2.424 1 96.31 201 HIS B C 1
ATOM 4440 O O . HIS B 1 201 ? -21.359 -19.422 -1.458 1 96.31 201 HIS B O 1
ATOM 4446 N N . GLU B 1 202 ? -22.516 -21.016 -2.424 1 96 202 GLU B N 1
ATOM 4447 C CA . GLU B 1 202 ? -22.344 -21.859 -1.242 1 96 202 GLU B CA 1
ATOM 4448 C C . GLU B 1 202 ? -20.875 -22.203 -1.01 1 96 202 GLU B C 1
ATOM 4450 O O . GLU B 1 202 ? -20.391 -22.156 0.126 1 96 202 GLU B O 1
ATOM 4455 N N . THR B 1 203 ? -20.203 -22.469 -2.092 1 93.06 203 THR B N 1
ATOM 4456 C CA . THR B 1 203 ? -18.781 -22.812 -2.027 1 93.06 203 THR B CA 1
ATOM 4457 C C . THR B 1 203 ? -17.969 -21.656 -1.444 1 93.06 203 THR B C 1
ATOM 4459 O O . THR B 1 203 ? -17.141 -21.875 -0.549 1 93.06 203 THR B O 1
ATOM 4462 N N . ILE B 1 204 ? -18.219 -20.469 -1.899 1 96.5 204 ILE B N 1
ATOM 4463 C CA . ILE B 1 204 ? -17.375 -19.359 -1.456 1 96.5 204 ILE B CA 1
ATOM 4464 C C . ILE B 1 204 ? -17.797 -18.922 -0.054 1 96.5 204 ILE B C 1
ATOM 4466 O O . ILE B 1 204 ? -16.969 -18.453 0.729 1 96.5 204 ILE B O 1
ATOM 4470 N N . LYS B 1 205 ? -19.047 -19.125 0.324 1 97.94 205 LYS B N 1
ATOM 4471 C CA . LYS B 1 205 ? -19.469 -18.875 1.7 1 97.94 205 LYS B CA 1
ATOM 4472 C C . LYS B 1 205 ? -18.766 -19.828 2.668 1 97.94 205 LYS B C 1
ATOM 4474 O O . LYS B 1 205 ? -18.266 -19.391 3.709 1 97.94 205 LYS B O 1
ATOM 4479 N N . GLU B 1 206 ? -18.734 -21.031 2.271 1 96.88 206 GLU B N 1
ATOM 4480 C CA . GLU B 1 206 ? -18.062 -22.031 3.098 1 96.88 206 GLU B CA 1
ATOM 4481 C C . GLU B 1 206 ? -16.562 -21.703 3.236 1 96.88 206 GLU B C 1
ATOM 4483 O O . GLU B 1 206 ? -15.961 -21.984 4.273 1 96.88 206 GLU B O 1
ATOM 4488 N N . ASN B 1 207 ? -16.094 -21.125 2.203 1 96.88 207 ASN B N 1
ATOM 4489 C CA . ASN B 1 207 ? -14.68 -20.766 2.197 1 96.88 207 ASN B CA 1
ATOM 4490 C C . ASN B 1 207 ? -14.414 -19.516 3.045 1 96.88 207 ASN B C 1
ATOM 4492 O O . ASN B 1 207 ? -13.273 -19.234 3.396 1 96.88 207 ASN B O 1
ATOM 4496 N N . GLY B 1 208 ? -15.438 -18.734 3.348 1 98.12 208 GLY B N 1
ATOM 4497 C CA . GLY B 1 208 ? -15.219 -17.625 4.273 1 98.12 208 GLY B CA 1
ATOM 4498 C C . GLY B 1 208 ? -15.75 -16.297 3.764 1 98.12 208 GLY B C 1
ATOM 4499 O O . GLY B 1 208 ? -15.672 -15.289 4.461 1 98.12 208 GLY B O 1
ATOM 4500 N N . VAL B 1 209 ? -16.328 -16.297 2.602 1 98.75 209 VAL B N 1
ATOM 4501 C CA . VAL B 1 209 ? -16.875 -15.055 2.068 1 98.75 209 VAL B CA 1
ATOM 4502 C C . VAL B 1 209 ? -18.078 -14.617 2.914 1 98.75 209 VAL B C 1
ATOM 4504 O O . VAL B 1 209 ? -18.984 -15.406 3.176 1 98.75 209 VAL B O 1
ATOM 4507 N N . THR B 1 210 ? -18.109 -13.352 3.332 1 98.81 210 THR B N 1
ATOM 4508 C CA . THR B 1 210 ? -19.188 -12.805 4.141 1 98.81 210 THR B CA 1
ATOM 4509 C C . THR B 1 210 ? -20.406 -12.5 3.281 1 98.81 210 THR B C 1
ATOM 4511 O O . THR B 1 210 ? -21.531 -12.852 3.648 1 98.81 210 THR B O 1
ATOM 4514 N N . TYR B 1 211 ? -20.219 -11.898 2.137 1 98.75 211 TYR B N 1
ATOM 4515 C CA . TYR B 1 211 ? -21.297 -11.492 1.246 1 98.75 211 TYR B CA 1
ATOM 4516 C C . TYR B 1 211 ? -21.031 -11.938 -0.184 1 98.75 211 TYR B C 1
ATOM 4518 O O . TYR B 1 211 ? -20.344 -11.242 -0.94 1 98.75 211 TYR B O 1
ATOM 4526 N N . PRO B 1 212 ? -21.531 -13.078 -0.567 1 98.56 212 PRO B N 1
ATOM 4527 C CA . PRO B 1 212 ? -21.453 -13.461 -1.978 1 98.56 212 PRO B CA 1
ATOM 4528 C C . PRO B 1 212 ? -22.297 -12.578 -2.885 1 98.56 212 PRO B C 1
ATOM 4530 O O . PRO B 1 212 ? -23.406 -12.195 -2.516 1 98.56 212 PRO B O 1
ATOM 4533 N N . ILE B 1 213 ? -21.781 -12.219 -4.012 1 98.5 213 ILE B N 1
ATOM 4534 C CA . ILE B 1 213 ? -22.469 -11.344 -4.941 1 98.5 213 ILE B CA 1
ATOM 4535 C C . ILE B 1 213 ? -22.547 -12 -6.316 1 98.5 213 ILE B C 1
ATOM 4537 O O . ILE B 1 213 ? -21.531 -12.414 -6.871 1 98.5 213 ILE B O 1
ATOM 4541 N N . ASP B 1 214 ? -23.719 -12.062 -6.887 1 96.81 214 ASP B N 1
ATOM 4542 C CA . ASP B 1 214 ? -23.938 -12.555 -8.242 1 96.81 214 ASP B CA 1
ATOM 4543 C C . ASP B 1 214 ? -23.641 -11.469 -9.273 1 96.81 214 ASP B C 1
ATOM 4545 O O . ASP B 1 214 ? -24.516 -10.672 -9.617 1 96.81 214 ASP B O 1
ATOM 4549 N N . TYR B 1 215 ? -22.438 -11.547 -9.805 1 92.75 215 TYR B N 1
ATOM 4550 C CA . TYR B 1 215 ? -22 -10.5 -10.719 1 92.75 215 TYR B CA 1
ATOM 4551 C C . TYR B 1 215 ? -22.641 -10.68 -12.094 1 92.75 215 TYR B C 1
ATOM 4553 O O . TYR B 1 215 ? -22.516 -9.812 -12.961 1 92.75 215 TYR B O 1
ATOM 4561 N N . THR B 1 216 ? -23.328 -11.781 -12.352 1 92.5 216 THR B N 1
ATOM 4562 C CA . THR B 1 216 ? -23.891 -12.07 -13.656 1 92.5 216 THR B CA 1
ATOM 4563 C C . THR B 1 216 ? -25.234 -11.344 -13.836 1 92.5 216 THR B C 1
ATOM 4565 O O . THR B 1 216 ? -25.625 -11.039 -14.961 1 92.5 216 THR B O 1
ATOM 4568 N N . THR B 1 217 ? -25.844 -11.062 -12.789 1 94.38 217 THR B N 1
ATOM 4569 C CA . THR B 1 217 ? -27.172 -10.461 -12.898 1 94.38 217 THR B CA 1
ATOM 4570 C C . THR B 1 217 ? -27.219 -9.102 -12.195 1 94.38 217 THR B C 1
ATOM 4572 O O . THR B 1 217 ? -28.094 -8.281 -12.461 1 94.38 217 THR B O 1
ATOM 4575 N N . LEU B 1 218 ? -26.297 -8.922 -11.383 1 96.19 218 LEU B N 1
ATOM 4576 C CA . LEU B 1 218 ? -26.312 -7.703 -10.586 1 96.19 218 LEU B CA 1
ATOM 4577 C C . LEU B 1 218 ? -25.062 -6.859 -10.859 1 96.19 218 LEU B C 1
ATOM 4579 O O . LEU B 1 218 ? -24.016 -7.395 -11.219 1 96.19 218 LEU B O 1
ATOM 4583 N N . ASP B 1 219 ? -25.234 -5.586 -10.625 1 97.19 219 ASP B N 1
ATOM 4584 C CA . ASP B 1 219 ? -24.062 -4.707 -10.547 1 97.19 219 ASP B CA 1
ATOM 4585 C C . ASP B 1 219 ? -23.359 -4.844 -9.203 1 97.19 219 ASP B C 1
ATOM 4587 O O . ASP B 1 219 ? -23.891 -4.422 -8.172 1 97.19 219 ASP B O 1
ATOM 4591 N N . TYR B 1 220 ? -22.219 -5.383 -9.195 1 97.88 220 TYR B N 1
ATOM 4592 C CA . TYR B 1 220 ? -21.547 -5.719 -7.941 1 97.88 220 TYR B CA 1
ATOM 4593 C C . TYR B 1 220 ? -21.25 -4.465 -7.129 1 97.88 220 TYR B C 1
ATOM 4595 O O . TYR B 1 220 ? -21.234 -4.504 -5.898 1 97.88 220 TYR B O 1
ATOM 4603 N N . ALA B 1 221 ? -20.906 -3.355 -7.781 1 98.25 221 ALA B N 1
ATOM 4604 C CA . ALA B 1 221 ? -20.609 -2.119 -7.066 1 98.25 221 ALA B CA 1
ATOM 4605 C C . ALA B 1 221 ? -21.812 -1.627 -6.273 1 98.25 221 ALA B C 1
ATOM 4607 O O . ALA B 1 221 ? -21.672 -1.198 -5.125 1 98.25 221 ALA B O 1
ATOM 4608 N N . GLU B 1 222 ? -22.938 -1.668 -6.91 1 98.19 222 GLU B N 1
ATOM 4609 C CA . GLU B 1 222 ? -24.156 -1.286 -6.227 1 98.19 222 GLU B CA 1
ATOM 4610 C C . GLU B 1 222 ? -24.438 -2.203 -5.039 1 98.19 222 GLU B C 1
ATOM 4612 O O . GLU B 1 222 ? -24.844 -1.737 -3.969 1 98.19 222 GLU B O 1
ATOM 4617 N N . GLU B 1 223 ? -24.266 -3.508 -5.25 1 98.5 223 GLU B N 1
ATOM 4618 C CA . GLU B 1 223 ? -24.484 -4.469 -4.172 1 98.5 223 GLU B CA 1
ATOM 4619 C C . GLU B 1 223 ? -23.547 -4.207 -2.994 1 98.5 223 GLU B C 1
ATOM 4621 O O . GLU B 1 223 ? -23.969 -4.289 -1.837 1 98.5 223 GLU B O 1
ATOM 4626 N N . VAL B 1 224 ? -22.312 -3.883 -3.232 1 98.62 224 VAL B N 1
ATOM 4627 C CA . VAL B 1 224 ? -21.344 -3.572 -2.182 1 98.62 224 VAL B CA 1
ATOM 4628 C C . VAL B 1 224 ? -21.781 -2.322 -1.427 1 98.62 224 VAL B C 1
ATOM 4630 O O . VAL B 1 224 ? -21.75 -2.291 -0.194 1 98.62 224 VAL B O 1
ATOM 4633 N N . ARG B 1 225 ? -22.281 -1.324 -2.082 1 98.25 225 ARG B N 1
ATOM 4634 C CA . ARG B 1 225 ? -22.625 -0.042 -1.48 1 98.25 225 ARG B CA 1
ATOM 4635 C C . ARG B 1 225 ? -23.859 -0.172 -0.586 1 98.25 225 ARG B C 1
ATOM 4637 O O . ARG B 1 225 ? -24.047 0.625 0.335 1 98.25 225 ARG B O 1
ATOM 4644 N N . LYS B 1 226 ? -24.734 -1.143 -0.896 1 98.06 226 LYS B N 1
ATOM 4645 C CA . LYS B 1 226 ? -25.875 -1.396 -0.029 1 98.06 226 LYS B CA 1
ATOM 4646 C C . LYS B 1 226 ? -25.422 -1.764 1.383 1 98.06 226 LYS B C 1
ATOM 4648 O O . LYS B 1 226 ? -26.078 -1.401 2.361 1 98.06 226 LYS B O 1
ATOM 4653 N N . ILE B 1 227 ? -24.359 -2.459 1.451 1 98.06 227 ILE B N 1
ATOM 4654 C CA . ILE B 1 227 ? -23.859 -2.951 2.729 1 98.06 227 ILE B CA 1
ATOM 4655 C C . ILE B 1 227 ? -22.812 -1.984 3.277 1 98.06 227 ILE B C 1
ATOM 4657 O O . ILE B 1 227 ? -22.75 -1.741 4.484 1 98.06 227 ILE B O 1
ATOM 4661 N N . ALA B 1 228 ? -21.953 -1.507 2.4 1 98 228 ALA B N 1
ATOM 4662 C CA . ALA B 1 228 ? -20.875 -0.575 2.719 1 98 228 ALA B CA 1
ATOM 4663 C C . ALA B 1 228 ? -20.984 0.698 1.886 1 98 228 ALA B C 1
ATOM 4665 O O .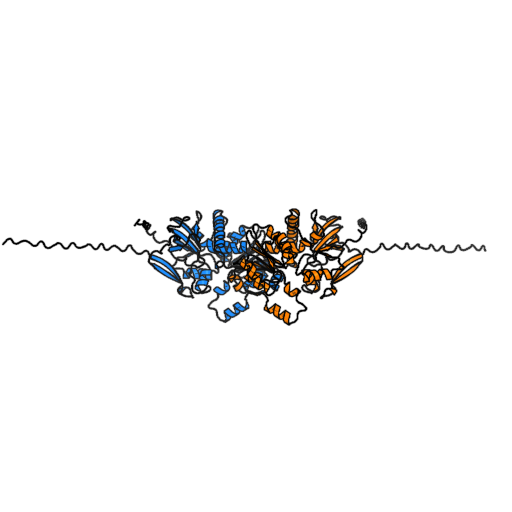 ALA B 1 228 ? -20.234 0.89 0.93 1 98 228 ALA B O 1
ATOM 4666 N N . PRO B 1 229 ? -21.797 1.63 2.266 1 97.38 229 PRO B N 1
ATOM 4667 C CA . PRO B 1 229 ? -22.062 2.822 1.461 1 97.38 229 PRO B CA 1
ATOM 4668 C C . PRO B 1 229 ? -20.828 3.678 1.224 1 97.38 229 PRO B C 1
ATOM 4670 O O . PRO B 1 229 ? -20.734 4.367 0.206 1 97.38 229 PRO B O 1
ATOM 4673 N N . LYS B 1 230 ? -19.875 3.637 2.117 1 96 230 LYS B N 1
ATOM 4674 C CA . LYS B 1 230 ? -18.672 4.441 1.97 1 96 230 LYS B CA 1
ATOM 4675 C C . LYS B 1 230 ? -17.625 3.717 1.12 1 96 230 LYS B C 1
ATOM 4677 O O . LYS B 1 230 ? -16.578 4.277 0.814 1 96 230 LYS B O 1
ATOM 4682 N N . GLY B 1 231 ? -17.891 2.469 0.797 1 97.94 231 GLY B N 1
ATOM 4683 C CA . GLY B 1 231 ? -16.969 1.683 -0.001 1 97.94 231 GLY B CA 1
ATOM 4684 C C . GLY B 1 231 ? -16.188 0.667 0.814 1 97.94 231 GLY B C 1
ATOM 4685 O O . GLY B 1 231 ? -16.547 0.369 1.954 1 97.94 231 GLY B O 1
ATOM 4686 N N . VAL B 1 232 ? -15.141 0.113 0.141 1 98.81 232 VAL B N 1
ATOM 4687 C CA . VAL B 1 232 ? -14.352 -0.923 0.792 1 98.81 232 VAL B CA 1
ATOM 4688 C C . VAL B 1 232 ? -12.891 -0.479 0.879 1 98.81 232 VAL B C 1
ATOM 4690 O O . VAL B 1 232 ? -12.484 0.463 0.197 1 98.81 232 VAL B O 1
ATOM 4693 N N . ASP B 1 233 ? -12.094 -1.186 1.692 1 98.69 233 ASP B N 1
ATOM 4694 C CA . ASP B 1 233 ? -10.695 -0.829 1.917 1 98.69 233 ASP B CA 1
ATOM 4695 C C . ASP B 1 233 ? -9.805 -1.38 0.807 1 98.69 233 ASP B C 1
ATOM 4697 O O . ASP B 1 233 ? -8.797 -0.764 0.449 1 98.69 233 ASP B O 1
ATOM 4701 N N . ILE B 1 234 ? -10.141 -2.562 0.307 1 98.88 234 ILE B N 1
ATOM 4702 C CA . ILE B 1 234 ? -9.281 -3.227 -0.666 1 98.88 234 ILE B CA 1
ATOM 4703 C C . ILE B 1 234 ? -10.141 -3.844 -1.772 1 98.88 234 ILE B C 1
ATOM 4705 O O . ILE B 1 234 ? -11.203 -4.402 -1.504 1 98.88 234 ILE B O 1
ATOM 4709 N N . VAL B 1 235 ? -9.703 -3.73 -2.994 1 98.88 235 VAL B N 1
ATOM 4710 C CA . VAL B 1 235 ? -10.266 -4.457 -4.125 1 98.88 235 VAL B CA 1
ATOM 4711 C C . VAL B 1 235 ? -9.18 -5.289 -4.805 1 98.88 235 VAL B C 1
ATOM 4713 O O . VAL B 1 235 ? -8.148 -4.75 -5.223 1 98.88 235 VAL B O 1
ATOM 4716 N N . LEU B 1 236 ? -9.32 -6.59 -4.867 1 98.69 236 LEU B N 1
ATOM 4717 C CA . LEU B 1 236 ? -8.492 -7.477 -5.676 1 98.69 236 LEU B CA 1
ATOM 4718 C C . LEU B 1 236 ? -9.125 -7.707 -7.047 1 98.69 236 LEU B C 1
ATOM 4720 O O . LEU B 1 236 ? -10.195 -8.305 -7.152 1 98.69 236 LEU B O 1
ATOM 4724 N N . ASP B 1 237 ? -8.398 -7.281 -8.148 1 96.81 237 ASP B N 1
ATOM 4725 C CA . ASP B 1 237 ? -9.055 -7.188 -9.453 1 96.81 237 ASP B CA 1
ATOM 4726 C C . ASP B 1 237 ? -8.258 -7.922 -10.523 1 96.81 237 ASP B C 1
ATOM 4728 O O . ASP B 1 237 ? -7.305 -7.371 -11.086 1 96.81 237 ASP B O 1
ATOM 4732 N N . PRO B 1 238 ? -8.68 -9.094 -10.875 1 94.12 238 PRO B N 1
ATOM 4733 C CA . PRO B 1 238 ? -8.078 -9.805 -12.008 1 94.12 238 PRO B CA 1
ATOM 4734 C C . PRO B 1 238 ? -8.789 -9.5 -13.328 1 94.12 238 PRO B C 1
ATOM 4736 O O . PRO B 1 238 ? -8.453 -10.094 -14.359 1 94.12 238 PRO B O 1
ATOM 4739 N N . LEU B 1 239 ? -9.75 -8.664 -13.352 1 90.38 239 LEU B N 1
ATOM 4740 C CA . LEU B 1 239 ? -10.664 -8.516 -14.477 1 90.38 239 LEU B CA 1
ATOM 4741 C C . LEU B 1 239 ? -10.102 -7.559 -15.516 1 90.38 239 LEU B C 1
ATOM 4743 O O . LEU B 1 239 ? -10.086 -7.867 -16.703 1 90.38 239 LEU B O 1
ATOM 4747 N N . GLY B 1 240 ? -9.742 -6.363 -15.094 1 87.31 240 GLY B N 1
ATOM 4748 C CA . GLY B 1 240 ? -9.211 -5.359 -16 1 87.31 240 GLY B CA 1
ATOM 4749 C C . GLY B 1 240 ? -10.289 -4.566 -16.719 1 87.31 240 GLY B C 1
ATOM 4750 O O . GLY B 1 240 ? -11.477 -4.688 -16.391 1 87.31 240 GLY B O 1
ATOM 4751 N N . GLY B 1 241 ? -9.805 -3.699 -17.562 1 86.56 241 GLY B N 1
ATOM 4752 C CA . GLY B 1 241 ? -10.727 -2.9 -18.359 1 86.56 241 GLY B CA 1
ATOM 4753 C C . GLY B 1 241 ? -11.539 -1.925 -17.531 1 86.56 241 GLY B C 1
ATOM 4754 O O . GLY B 1 241 ? -11 -1.24 -16.656 1 86.56 241 GLY B O 1
ATOM 4755 N N . ALA B 1 242 ? -12.867 -1.908 -17.844 1 88.5 242 ALA B N 1
ATOM 4756 C CA . ALA B 1 242 ? -13.75 -0.964 -17.172 1 88.5 242 ALA B CA 1
ATOM 4757 C C . ALA B 1 242 ? -13.867 -1.295 -15.68 1 88.5 242 ALA B C 1
ATOM 4759 O O . ALA B 1 242 ? -14.156 -0.416 -14.867 1 88.5 242 ALA B O 1
ATOM 4760 N N . ASP B 1 243 ? -13.609 -2.5 -15.352 1 92.5 243 ASP B N 1
ATOM 4761 C CA . ASP B 1 243 ? -13.75 -2.926 -13.961 1 92.5 243 ASP B CA 1
ATOM 4762 C C . ASP B 1 243 ? -12.656 -2.322 -13.086 1 92.5 243 ASP B C 1
ATOM 4764 O O . ASP B 1 243 ? -12.844 -2.139 -11.883 1 92.5 243 ASP B O 1
ATOM 4768 N N . ASP B 1 244 ? -11.547 -2.055 -13.703 1 95.12 244 ASP B N 1
ATOM 4769 C CA . ASP B 1 244 ? -10.492 -1.39 -12.945 1 95.12 244 ASP B CA 1
ATOM 4770 C C . ASP B 1 244 ? -10.992 -0.064 -12.367 1 95.12 244 ASP B C 1
ATOM 4772 O O . ASP B 1 244 ? -10.844 0.191 -11.172 1 95.12 244 ASP B O 1
ATOM 4776 N N . SER B 1 245 ? -11.594 0.717 -13.227 1 95.19 245 SER B N 1
ATOM 4777 C CA . SER B 1 245 ? -12.094 2.02 -12.797 1 95.19 245 SER B CA 1
ATOM 4778 C C . SER B 1 245 ? -13.25 1.874 -11.812 1 95.19 245 SER B C 1
ATOM 4780 O O . SER B 1 245 ? -13.352 2.637 -10.852 1 95.19 245 SER B O 1
ATOM 4782 N N . LYS B 1 246 ? -14.102 0.954 -12.125 1 96.06 246 LYS B N 1
ATOM 4783 C CA . LYS B 1 246 ? -15.227 0.696 -11.234 1 96.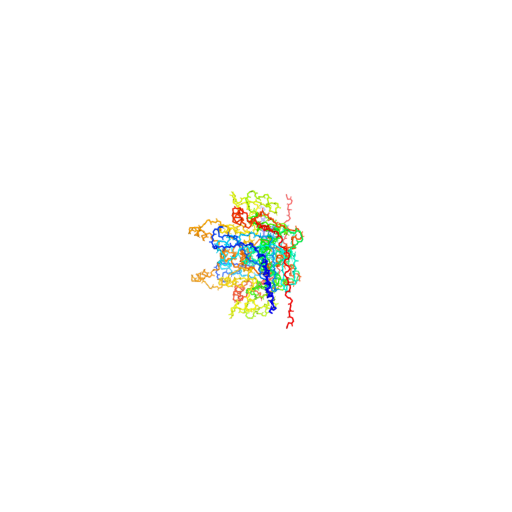06 246 LYS B CA 1
ATOM 4784 C C . LYS B 1 246 ? -14.75 0.293 -9.844 1 96.06 246 LYS B C 1
ATOM 4786 O O . LYS B 1 246 ? -15.273 0.783 -8.836 1 96.06 246 LYS B O 1
ATOM 4791 N N . GLY B 1 247 ? -13.781 -0.593 -9.805 1 97.81 247 GLY B N 1
ATOM 4792 C CA . GLY B 1 247 ? -13.188 -0.99 -8.531 1 97.81 247 GLY B CA 1
ATOM 4793 C C . GLY B 1 247 ? -12.531 0.162 -7.797 1 97.81 247 GLY B C 1
ATOM 4794 O O . GLY B 1 247 ? -12.703 0.304 -6.582 1 97.81 247 GLY B O 1
ATOM 4795 N N . PHE B 1 248 ? -11.805 0.973 -8.523 1 98.25 248 PHE B N 1
ATOM 4796 C CA . PHE B 1 248 ? -11.18 2.152 -7.938 1 98.25 248 PHE B CA 1
ATOM 4797 C C . PHE B 1 248 ? -12.227 3.07 -7.312 1 98.25 248 PHE B C 1
ATOM 4799 O O . PHE B 1 248 ? -12.016 3.594 -6.215 1 98.25 248 PHE B O 1
ATOM 4806 N N . GLY B 1 249 ? -13.281 3.223 -7.965 1 97.69 249 GLY B N 1
ATOM 4807 C CA . GLY B 1 249 ? -14.359 4.078 -7.504 1 97.69 249 GLY B CA 1
ATOM 4808 C C . GLY B 1 249 ? -15.039 3.561 -6.25 1 97.69 249 GLY B C 1
ATOM 4809 O O . GLY B 1 249 ? -15.688 4.32 -5.531 1 97.69 249 GLY B O 1
ATOM 4810 N N . LEU B 1 250 ? -14.906 2.312 -5.969 1 98.38 250 LEU B N 1
ATOM 4811 C CA . LEU B 1 250 ? -15.562 1.667 -4.836 1 98.38 250 LEU B CA 1
ATOM 4812 C C . LEU B 1 250 ? -14.727 1.802 -3.57 1 98.38 250 LEU B C 1
ATOM 4814 O O . LEU B 1 250 ? -15.18 1.461 -2.479 1 98.38 250 LEU B O 1
ATOM 4818 N N . LEU B 1 251 ? -13.539 2.32 -3.674 1 98.5 251 LEU B N 1
ATOM 4819 C CA . LEU B 1 251 ? -12.625 2.369 -2.541 1 98.5 251 LEU B CA 1
ATOM 4820 C C . LEU B 1 251 ? -12.969 3.523 -1.609 1 98.5 251 LEU B C 1
ATOM 4822 O O . LEU B 1 251 ? -13.336 4.609 -2.068 1 98.5 251 LEU B O 1
ATOM 4826 N N . LYS B 1 252 ? -12.797 3.271 -0.34 1 97 252 LYS B N 1
ATOM 4827 C CA . LYS B 1 252 ? -12.719 4.344 0.65 1 97 252 LYS B CA 1
ATOM 4828 C C . LYS B 1 252 ? -11.406 5.105 0.538 1 97 252 LYS B C 1
ATOM 4830 O O . LYS B 1 252 ? -10.453 4.625 -0.082 1 97 252 LYS B O 1
ATOM 4835 N N . PRO B 1 253 ? -11.414 6.312 1.15 1 96.25 253 PRO B N 1
ATOM 4836 C CA . PRO B 1 253 ? -10.094 6.926 1.283 1 96.25 253 PRO B CA 1
ATOM 4837 C C . PRO B 1 253 ? -9.078 6.004 1.965 1 96.25 253 PRO B C 1
ATOM 4839 O O . PRO B 1 253 ? -9.43 5.285 2.904 1 96.25 253 PRO B O 1
ATOM 4842 N N . LEU B 1 254 ? -7.809 6.031 1.434 1 97.38 254 LEU B N 1
ATOM 4843 C CA . LEU B 1 254 ? -6.703 5.184 1.866 1 97.38 254 LEU B CA 1
ATOM 4844 C C . LEU B 1 254 ? -6.875 3.758 1.35 1 97.38 254 LEU B C 1
ATOM 4846 O O . LEU B 1 254 ? -6.078 2.873 1.674 1 97.38 254 LEU B O 1
ATOM 4850 N N . GLY B 1 255 ? -7.934 3.572 0.6 1 98.31 255 GLY B N 1
ATOM 4851 C CA . GLY B 1 255 ? -8.164 2.256 0.027 1 98.31 255 GLY B CA 1
ATOM 4852 C C . GLY B 1 255 ? -7.148 1.874 -1.03 1 98.31 255 GLY B C 1
ATOM 4853 O O . GLY B 1 255 ? -6.445 2.736 -1.562 1 98.31 255 GLY B O 1
ATOM 4854 N N . LYS B 1 256 ? -7.059 0.547 -1.379 1 98.62 256 LYS B N 1
ATOM 4855 C CA . LYS B 1 256 ? -6.066 0.024 -2.314 1 98.62 256 LYS B CA 1
ATOM 4856 C C . LYS B 1 256 ? -6.723 -0.863 -3.369 1 98.62 256 LYS B C 1
ATOM 4858 O O . LYS B 1 256 ? -7.453 -1.799 -3.035 1 98.62 256 LYS B O 1
ATOM 4863 N N . LEU B 1 257 ? -6.508 -0.513 -4.598 1 98.69 257 LEU B N 1
ATOM 4864 C CA . LEU B 1 257 ? -6.863 -1.371 -5.719 1 98.69 257 LEU B CA 1
ATOM 4865 C C . LEU B 1 257 ? -5.668 -2.205 -6.168 1 98.69 257 LEU B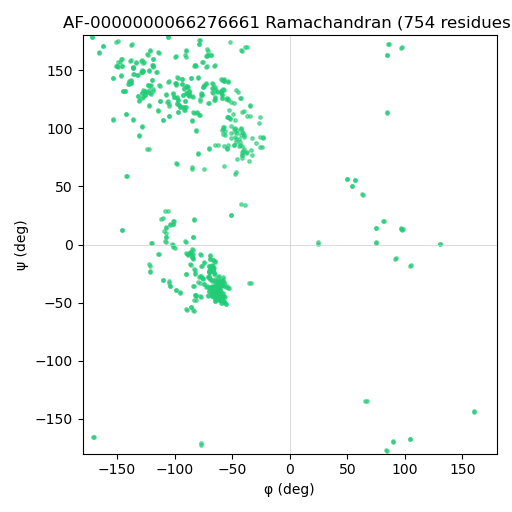 C 1
ATOM 4867 O O . LEU B 1 257 ? -4.641 -1.656 -6.57 1 98.69 257 LEU B O 1
ATOM 4871 N N . VAL B 1 258 ? -5.766 -3.518 -6.09 1 98.75 258 VAL B N 1
ATOM 4872 C CA . VAL B 1 258 ? -4.691 -4.402 -6.523 1 98.75 258 VAL B CA 1
ATOM 4873 C C . VAL B 1 258 ? -5.062 -5.051 -7.855 1 98.75 258 VAL B C 1
ATOM 4875 O O . VAL B 1 258 ? -5.957 -5.902 -7.91 1 98.75 258 VAL B O 1
ATOM 4878 N N . LEU B 1 259 ? -4.367 -4.645 -8.867 1 97.81 259 LEU B N 1
ATOM 4879 C CA . LEU B 1 259 ? -4.547 -5.176 -10.219 1 97.81 259 LEU B CA 1
ATOM 4880 C C . LEU B 1 259 ? -3.588 -6.328 -10.477 1 97.81 259 LEU B C 1
ATOM 4882 O O . LEU B 1 259 ? -2.375 -6.188 -10.305 1 97.81 259 LEU B O 1
ATOM 4886 N N . TYR B 1 260 ? -4.121 -7.477 -10.945 1 96 260 TYR B N 1
ATOM 4887 C CA . TYR B 1 260 ? -3.176 -8.578 -11.117 1 96 260 TYR B CA 1
ATOM 4888 C C . TYR B 1 260 ? -3.547 -9.438 -12.32 1 96 260 TYR B C 1
ATOM 4890 O O . TYR B 1 260 ? -3.025 -10.539 -12.477 1 96 260 TYR B O 1
ATOM 4898 N N . GLY B 1 261 ? -4.469 -8.891 -13.125 1 88.06 261 GLY B N 1
ATOM 4899 C CA . GLY B 1 261 ? -4.84 -9.617 -14.328 1 88.06 261 GLY B CA 1
ATOM 4900 C C . GLY B 1 261 ? -5.742 -8.82 -15.258 1 88.06 261 GLY B C 1
ATOM 4901 O O . GLY B 1 261 ? -6.004 -7.641 -15.008 1 88.06 261 GLY B O 1
ATOM 4902 N N . SER B 1 262 ? -6.074 -9.398 -16.344 1 81.81 262 SER B N 1
ATOM 4903 C CA . SER B 1 262 ? -7.02 -8.883 -17.328 1 81.81 262 SER B CA 1
ATOM 4904 C C . SER B 1 262 ? -7.871 -10 -17.906 1 81.81 262 SER B C 1
ATOM 4906 O O . SER B 1 262 ? -7.871 -10.219 -19.125 1 81.81 262 SER B O 1
ATOM 4908 N N . ALA B 1 263 ? -8.5 -10.602 -17.078 1 77.75 263 ALA B N 1
ATOM 4909 C CA . ALA B 1 263 ? -9.273 -11.789 -17.438 1 77.75 263 ALA B CA 1
ATOM 4910 C C . ALA B 1 263 ? -10.289 -11.461 -18.531 1 77.75 263 ALA B C 1
ATOM 4912 O O . ALA B 1 263 ? -10.539 -12.273 -19.422 1 77.75 263 ALA B O 1
ATOM 4913 N N . ASN B 1 264 ? -10.812 -10.297 -18.531 1 71.88 264 ASN B N 1
ATOM 4914 C CA . ASN B 1 264 ? -11.805 -9.891 -19.516 1 71.88 264 ASN B CA 1
ATOM 4915 C C . ASN B 1 264 ? -11.203 -9.797 -20.906 1 71.88 264 ASN B C 1
ATOM 4917 O O . ASN B 1 264 ? -11.891 -10.031 -21.906 1 71.88 264 ASN B O 1
ATOM 4921 N N . GLN B 1 265 ? -10.008 -9.469 -20.984 1 67.81 265 GLN B N 1
ATOM 4922 C CA . GLN B 1 265 ? -9.352 -9.305 -22.281 1 67.81 265 GLN B CA 1
ATOM 4923 C C . GLN B 1 265 ? -8.977 -10.656 -22.891 1 67.81 265 GLN B C 1
ATOM 4925 O O . GLN B 1 265 ? -8.984 -10.82 -24.109 1 67.81 265 GLN B O 1
ATOM 4930 N N . VAL B 1 266 ? -8.656 -11.555 -22.031 1 60.25 266 VAL B N 1
ATOM 4931 C CA . VAL B 1 266 ? -8.203 -12.867 -22.484 1 60.25 266 VAL B CA 1
ATOM 4932 C C . VAL B 1 266 ? -9.398 -13.68 -22.984 1 60.25 266 VAL B C 1
ATOM 4934 O O . VAL B 1 266 ? -9.258 -14.508 -23.891 1 60.25 266 VAL B O 1
ATOM 4937 N N . THR B 1 267 ? -10.5 -13.453 -22.484 1 57.78 267 THR B N 1
ATOM 4938 C CA . THR B 1 267 ? -11.68 -14.227 -22.844 1 57.78 267 THR B CA 1
ATOM 4939 C C . THR B 1 267 ? -12.32 -13.664 -24.109 1 57.78 267 THR B C 1
ATOM 4941 O O . THR B 1 267 ? -13.188 -14.305 -24.719 1 57.78 267 THR B O 1
ATOM 4944 N N . ALA B 1 268 ? -11.867 -12.523 -24.469 1 54.81 268 ALA B N 1
ATOM 4945 C CA . ALA B 1 268 ? -12.492 -11.953 -25.656 1 54.81 268 ALA B CA 1
ATOM 4946 C C . ALA B 1 268 ? -11.953 -12.609 -26.922 1 54.81 268 ALA B C 1
ATOM 4948 O O . ALA B 1 268 ? -10.781 -12.977 -26.984 1 54.81 268 ALA B O 1
ATOM 4949 N N . PRO B 1 269 ? -12.906 -13.133 -27.734 1 52.75 269 PRO B N 1
ATOM 4950 C CA . PRO B 1 269 ? -12.461 -13.703 -29.016 1 52.75 269 PRO B CA 1
ATOM 4951 C C . PRO B 1 269 ? -11.414 -12.836 -29.719 1 52.75 269 PRO B C 1
ATOM 4953 O O . PRO B 1 269 ? -11.281 -11.648 -29.406 1 52.75 269 PRO B O 1
ATOM 4956 N N . LYS B 1 270 ? -10.719 -13.445 -30.828 1 54.38 270 LYS B N 1
ATOM 4957 C CA . LYS B 1 270 ? -9.688 -12.852 -31.672 1 54.38 270 LYS B CA 1
ATOM 4958 C C . LYS B 1 270 ? -9.93 -11.359 -31.891 1 54.38 270 LYS B C 1
ATOM 4960 O O . LYS B 1 270 ? -11.055 -10.945 -32.188 1 54.38 270 LYS B O 1
ATOM 4965 N N . ARG B 1 271 ? -8.977 -10.602 -31.469 1 55.25 271 ARG B N 1
ATOM 4966 C CA . ARG B 1 271 ? -8.914 -9.156 -31.312 1 55.25 271 ARG B CA 1
ATOM 4967 C C . ARG B 1 271 ? -9.266 -8.453 -32.625 1 55.25 271 ARG B C 1
ATOM 4969 O O . ARG B 1 271 ? -8.578 -8.617 -33.625 1 55.25 271 ARG B O 1
ATOM 4976 N N . SER B 1 272 ? -10.555 -8.344 -32.812 1 58.88 272 SER B N 1
ATOM 4977 C CA . SER B 1 272 ? -10.891 -7.344 -33.812 1 58.88 272 SER B CA 1
ATOM 4978 C C . SER B 1 272 ? -10.336 -5.973 -33.438 1 58.88 272 SER B C 1
ATOM 4980 O O . SER B 1 272 ? -10.062 -5.711 -32.25 1 58.88 272 SER B O 1
ATOM 4982 N N . SER B 1 273 ? -9.742 -5.379 -34.438 1 64.56 273 SER B N 1
ATOM 4983 C CA . SER B 1 273 ? -9.258 -4.012 -34.312 1 64.56 273 SER B CA 1
ATOM 4984 C C . SER B 1 273 ? -10.188 -3.172 -33.438 1 64.56 273 SER B C 1
ATOM 4986 O O . SER B 1 273 ? -9.727 -2.348 -32.625 1 64.56 273 SER B O 1
ATOM 4988 N N . LEU B 1 274 ? -11.469 -3.545 -33.562 1 64.25 274 LEU B N 1
ATOM 4989 C CA . LEU B 1 274 ? -12.453 -2.801 -32.781 1 64.25 274 LEU B CA 1
ATOM 4990 C C . LEU B 1 274 ? -12.352 -3.146 -31.281 1 64.25 274 LEU B C 1
ATOM 4992 O O . LEU B 1 274 ? -12.508 -2.273 -30.438 1 64.25 274 LEU B O 1
ATOM 4996 N N . ALA B 1 275 ? -12.062 -4.371 -31.031 1 64.19 275 ALA B N 1
ATOM 4997 C CA . ALA B 1 275 ? -11.922 -4.816 -29.641 1 64.19 275 ALA B CA 1
ATOM 4998 C C . ALA B 1 275 ? -10.703 -4.172 -28.984 1 64.19 275 ALA B C 1
ATOM 5000 O O . ALA B 1 275 ? -10.766 -3.754 -27.828 1 64.19 275 ALA B O 1
ATOM 5001 N N . ALA B 1 276 ? -9.727 -4.125 -29.812 1 68.44 276 ALA B N 1
ATOM 5002 C CA . ALA B 1 276 ? -8.516 -3.494 -29.312 1 68.44 276 ALA B CA 1
ATOM 5003 C C . ALA B 1 276 ? -8.758 -2.023 -28.984 1 68.44 276 ALA B C 1
ATOM 5005 O O . ALA B 1 276 ? -8.25 -1.515 -27.969 1 68.44 276 ALA B O 1
ATOM 5006 N N . ALA B 1 277 ? -9.523 -1.398 -29.828 1 71.75 277 ALA B N 1
ATOM 5007 C CA . ALA B 1 277 ? -9.828 0.012 -29.609 1 71.75 277 ALA B CA 1
ATOM 5008 C C . ALA B 1 277 ? -10.672 0.199 -28.344 1 71.75 277 ALA B C 1
ATOM 5010 O O . ALA B 1 277 ? -10.453 1.15 -27.578 1 71.75 277 ALA B O 1
ATOM 5011 N N . LYS B 1 278 ? -11.516 -0.634 -28.094 1 69.12 278 LYS B N 1
ATOM 5012 C CA . LYS B 1 278 ? -12.367 -0.555 -26.906 1 69.12 278 LYS B CA 1
ATOM 5013 C C . LYS B 1 278 ? -11.555 -0.737 -25.641 1 69.12 278 LYS B C 1
ATOM 5015 O O . LYS B 1 278 ? -11.781 -0.04 -24.641 1 69.12 278 LYS B O 1
ATOM 5020 N N . VAL B 1 279 ? -10.633 -1.602 -25.703 1 68.44 279 VAL B N 1
ATOM 5021 C CA . VAL B 1 279 ? -9.766 -1.864 -24.562 1 68.44 279 VAL B CA 1
ATOM 5022 C C . VAL B 1 279 ? -8.945 -0.616 -24.25 1 68.44 279 VAL B C 1
ATOM 5024 O O . VAL B 1 279 ? -8.797 -0.253 -23.078 1 68.44 279 VAL B O 1
ATOM 5027 N N . TRP B 1 280 ? -8.602 -0.024 -25.312 1 70.75 280 TRP B N 1
ATOM 5028 C CA . TRP B 1 280 ? -7.777 1.164 -25.125 1 70.75 280 TRP B CA 1
ATOM 5029 C C . TRP B 1 280 ? -8.594 2.297 -24.516 1 70.75 280 TRP B C 1
ATOM 5031 O O . TRP B 1 280 ? -8.117 2.996 -23.609 1 70.75 280 TRP B O 1
ATOM 5041 N N . TRP B 1 281 ? -9.789 2.354 -24.953 1 74.5 281 TRP B N 1
ATOM 5042 C CA . TRP B 1 281 ? -10.648 3.443 -24.5 1 74.5 281 TRP B CA 1
ATOM 5043 C C . TRP B 1 281 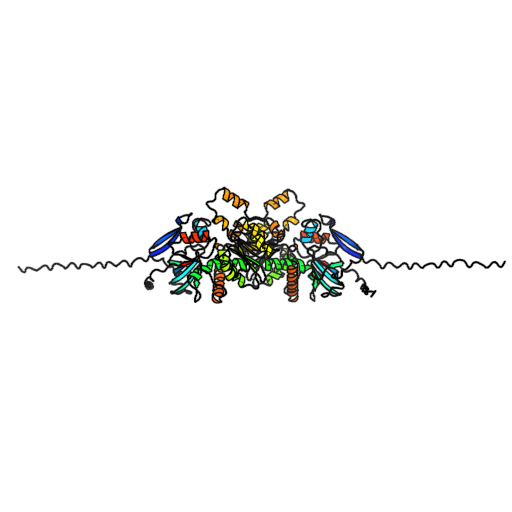? -11.008 3.277 -23.031 1 74.5 281 TRP B C 1
ATOM 5045 O O . TRP B 1 281 ? -11.164 4.266 -22.312 1 74.5 281 TRP B O 1
ATOM 5055 N N . HIS B 1 282 ? -11.062 2.078 -22.625 1 75.69 282 HIS B N 1
ATOM 5056 C CA . HIS B 1 282 ?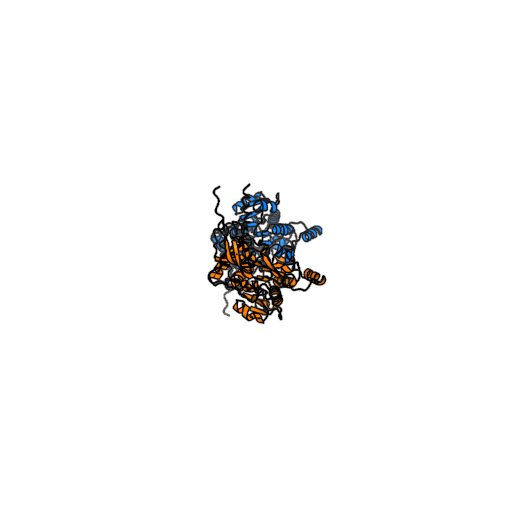 -11.484 1.801 -21.25 1 75.69 282 HIS B CA 1
ATOM 5057 C C . HIS B 1 282 ? -10.289 1.497 -20.359 1 75.69 282 HIS B C 1
ATOM 5059 O O . HIS B 1 282 ? -10.453 1.051 -19.219 1 75.69 282 HIS B O 1
ATOM 5065 N N . LYS B 1 283 ? -9.273 1.887 -20.891 1 80.06 283 LYS B N 1
ATOM 5066 C CA . LYS B 1 283 ? -8.047 1.594 -20.141 1 80.06 283 LYS B CA 1
ATOM 5067 C C . LYS B 1 283 ? -7.953 2.453 -18.891 1 80.06 283 LYS B C 1
ATOM 5069 O O . LYS B 1 283 ? -8.117 3.674 -18.953 1 80.06 283 LYS B O 1
ATOM 5074 N N . PHE B 1 284 ? -7.859 1.724 -17.812 1 89.19 284 PHE B N 1
ATOM 5075 C CA . PHE B 1 284 ? -7.625 2.447 -16.578 1 89.19 284 PHE B CA 1
ATOM 5076 C C . PHE B 1 284 ? -6.332 3.25 -16.656 1 89.19 284 PHE B C 1
ATOM 5078 O O . PHE B 1 284 ? -5.281 2.713 -17.016 1 89.19 284 PHE B O 1
ATOM 5085 N N . ASN B 1 285 ? -6.449 4.441 -16.391 1 90.81 285 ASN B N 1
ATOM 5086 C CA . ASN B 1 285 ? -5.34 5.387 -16.375 1 90.81 285 ASN B CA 1
ATOM 5087 C C . ASN B 1 285 ? -5.527 6.438 -15.281 1 90.81 285 ASN B C 1
ATOM 5089 O O . ASN B 1 285 ? -6.617 6.988 -15.125 1 90.81 285 ASN B O 1
ATOM 5093 N N . ILE B 1 286 ? -4.465 6.629 -14.539 1 92.12 286 ILE B N 1
ATOM 5094 C CA . ILE B 1 286 ? -4.602 7.59 -13.453 1 92.12 286 ILE B CA 1
ATOM 5095 C C . ILE B 1 286 ? -3.334 8.438 -13.344 1 92.12 286 ILE B C 1
ATOM 5097 O O . ILE B 1 286 ? -2.225 7.93 -13.523 1 92.12 286 ILE B O 1
ATOM 5101 N N . ASP B 1 287 ? -3.5 9.703 -13.086 1 92.06 287 ASP B N 1
ATOM 5102 C CA . ASP B 1 287 ? -2.332 10.562 -12.922 1 92.06 287 ASP B CA 1
ATOM 5103 C C . ASP B 1 287 ? -2.117 10.914 -11.453 1 92.06 287 ASP B C 1
ATOM 5105 O O . ASP B 1 287 ? -2.908 10.531 -10.594 1 92.06 287 ASP B O 1
ATOM 5109 N N . ALA B 1 288 ? -1.089 11.648 -11.227 1 93 288 ALA B N 1
ATOM 5110 C CA . ALA B 1 288 ? -0.64 11.922 -9.867 1 93 288 ALA B CA 1
ATOM 5111 C C . ALA B 1 288 ? -1.663 12.758 -9.109 1 93 288 ALA B C 1
ATOM 5113 O O . ALA B 1 288 ? -1.981 12.469 -7.953 1 93 288 ALA B O 1
ATOM 5114 N N . LEU B 1 289 ? -2.17 13.75 -9.703 1 89.12 289 LEU B N 1
ATOM 5115 C CA . LEU B 1 289 ? -3.086 14.664 -9.039 1 89.12 289 LEU B CA 1
ATOM 5116 C C . LEU B 1 289 ? -4.406 13.977 -8.711 1 89.12 289 LEU B C 1
ATOM 5118 O O . LEU B 1 289 ? -4.957 14.156 -7.625 1 89.12 289 LEU B O 1
ATOM 5122 N N . GLN B 1 290 ? -4.871 13.211 -9.656 1 92.56 290 GLN B N 1
ATOM 5123 C CA . GLN B 1 290 ? -6.09 12.445 -9.414 1 92.56 290 GLN B CA 1
ATOM 5124 C C . GLN B 1 290 ? -5.91 11.484 -8.242 1 92.56 290 GLN B C 1
ATOM 5126 O O . GLN B 1 290 ? -6.797 11.359 -7.398 1 92.56 290 GLN B O 1
ATOM 5131 N N . LEU B 1 291 ? -4.816 10.875 -8.273 1 96.25 291 LEU B N 1
ATOM 5132 C CA . LEU B 1 291 ? -4.555 9.891 -7.227 1 96.25 291 LEU B CA 1
ATOM 5133 C C . LEU B 1 291 ? -4.449 10.555 -5.859 1 96.25 291 LEU B C 1
ATOM 5135 O O . LEU B 1 291 ? -5.039 10.086 -4.887 1 96.25 291 LEU B O 1
ATOM 5139 N N . ILE B 1 292 ? -3.752 11.641 -5.746 1 94.88 292 ILE B N 1
ATOM 5140 C CA . ILE B 1 292 ? -3.617 12.375 -4.496 1 94.88 292 ILE B CA 1
ATOM 5141 C C . ILE B 1 292 ? -4.992 12.844 -4.02 1 94.88 292 ILE B C 1
ATOM 5143 O O . ILE B 1 292 ? -5.355 12.641 -2.859 1 94.88 292 ILE B O 1
ATOM 5147 N N . ASN B 1 293 ? -5.789 13.344 -4.914 1 93.06 293 ASN B N 1
ATOM 5148 C CA . ASN B 1 293 ? -7.094 13.891 -4.551 1 93.06 293 ASN B CA 1
ATOM 5149 C C . ASN B 1 293 ? -8.07 12.789 -4.137 1 93.06 293 ASN B C 1
ATOM 5151 O O . ASN B 1 293 ? -8.984 13.023 -3.352 1 93.06 293 ASN B O 1
ATOM 5155 N N . SER B 1 294 ? -7.797 11.625 -4.617 1 96.38 294 SER B N 1
ATOM 5156 C CA . SER B 1 294 ? -8.664 10.508 -4.254 1 96.38 294 SER B CA 1
ATOM 5157 C C . SER B 1 294 ? -8.234 9.883 -2.934 1 96.38 294 SER B C 1
ATOM 5159 O O . SER B 1 294 ? -8.992 9.125 -2.322 1 96.38 294 SER B O 1
ATOM 5161 N N . ASN B 1 295 ? -6.98 10.188 -2.541 1 97.94 295 ASN B N 1
ATOM 5162 C CA . ASN B 1 295 ? -6.43 9.594 -1.328 1 97.94 295 ASN B CA 1
ATOM 5163 C C . ASN B 1 295 ? -6.52 8.07 -1.36 1 97.94 295 ASN B C 1
ATOM 5165 O O . ASN B 1 295 ? -7.012 7.457 -0.414 1 97.94 295 ASN B O 1
ATOM 5169 N N . LYS B 1 296 ? -6.059 7.504 -2.445 1 98.25 296 LYS B N 1
ATOM 5170 C CA . LYS B 1 296 ? -6.133 6.066 -2.688 1 98.25 296 LYS B CA 1
ATOM 5171 C C . LYS B 1 296 ? -4.828 5.535 -3.279 1 98.25 296 LYS B C 1
ATOM 5173 O O . LYS B 1 296 ? -3.91 6.309 -3.561 1 98.25 296 LYS B O 1
ATOM 5178 N N . ALA B 1 297 ? -4.719 4.211 -3.395 1 98.25 297 ALA B N 1
ATOM 5179 C CA . ALA B 1 297 ? -3.551 3.555 -3.982 1 98.25 297 ALA B CA 1
ATOM 5180 C C . ALA B 1 297 ? -3.967 2.572 -5.074 1 98.25 297 ALA B C 1
ATOM 5182 O O . ALA B 1 297 ? -5.055 2 -5.02 1 98.25 297 ALA B O 1
ATOM 5183 N N . VAL B 1 298 ? -3.08 2.434 -6.012 1 98.12 298 VAL B N 1
ATOM 5184 C CA . VAL B 1 298 ? -3.209 1.405 -7.035 1 98.12 298 VAL B CA 1
ATOM 5185 C C . VAL B 1 298 ? -1.927 0.578 -7.102 1 98.12 298 VAL B C 1
ATOM 5187 O O . VAL B 1 298 ? -0.827 1.13 -7.184 1 98.12 298 VAL B O 1
ATOM 5190 N N . CYS B 1 299 ? -2.125 -0.733 -7.121 1 98.06 299 CYS B N 1
ATOM 5191 C CA . CYS B 1 299 ? -1.021 -1.684 -7.168 1 98.06 299 CYS B CA 1
ATOM 5192 C C . CYS B 1 299 ? -1.144 -2.605 -8.375 1 98.06 299 CYS B C 1
ATOM 5194 O O . CYS B 1 299 ? -2.244 -3.037 -8.719 1 98.06 299 CYS B O 1
ATOM 5196 N N . GLY B 1 300 ? -0.056 -2.807 -8.977 1 98 300 GLY B N 1
ATOM 5197 C CA . GLY B 1 300 ? 0.034 -3.838 -10 1 98 300 GLY B CA 1
ATOM 5198 C C . GLY B 1 300 ? 0.923 -5 -9.602 1 98 300 GLY B C 1
ATOM 5199 O O . GLY B 1 300 ? 2.109 -4.812 -9.32 1 98 300 GLY B O 1
ATOM 5200 N N . PHE B 1 301 ? 0.313 -6.172 -9.641 1 97.94 301 PHE B N 1
ATOM 5201 C CA . PHE B 1 301 ? 1.045 -7.336 -9.156 1 97.94 301 PHE B CA 1
ATOM 5202 C C . PHE B 1 301 ? 1.35 -8.297 -10.305 1 97.94 301 PHE B C 1
ATOM 5204 O O . PHE B 1 301 ? 0.486 -8.57 -11.141 1 97.94 301 PHE B O 1
ATOM 5211 N N . HIS B 1 302 ? 2.541 -8.727 -10.227 1 95.12 302 HIS B N 1
ATOM 5212 C CA . HIS B 1 302 ? 3.025 -9.758 -11.141 1 95.12 302 HIS B CA 1
ATOM 5213 C C . HIS B 1 302 ? 3.953 -10.734 -10.43 1 95.12 302 HIS B C 1
ATOM 5215 O O . HIS B 1 302 ? 5.09 -10.391 -10.094 1 95.12 302 HIS B O 1
ATOM 5221 N N . LEU B 1 303 ? 3.477 -11.922 -10.32 1 94.44 303 LEU B N 1
ATOM 5222 C CA . LEU B 1 303 ? 4.242 -12.906 -9.57 1 94.44 303 LEU B CA 1
ATOM 5223 C C . LEU B 1 303 ? 5.598 -13.156 -10.219 1 94.44 303 LEU B C 1
ATOM 5225 O O . LEU B 1 303 ? 6.609 -13.289 -9.523 1 94.44 303 LEU B O 1
ATOM 5229 N N . GLY B 1 304 ? 5.676 -13.18 -11.492 1 91.62 304 GLY B N 1
ATOM 5230 C CA . GLY B 1 304 ? 6.895 -13.469 -12.234 1 91.62 304 GLY B CA 1
ATOM 5231 C C . GLY B 1 304 ? 7.957 -12.398 -12.07 1 91.62 304 GLY B C 1
ATOM 5232 O O . GLY B 1 304 ? 9.125 -12.625 -12.391 1 91.62 304 GLY B O 1
ATOM 5233 N N . ARG B 1 305 ? 7.586 -11.336 -11.57 1 92.69 305 ARG B N 1
ATOM 5234 C CA . ARG B 1 305 ? 8.523 -10.227 -11.383 1 92.69 305 ARG B CA 1
ATOM 5235 C C . ARG B 1 305 ? 8.859 -10.047 -9.906 1 92.69 305 ARG B C 1
ATOM 5237 O O . ARG B 1 305 ? 9.477 -9.047 -9.523 1 92.69 305 ARG B O 1
ATOM 5244 N N . THR B 1 306 ? 8.406 -10.906 -9.164 1 94.62 306 THR B N 1
ATOM 5245 C CA . THR B 1 306 ? 8.688 -10.859 -7.73 1 94.62 306 THR B CA 1
ATOM 5246 C C . THR B 1 306 ? 10.016 -11.555 -7.418 1 94.62 306 THR B C 1
ATOM 5248 O O . THR B 1 306 ? 10.359 -12.562 -8.039 1 94.62 306 THR B O 1
ATOM 5251 N N . ASP B 1 307 ? 10.742 -11.016 -6.473 1 93.5 307 ASP B N 1
ATOM 5252 C CA . ASP B 1 307 ? 12.008 -11.602 -6.031 1 93.5 307 ASP B CA 1
ATOM 5253 C C . ASP B 1 307 ? 11.828 -13.07 -5.641 1 93.5 307 ASP B C 1
ATOM 5255 O O . ASP B 1 307 ? 11.031 -13.391 -4.758 1 93.5 307 ASP B O 1
ATOM 5259 N N . PRO B 1 308 ? 12.625 -13.977 -6.262 1 93.25 308 PRO B N 1
ATOM 5260 C CA . PRO B 1 308 ? 12.484 -15.398 -5.969 1 93.25 308 PRO B CA 1
ATOM 5261 C C . PRO B 1 308 ? 12.727 -15.727 -4.496 1 93.25 308 PRO B C 1
ATOM 5263 O O . PRO B 1 308 ? 12.102 -16.641 -3.953 1 93.25 308 PRO B O 1
ATOM 5266 N N . ASP B 1 309 ? 13.625 -15 -3.926 1 93.5 309 ASP B N 1
ATOM 5267 C CA . ASP B 1 309 ? 13.875 -15.242 -2.508 1 93.5 309 ASP B CA 1
ATOM 5268 C C . ASP B 1 309 ? 12.648 -14.898 -1.668 1 93.5 309 ASP B C 1
ATOM 5270 O O . ASP B 1 309 ? 12.328 -15.594 -0.704 1 93.5 309 ASP B O 1
ATOM 5274 N N . HIS B 1 310 ? 12.031 -13.852 -2.045 1 94.81 310 HIS B N 1
ATOM 5275 C CA . HIS B 1 310 ? 10.812 -13.469 -1.338 1 94.81 310 HIS B CA 1
ATOM 5276 C C . HIS B 1 310 ? 9.695 -14.492 -1.572 1 94.81 310 HIS B C 1
ATOM 5278 O O . HIS B 1 310 ? 8.969 -14.852 -0.642 1 94.81 310 HIS B O 1
ATOM 5284 N N . VAL B 1 311 ? 9.578 -14.969 -2.76 1 96.75 311 VAL B N 1
ATOM 5285 C CA . VAL B 1 311 ? 8.594 -15.992 -3.094 1 96.75 311 VAL B CA 1
ATOM 5286 C C . VAL B 1 311 ? 8.828 -17.234 -2.24 1 96.75 311 VAL B C 1
ATOM 5288 O O . VAL B 1 311 ? 7.891 -17.797 -1.668 1 96.75 311 VAL B O 1
ATOM 5291 N N . ALA B 1 312 ? 10.062 -17.641 -2.133 1 96.62 312 ALA B N 1
ATOM 5292 C CA . ALA B 1 312 ? 10.406 -18.828 -1.34 1 96.62 312 ALA B CA 1
ATOM 5293 C C . ALA B 1 312 ? 10.031 -18.625 0.126 1 96.62 312 ALA B C 1
ATOM 5295 O O . ALA B 1 312 ? 9.492 -19.531 0.763 1 96.62 312 ALA B O 1
ATOM 5296 N N . GLU B 1 313 ? 10.273 -17.453 0.616 1 96.94 313 GLU B N 1
ATOM 5297 C CA . GLU B 1 313 ? 9.914 -17.141 1.996 1 96.94 313 GLU B CA 1
ATOM 5298 C C . GLU B 1 313 ? 8.406 -17.25 2.209 1 96.94 313 GLU B C 1
ATOM 5300 O O . GLU B 1 313 ? 7.953 -17.797 3.215 1 96.94 313 GLU B O 1
ATOM 5305 N N . VAL B 1 314 ? 7.719 -16.75 1.289 1 98.12 314 VAL B N 1
ATOM 5306 C CA . VAL B 1 314 ? 6.262 -16.766 1.382 1 98.12 314 VAL B CA 1
ATOM 5307 C C . VAL B 1 314 ? 5.758 -18.219 1.332 1 98.12 314 VAL B C 1
ATOM 5309 O O . VAL B 1 314 ? 4.875 -18.594 2.104 1 98.12 314 VAL B O 1
ATOM 5312 N N . ILE B 1 315 ? 6.285 -19.016 0.444 1 98.12 315 ILE B N 1
ATOM 5313 C CA . ILE B 1 315 ? 5.855 -20.406 0.333 1 98.12 315 ILE B CA 1
ATOM 5314 C C . ILE B 1 315 ? 6.113 -21.141 1.65 1 98.12 315 ILE B C 1
ATOM 5316 O O . ILE B 1 315 ? 5.273 -21.922 2.109 1 98.12 315 ILE B O 1
ATOM 5320 N N . ARG B 1 316 ? 7.211 -20.875 2.289 1 97.94 316 ARG B N 1
ATOM 5321 C CA . ARG B 1 316 ? 7.496 -21.484 3.584 1 97.94 316 ARG B CA 1
ATOM 5322 C C . ARG B 1 316 ? 6.461 -21.078 4.625 1 97.94 316 ARG B C 1
ATOM 5324 O O . ARG B 1 316 ? 6.016 -21.906 5.426 1 97.94 316 ARG B O 1
ATOM 5331 N N . LYS B 1 317 ? 6.07 -19.859 4.578 1 98.38 317 LYS B N 1
ATOM 5332 C CA . LYS B 1 317 ? 5.023 -19.391 5.48 1 98.38 317 LYS B CA 1
ATOM 5333 C C . LYS B 1 317 ? 3.695 -20.078 5.184 1 98.38 317 LYS B C 1
ATOM 5335 O O . LYS B 1 317 ? 2.965 -20.453 6.105 1 98.38 317 LYS B O 1
ATOM 5340 N N . LEU B 1 318 ? 3.432 -20.234 3.963 1 98.62 318 LEU B N 1
ATOM 5341 C CA . LEU B 1 318 ? 2.188 -20.875 3.559 1 98.62 318 LEU B CA 1
ATOM 5342 C C . LEU B 1 318 ? 2.166 -22.344 4 1 98.62 318 LEU B C 1
ATOM 5344 O O . LEU B 1 318 ? 1.13 -22.844 4.438 1 98.62 318 LEU B O 1
ATOM 5348 N N . ILE B 1 319 ? 3.309 -23 3.848 1 98.31 319 ILE B N 1
ATOM 5349 C CA . ILE B 1 319 ? 3.418 -24.391 4.297 1 98.31 319 ILE B CA 1
ATOM 5350 C C . ILE B 1 319 ? 3.182 -24.453 5.805 1 98.31 319 ILE B C 1
ATOM 5352 O O . ILE B 1 319 ? 2.49 -25.359 6.285 1 98.31 319 ILE B O 1
ATOM 5356 N N . SER B 1 320 ? 3.701 -23.5 6.52 1 98.44 320 SER B N 1
ATOM 5357 C CA . SER B 1 320 ? 3.465 -23.438 7.957 1 98.44 320 SER B CA 1
ATOM 5358 C C . SER B 1 320 ? 1.983 -23.234 8.266 1 98.44 320 SER B C 1
ATOM 5360 O O . SER B 1 320 ? 1.435 -23.906 9.148 1 98.44 320 SER B O 1
ATOM 5362 N N . LEU B 1 321 ? 1.367 -22.391 7.566 1 98.62 321 LEU B N 1
ATOM 5363 C CA . LEU B 1 321 ? -0.057 -22.125 7.754 1 98.62 321 LEU B CA 1
ATOM 5364 C C . LEU B 1 321 ? -0.875 -23.375 7.441 1 98.62 321 LEU B C 1
ATOM 5366 O O . LEU B 1 321 ? -1.86 -23.672 8.125 1 98.62 321 LEU B O 1
ATOM 5370 N N . TYR B 1 322 ? -0.479 -24.094 6.453 1 98.31 322 TYR B N 1
ATOM 5371 C CA . TYR B 1 322 ? -1.134 -25.344 6.117 1 98.31 322 TYR B CA 1
ATOM 5372 C C . TYR B 1 322 ? -1 -26.359 7.254 1 98.31 322 TYR B C 1
ATOM 5374 O O . TYR B 1 322 ? -1.983 -26.984 7.656 1 98.31 322 TYR B O 1
ATOM 5382 N N . LYS B 1 323 ? 0.182 -26.484 7.789 1 97.94 323 LYS B N 1
ATOM 5383 C CA . LYS B 1 323 ? 0.446 -27.406 8.891 1 97.94 323 LYS B CA 1
ATOM 5384 C C . LYS B 1 323 ? -0.403 -27.078 10.109 1 97.94 323 LYS B C 1
ATOM 5386 O O . LYS B 1 323 ? -0.823 -27.969 10.852 1 97.94 323 LYS B O 1
ATOM 5391 N N . GLU B 1 324 ? -0.692 -25.812 10.266 1 98 324 GLU B N 1
ATOM 5392 C CA . GLU B 1 324 ? -1.479 -25.344 11.398 1 98 324 GLU B CA 1
ATOM 5393 C C . GLU B 1 324 ? -2.975 -25.484 11.133 1 98 324 GLU B C 1
ATOM 5395 O O . GLU B 1 324 ? -3.797 -25.203 12 1 98 324 GLU B O 1
ATOM 5400 N N . GLY B 1 325 ? -3.338 -25.828 9.93 1 97.44 325 GLY B N 1
ATOM 5401 C CA . GLY B 1 325 ? -4.734 -26 9.562 1 97.44 325 GLY B CA 1
ATOM 5402 C C . GLY B 1 325 ? -5.445 -24.703 9.258 1 97.44 325 GLY B C 1
ATOM 5403 O O . GLY B 1 325 ? -6.68 -24.656 9.234 1 97.44 325 GLY B O 1
ATOM 5404 N N . LYS B 1 326 ? -4.676 -23.703 8.961 1 98.25 326 LYS B N 1
ATOM 5405 C CA . LYS B 1 326 ? -5.254 -22.375 8.766 1 98.25 326 LYS B CA 1
ATOM 5406 C C . LYS B 1 326 ? -5.641 -22.156 7.309 1 98.25 326 LYS B C 1
ATOM 5408 O O . LYS B 1 326 ? -6.484 -21.312 7.008 1 98.25 326 LYS B O 1
ATOM 5413 N N . ILE B 1 327 ? -4.957 -22.891 6.414 1 98 327 ILE B N 1
ATOM 5414 C CA . ILE B 1 327 ? -5.34 -22.844 5.004 1 98 327 ILE B CA 1
ATOM 5415 C C . ILE B 1 327 ? -5.395 -24.266 4.441 1 98 327 ILE B C 1
ATOM 5417 O O . ILE B 1 327 ? -4.738 -25.172 4.957 1 98 327 ILE B O 1
ATOM 5421 N N . LYS B 1 328 ? -6.164 -24.359 3.387 1 96.12 328 LYS B N 1
ATOM 5422 C CA . LYS B 1 328 ? -6.332 -25.641 2.689 1 96.12 328 LYS B CA 1
ATOM 5423 C C . LYS B 1 328 ? -6.691 -25.406 1.224 1 96.12 328 LYS B C 1
ATOM 5425 O O . LYS B 1 328 ? -7.812 -25.016 0.907 1 96.12 328 LYS B O 1
ATOM 5430 N N . PRO B 1 329 ? -5.734 -25.688 0.387 1 94.88 329 PRO B N 1
ATOM 5431 C CA . PRO B 1 329 ? -6.055 -25.547 -1.036 1 94.88 329 PRO B CA 1
ATOM 5432 C C . PRO B 1 329 ? -7.215 -26.453 -1.464 1 94.88 329 PRO B C 1
ATOM 5434 O O . PRO B 1 329 ? -7.34 -27.578 -0.978 1 94.88 329 PRO B O 1
ATOM 5437 N N . LYS B 1 330 ? -8.016 -25.922 -2.328 1 89.25 330 LYS B N 1
ATOM 5438 C CA . LYS B 1 330 ? -9.133 -26.672 -2.875 1 89.25 330 LYS B CA 1
ATOM 5439 C C . LYS B 1 330 ? -8.883 -27.062 -4.328 1 89.25 330 LYS B C 1
ATOM 5441 O O . LYS B 1 330 ? -8.477 -26.219 -5.137 1 89.25 330 LYS B O 1
ATOM 5446 N N . VAL B 1 331 ? -9.062 -28.281 -4.578 1 87.38 331 VAL B N 1
ATOM 5447 C CA . VAL B 1 331 ? -8.898 -28.797 -5.934 1 87.38 331 VAL B CA 1
ATOM 5448 C C . VAL B 1 331 ? -10.258 -29.062 -6.559 1 87.38 331 VAL B C 1
ATOM 5450 O O . VAL B 1 331 ? -11.062 -29.828 -6.012 1 87.38 331 VAL B O 1
ATOM 5453 N N . ASP B 1 332 ? -10.508 -28.422 -7.621 1 79.81 332 ASP B N 1
ATOM 5454 C CA . ASP B 1 332 ? -11.812 -28.484 -8.266 1 79.81 332 ASP B CA 1
ATOM 5455 C C . ASP B 1 332 ? -11.914 -29.734 -9.156 1 79.81 332 ASP B C 1
ATOM 5457 O O . ASP B 1 332 ? -12.953 -30.391 -9.18 1 79.81 332 ASP B O 1
ATOM 5461 N N . SER B 1 333 ? -10.914 -29.938 -9.945 1 83.38 333 SER B N 1
ATOM 5462 C CA . SER B 1 333 ? -10.938 -31.016 -10.938 1 83.38 333 SER B CA 1
ATOM 5463 C C . SER B 1 333 ? -9.539 -31.547 -11.203 1 83.38 333 SER B C 1
ATOM 5465 O O . SER B 1 333 ? -8.547 -30.844 -11.031 1 83.38 333 SER B O 1
ATOM 5467 N N . VAL B 1 334 ? -9.516 -32.75 -11.594 1 89.69 334 VAL B N 1
ATOM 5468 C CA . VAL B 1 334 ? -8.273 -33.438 -11.953 1 89.69 334 VAL B CA 1
ATOM 5469 C C . VAL B 1 334 ? -8.375 -33.969 -13.383 1 89.69 334 VAL B C 1
ATOM 5471 O O . VAL B 1 334 ? -9.383 -34.562 -13.773 1 89.69 334 VAL B O 1
ATOM 5474 N N . TRP B 1 335 ? -7.344 -33.688 -14.141 1 90.25 335 TRP B N 1
ATOM 5475 C CA . TRP B 1 335 ? -7.301 -34.094 -15.555 1 90.25 335 TRP B CA 1
ATOM 5476 C C . TRP B 1 335 ? -6.016 -34.844 -15.875 1 90.25 335 TRP B C 1
ATOM 5478 O O . TRP B 1 335 ? -5.031 -34.75 -15.141 1 90.25 335 TRP B O 1
ATOM 5488 N N . SER B 1 336 ? -6.121 -35.594 -16.969 1 90.56 336 SER B N 1
ATOM 5489 C CA . SER B 1 336 ? -4.906 -36.219 -17.5 1 90.56 336 SER B CA 1
ATOM 5490 C C . SER B 1 336 ? -4.211 -35.312 -18.5 1 90.56 336 SER B C 1
ATOM 5492 O O . SER B 1 336 ? -4.801 -34.312 -18.969 1 90.56 336 SER B O 1
ATOM 5494 N N . PHE B 1 337 ? -2.975 -35.531 -18.781 1 90.25 337 PHE B N 1
ATOM 5495 C CA . PHE B 1 337 ? -2.211 -34.75 -19.75 1 90.25 337 PHE B CA 1
ATOM 5496 C C . PHE B 1 337 ? -2.936 -34.688 -21.094 1 90.25 337 PHE B C 1
ATOM 5498 O O . PHE B 1 337 ? -2.93 -33.656 -21.75 1 90.25 337 PHE B O 1
ATOM 5505 N N . GLU B 1 338 ? -3.553 -35.812 -21.422 1 89.25 338 GLU B N 1
ATOM 5506 C CA . GLU B 1 338 ? -4.234 -35.906 -22.719 1 89.25 338 GLU B CA 1
ATOM 5507 C C . GLU B 1 338 ? -5.441 -34.969 -22.766 1 89.25 338 GLU B C 1
ATOM 5509 O O . GLU B 1 338 ? -5.926 -34.625 -23.844 1 89.25 338 GLU B O 1
ATOM 5514 N N . GLN B 1 339 ? -5.848 -34.594 -21.609 1 90.5 339 GLN B N 1
ATOM 5515 C CA . GLN B 1 339 ? -7.035 -33.75 -21.516 1 90.5 339 GLN B CA 1
ATOM 5516 C C . GLN B 1 339 ? -6.66 -32.281 -21.312 1 90.5 339 GLN B C 1
ATOM 5518 O O . GLN B 1 339 ? -7.48 -31.484 -20.859 1 90.5 339 GLN B O 1
ATOM 5523 N N . VAL B 1 340 ? -5.484 -31.922 -21.641 1 89.75 340 VAL B N 1
ATOM 5524 C CA . VAL B 1 340 ? -4.98 -30.594 -21.344 1 89.75 340 VAL B CA 1
ATOM 5525 C C . VAL B 1 340 ? -5.848 -29.547 -22.047 1 89.75 340 VAL B C 1
ATOM 5527 O O . VAL B 1 340 ? -6.141 -28.484 -21.469 1 89.75 340 VAL B O 1
ATOM 5530 N N . GLY B 1 341 ? -6.1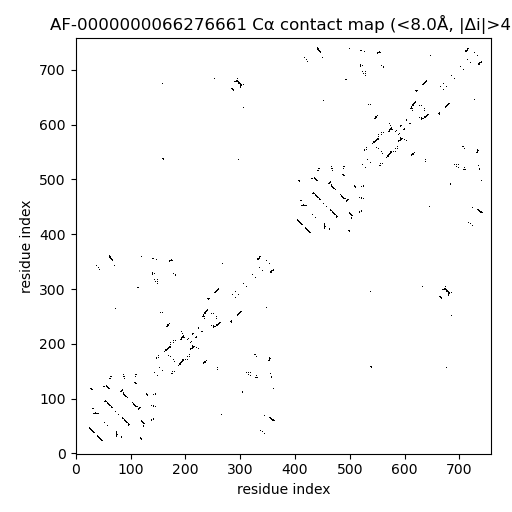99 -29.734 -23.266 1 87.75 341 GLY B N 1
ATOM 5531 C CA . GLY B 1 341 ? -7.086 -28.812 -23.953 1 87.75 341 GLY B CA 1
ATOM 5532 C C . GLY B 1 341 ? -8.414 -28.625 -23.25 1 87.75 341 GLY B C 1
ATOM 5533 O O . GLY B 1 341 ? -8.891 -27.484 -23.125 1 87.75 341 GLY B O 1
ATOM 5534 N N . ASP B 1 342 ? -8.992 -29.688 -22.812 1 87.5 342 ASP B N 1
ATOM 5535 C CA . ASP B 1 342 ? -10.258 -29.641 -22.078 1 87.5 342 ASP B CA 1
ATOM 5536 C C . ASP B 1 342 ? -10.109 -28.891 -20.766 1 87.5 342 ASP B C 1
ATOM 5538 O O . ASP B 1 342 ? -10.992 -28.109 -20.391 1 87.5 342 ASP B O 1
ATOM 5542 N N . ALA B 1 343 ? -9.07 -29.172 -20.141 1 88.06 343 ALA B N 1
ATOM 5543 C CA . ALA B 1 343 ? -8.812 -28.516 -18.859 1 88.06 343 ALA B CA 1
ATOM 5544 C C . ALA B 1 343 ? -8.695 -27 -19.047 1 88.06 343 ALA B C 1
ATOM 5546 O O . ALA B 1 343 ? -9.266 -26.234 -18.266 1 88.06 343 ALA B O 1
ATOM 5547 N N . MET B 1 344 ? -8.023 -26.562 -20.047 1 88.25 344 MET B N 1
ATOM 5548 C CA . MET B 1 344 ? -7.855 -25.141 -20.328 1 88.25 344 MET B CA 1
ATOM 5549 C C . MET B 1 344 ? -9.188 -24.5 -20.719 1 88.25 344 MET B C 1
ATOM 5551 O O . MET B 1 344 ? -9.484 -23.391 -20.312 1 88.25 344 MET B O 1
ATOM 5555 N N . ARG B 1 345 ? -9.938 -25.219 -21.453 1 85.25 345 ARG B N 1
ATOM 5556 C CA . ARG B 1 345 ? -11.258 -24.719 -21.844 1 85.25 345 ARG B CA 1
ATOM 5557 C C . ARG B 1 345 ? -12.164 -24.578 -20.609 1 85.25 345 ARG B C 1
ATOM 5559 O O . ARG B 1 345 ? -12.93 -23.609 -20.516 1 85.25 345 ARG B O 1
ATOM 5566 N N . HIS B 1 346 ? -12.047 -25.562 -19.859 1 83.31 346 HIS B N 1
ATOM 5567 C CA . HIS B 1 346 ? -12.836 -25.547 -18.625 1 83.31 346 HIS B CA 1
ATOM 5568 C C . HIS B 1 346 ? -12.508 -24.328 -17.781 1 83.31 346 HIS B C 1
ATOM 5570 O O . HIS B 1 346 ? -13.414 -23.672 -17.25 1 83.31 346 HIS B O 1
ATOM 5576 N N . MET B 1 347 ? -11.297 -23.969 -17.609 1 80.44 347 MET B N 1
ATOM 5577 C CA . MET B 1 347 ? -10.867 -22.812 -16.844 1 80.44 347 MET B CA 1
ATOM 5578 C C . MET B 1 347 ? -11.406 -21.516 -17.453 1 80.44 347 MET B C 1
ATOM 5580 O O . MET B 1 347 ? -11.836 -20.609 -16.734 1 80.44 347 MET B O 1
ATOM 5584 N N . ARG B 1 348 ? -11.367 -21.484 -18.625 1 73.19 348 ARG B N 1
ATOM 5585 C CA . ARG B 1 348 ? -11.836 -20.297 -19.328 1 73.19 348 ARG B CA 1
ATOM 5586 C C . ARG B 1 348 ? -13.336 -20.094 -19.125 1 73.19 348 ARG B C 1
ATOM 5588 O O . ARG B 1 348 ? -13.789 -18.969 -18.906 1 73.19 348 ARG B O 1
ATOM 5595 N N . ASN B 1 349 ? -14.062 -21.156 -19.328 1 64.56 349 ASN B N 1
ATOM 5596 C CA . ASN B 1 349 ? -15.516 -21.078 -19.328 1 64.56 349 ASN B CA 1
ATOM 5597 C C . ASN B 1 349 ? -16.062 -20.812 -17.922 1 64.56 349 ASN B C 1
ATOM 5599 O O . ASN B 1 349 ? -17.125 -20.188 -17.766 1 64.56 349 ASN B O 1
ATOM 5603 N N . THR B 1 350 ? -15.469 -21.438 -17.047 1 54.31 350 THR B N 1
ATOM 5604 C CA . THR B 1 350 ? -16.047 -21.344 -15.703 1 54.31 350 THR B CA 1
ATOM 5605 C C . THR B 1 350 ? -15.57 -20.062 -15 1 54.31 350 THR B C 1
ATOM 5607 O O . THR B 1 350 ? -16 -19.781 -13.875 1 54.31 350 THR B O 1
ATOM 5610 N N . ARG B 1 351 ? -15.18 -19.25 -15.875 1 50.72 351 ARG B N 1
ATOM 5611 C CA . ARG B 1 351 ? -14.609 -18.094 -15.195 1 50.72 351 ARG B CA 1
ATOM 5612 C C . ARG B 1 351 ? -14.125 -18.453 -13.797 1 50.72 351 ARG B C 1
ATOM 5614 O O . ARG B 1 351 ? -14.219 -17.641 -12.875 1 50.72 351 ARG B O 1
ATOM 5621 N N . THR B 1 352 ? -14.297 -19.781 -13.523 1 48.53 352 THR B N 1
ATOM 5622 C CA . THR B 1 352 ? -13.867 -20.312 -12.234 1 48.53 352 THR B CA 1
ATOM 5623 C C . THR B 1 352 ? -12.359 -20.547 -12.227 1 48.53 352 THR B C 1
ATOM 5625 O O . THR B 1 352 ? -11.852 -21.344 -13.023 1 48.53 352 THR B O 1
ATOM 5628 N N . LEU B 1 353 ? -11.633 -19.469 -12.078 1 46.19 353 LEU B N 1
ATOM 5629 C CA . LEU B 1 353 ? -10.188 -19.594 -11.922 1 46.19 353 LEU B CA 1
ATOM 5630 C C . LEU B 1 353 ? -9.844 -20.594 -10.82 1 46.19 353 LEU B C 1
ATOM 5632 O O . LEU B 1 353 ? -8.852 -20.406 -10.109 1 46.19 353 LEU B O 1
ATOM 5636 N N . GLU B 1 354 ? -10.828 -21.547 -10.594 1 43.09 354 GLU B N 1
ATOM 5637 C CA . GLU B 1 354 ? -10.461 -22.562 -9.602 1 43.09 354 GLU B CA 1
ATOM 5638 C C . GLU B 1 354 ? -9.266 -23.391 -10.07 1 43.09 354 GLU B C 1
ATOM 5640 O O . GLU B 1 354 ? -9.117 -23.656 -11.266 1 43.09 354 GLU B O 1
ATOM 5645 N N . LYS B 1 355 ? -8.32 -23.531 -9.195 1 42.25 355 LYS B N 1
ATOM 5646 C CA . LYS B 1 355 ? -7.082 -24.234 -9.492 1 42.25 355 LYS B CA 1
ATOM 5647 C C . LYS B 1 355 ? -7.363 -25.656 -9.945 1 42.25 355 LYS B C 1
ATOM 5649 O O . LYS B 1 355 ? -8.062 -26.406 -9.266 1 42.25 355 LYS B O 1
ATOM 5654 N N . SER B 1 356 ? -7.32 -25.906 -11.195 1 39 356 SER B N 1
ATOM 5655 C CA . SER B 1 356 ? -7.367 -27.281 -11.711 1 39 356 SER B CA 1
ATOM 5656 C C . SER B 1 356 ? -6 -27.953 -11.617 1 39 356 SER B C 1
ATOM 5658 O O . SER B 1 356 ? -4.973 -27.312 -11.852 1 39 356 SER B O 1
ATOM 5660 N N . SER B 1 357 ? -5.91 -28.969 -10.758 1 44.25 357 SER B N 1
ATOM 5661 C CA . SER B 1 357 ? -4.684 -29.766 -10.695 1 44.25 357 SER B CA 1
ATOM 5662 C C . SER B 1 357 ? -4.719 -30.922 -11.688 1 44.25 357 SER B C 1
ATOM 5664 O O . SER B 1 357 ? -5.793 -31.344 -12.125 1 44.25 357 SER B O 1
ATOM 5666 N N . TRP B 1 358 ? -3.594 -31.078 -12.375 1 42.62 358 TRP B N 1
ATOM 5667 C CA . TRP B 1 358 ? -3.445 -32.281 -13.195 1 42.62 358 TRP B CA 1
ATOM 5668 C C . TRP B 1 358 ? -2.793 -33.406 -12.406 1 42.62 358 TRP B C 1
ATOM 5670 O O . TRP B 1 358 ? -1.856 -33.188 -11.641 1 42.62 358 TRP B O 1
ATOM 5680 N N . SER B 1 359 ? -3.555 -34.469 -12.203 1 41.06 359 SER B N 1
ATOM 5681 C CA . SER B 1 359 ? -2.922 -35.656 -11.672 1 41.06 359 SER B CA 1
ATOM 5682 C C . SER B 1 359 ? -2.301 -36.5 -12.789 1 41.06 359 SER B C 1
ATOM 5684 O O . SER B 1 359 ? -2.939 -36.75 -13.812 1 41.06 359 SER B O 1
ATOM 5686 N N . LEU B 1 360 ? -0.955 -36.5 -12.883 1 41.44 360 LEU B N 1
ATOM 5687 C CA . LEU B 1 360 ? -0.281 -37.469 -13.734 1 41.44 360 LEU B CA 1
ATOM 5688 C C . LEU B 1 360 ? -0.38 -38.875 -13.148 1 41.44 360 LEU B C 1
ATOM 5690 O O . LEU B 1 360 ? 0.032 -39.094 -12.008 1 41.44 360 LEU B O 1
ATOM 5694 N N . LYS B 1 361 ? -1.406 -39.469 -13.398 1 38.38 361 LYS B N 1
ATOM 5695 C CA . LYS B 1 361 ? -1.4 -40.906 -13.039 1 38.38 361 LYS B CA 1
ATOM 5696 C C . LYS B 1 361 ? -0.069 -41.531 -13.398 1 38.38 361 LYS B C 1
ATOM 5698 O O . LYS B 1 361 ? 0.366 -41.469 -14.555 1 38.38 361 LYS B O 1
ATOM 5703 N N . SER B 1 362 ? 0.798 -41.625 -12.398 1 36.56 362 SER B N 1
ATOM 5704 C CA . SER B 1 362 ? 2.037 -42.406 -12.438 1 36.56 362 SER B CA 1
ATOM 5705 C C . SER B 1 362 ? 1.833 -43.719 -13.141 1 36.56 362 SER B C 1
ATOM 5707 O O . SER B 1 362 ? 0.94 -44.5 -12.773 1 36.56 362 SER B O 1
ATOM 5709 N N . ARG B 1 363 ? 2.02 -43.938 -14.367 1 32.81 363 ARG B N 1
ATOM 5710 C CA . ARG B 1 363 ? 2.271 -45.312 -14.719 1 32.81 363 ARG B CA 1
ATOM 5711 C C . ARG B 1 363 ? 3.127 -46 -13.656 1 32.81 363 ARG B C 1
ATOM 5713 O O . ARG B 1 363 ? 3.781 -45.344 -12.852 1 32.81 363 ARG B O 1
ATOM 5720 N N . GLN B 1 364 ? 3.268 -47.438 -13.766 1 30.95 364 GLN B N 1
ATOM 5721 C CA . GLN B 1 364 ? 4.035 -48.375 -12.961 1 30.95 364 GLN B CA 1
ATOM 5722 C C . GLN B 1 364 ? 5.41 -47.812 -12.609 1 30.95 364 GLN B C 1
ATOM 5724 O O . GLN B 1 364 ? 6.074 -47.188 -13.453 1 30.95 364 GLN B O 1
ATOM 5729 N N . LEU B 1 365 ? 5.691 -47.531 -11.289 1 33.19 365 LEU B N 1
ATOM 5730 C CA . LEU B 1 365 ? 7.023 -47.312 -10.734 1 33.19 365 LEU B CA 1
ATOM 5731 C C . LEU B 1 365 ? 8.086 -47.969 -11.602 1 33.19 365 LEU B C 1
ATOM 5733 O O . LEU B 1 365 ? 8.062 -49.188 -11.789 1 33.19 365 LEU B O 1
ATOM 5737 N N . MET B 1 366 ? 8.664 -47.344 -12.508 1 31.77 366 MET B N 1
ATOM 5738 C CA . MET B 1 366 ? 9.859 -48 -13.039 1 31.77 366 MET B CA 1
ATOM 5739 C C . MET B 1 366 ? 10.758 -48.5 -11.906 1 31.77 366 MET B C 1
ATOM 5741 O O . MET B 1 366 ? 10.789 -47.906 -10.828 1 31.77 366 MET B O 1
ATOM 5745 N N . PRO B 1 367 ? 11.273 -49.75 -11.906 1 32.38 367 PRO B N 1
ATOM 5746 C CA . PRO B 1 367 ? 12.242 -50.25 -10.914 1 32.38 367 PRO B CA 1
ATOM 5747 C C . PRO B 1 367 ? 13.328 -49.219 -10.617 1 32.38 367 PRO B C 1
ATOM 5749 O O . PRO B 1 367 ? 13.656 -48.375 -11.469 1 32.38 367 PRO B O 1
ATOM 5752 N N . GLN B 1 368 ? 13.586 -48.844 -9.391 1 34 368 GLN B N 1
ATOM 5753 C CA . GLN B 1 368 ? 14.703 -48.062 -8.891 1 34 368 GLN B CA 1
ATOM 5754 C C . GLN B 1 368 ? 15.914 -48.156 -9.82 1 34 368 GLN B C 1
ATOM 5756 O O . GLN B 1 368 ? 16.453 -49.25 -10.016 1 34 368 GLN B O 1
ATOM 5761 N N . LEU B 1 369 ? 16.016 -47.438 -10.797 1 33.53 369 LEU B N 1
ATOM 5762 C CA . LEU B 1 369 ? 17.266 -47.438 -11.562 1 33.53 369 LEU B CA 1
ATOM 5763 C C . LEU B 1 369 ? 18.469 -47.312 -10.633 1 33.53 369 LEU B C 1
ATOM 5765 O O . LEU B 1 369 ? 18.547 -46.406 -9.82 1 33.53 369 LEU B O 1
ATOM 5769 N N . GLU B 1 370 ? 19.125 -48.344 -10.242 1 33.62 370 GLU B N 1
ATOM 5770 C CA . GLU B 1 370 ? 20.453 -48.344 -9.648 1 33.62 370 GLU B CA 1
ATOM 5771 C C . GLU B 1 370 ? 21.422 -47.469 -10.438 1 33.62 370 GLU B C 1
ATOM 5773 O O . GLU B 1 370 ? 21.859 -47.844 -11.523 1 33.62 370 GLU B O 1
ATOM 5778 N N . ILE B 1 371 ? 21.141 -46.188 -10.508 1 36.75 371 ILE B N 1
ATOM 5779 C CA . ILE B 1 371 ? 22.234 -45.375 -11.07 1 36.75 371 ILE B CA 1
ATOM 5780 C C . ILE B 1 371 ? 23.531 -45.688 -10.328 1 36.75 371 ILE B C 1
ATOM 5782 O O . ILE B 1 371 ? 23.625 -45.469 -9.117 1 36.75 371 ILE B O 1
ATOM 5786 N N . LYS B 1 372 ? 24.422 -46.438 -10.797 1 35.69 372 LYS B N 1
ATOM 5787 C CA . LYS B 1 372 ? 25.797 -46.719 -10.367 1 35.69 372 LYS B CA 1
ATOM 5788 C C . LYS B 1 372 ? 26.578 -45.438 -10.164 1 35.69 372 LYS B C 1
ATOM 5790 O O . LYS B 1 372 ? 26.594 -44.562 -11.039 1 35.69 372 LYS B O 1
ATOM 5795 N N . SER B 1 373 ? 26.875 -45.062 -8.938 1 33.62 373 SER B N 1
ATOM 5796 C CA . SER B 1 373 ? 27.859 -44.062 -8.531 1 33.62 373 SER B CA 1
ATOM 5797 C C . SER B 1 373 ? 29.141 -44.188 -9.328 1 33.62 373 SER B C 1
ATOM 5799 O O . SER B 1 373 ? 29.703 -45.281 -9.43 1 33.62 373 SER B O 1
ATOM 5801 N N . VAL B 1 374 ? 29.375 -43.406 -10.297 1 32.84 374 VAL B N 1
ATOM 5802 C CA . VAL B 1 374 ? 30.688 -43.344 -10.945 1 32.84 374 VAL B CA 1
ATOM 5803 C C . VAL B 1 374 ? 31.766 -43.156 -9.883 1 32.84 374 VAL B C 1
ATOM 5805 O O . VAL B 1 374 ? 31.766 -42.125 -9.172 1 32.84 374 VAL B O 1
ATOM 5808 N N . SER B 1 375 ? 32.375 -44.156 -9.32 1 27.98 375 SER B N 1
ATOM 5809 C CA . SER B 1 375 ? 33.594 -44.188 -8.516 1 27.98 375 SER B CA 1
ATOM 5810 C C . SER B 1 375 ? 34.75 -43.469 -9.227 1 27.98 375 SER B C 1
ATOM 5812 O O . SER B 1 375 ? 34.906 -43.625 -10.438 1 27.98 375 SER B O 1
ATOM 5814 N N . LYS B 1 376 ? 35.344 -42.469 -8.602 1 31.27 376 LYS B N 1
ATOM 5815 C CA . LYS B 1 376 ? 36.625 -41.844 -8.859 1 31.27 376 LYS B CA 1
ATOM 5816 C C . LYS B 1 376 ? 37.719 -42.875 -9.125 1 31.27 376 LYS B C 1
ATOM 5818 O O . LYS B 1 376 ? 37.969 -43.75 -8.289 1 31.27 376 LYS B O 1
ATOM 5823 N N . ARG B 1 377 ? 37.906 -43.375 -10.328 1 26.83 377 ARG B N 1
ATOM 5824 C CA . ARG B 1 377 ? 39.219 -43.938 -10.617 1 26.83 377 ARG B CA 1
ATOM 5825 C C . ARG B 1 377 ? 40.344 -43 -10.125 1 26.83 377 ARG B C 1
ATOM 5827 O O . ARG B 1 377 ? 40.344 -41.812 -10.438 1 26.83 377 ARG B O 1
ATOM 5834 N N . GLN B 1 378 ? 40.969 -43.219 -8.945 1 23.5 378 GLN B N 1
ATOM 5835 C CA . GLN B 1 378 ? 42.312 -42.844 -8.5 1 23.5 378 GLN B CA 1
ATOM 5836 C C . GLN B 1 378 ? 43.312 -43 -9.625 1 23.5 378 GLN B C 1
ATOM 5838 O O . GLN B 1 378 ? 44.531 -42.781 -9.414 1 23.5 378 GLN B O 1
ATOM 5843 N N . GLY B 1 379 ? 43.062 -42.781 -10.969 1 22.73 379 GLY B N 1
ATOM 5844 C CA . GLY B 1 379 ? 44.344 -42.625 -11.641 1 22.73 379 GLY B CA 1
ATOM 5845 C C . GLY B 1 379 ? 44.969 -41.281 -11.391 1 22.73 379 GLY B C 1
ATOM 5846 O O . GLY B 1 379 ? 44.281 -40.312 -11.023 1 22.73 379 GLY B O 1
#

Radius of gyration: 36.28 Å; Cα contacts (8 Å, |Δi|>4): 1570; chains: 2; bounding box: 103×174×106 Å

Foldseek 3Di:
DPPDDPPDPPPPPPPPPPPPPPPWDKWWFWWAQDADALVRIDIDIDTHDDDAAQQKWKWFFFKAWDFPVQLCVSNQVPHDQAEATFKTKTFTQGHHNNHDPDDGGFIKIFGHLSYDPRIRMDMDGPLRIGGADPPDDRQQSNLCQPLLLQLCCCCCVPLNDAAQFEEEEELLLASNNLNNQLVNVVHHNYAYEYEAAPVCVVVSVVSHHNHYDDVPPDPVLVVQCVVVVQAGQEYEDQAFFLVQVSNLVRHHAQHEYEYEHHLNLSLDPDDDPVNVVSSVVRHDDDDDVRCVVRNYYYHYDDPSPDDSVVSSVSVVVSSVCVVVVSDTQDEDEEDESRCVSVVSVVCSVNCNNHIHMYGHPDDDPDPSPPPDDPPPPPD/DPDPDDPDDPPPPPPPPPPPPPPWDKWWFWWAQDADALVRIDIDIDTHDDDAAQQKWKWFFFKAWDFPVQLCVSNQNPHDQAEATFKTKTFTQGHHNNHDPDDGGFIKIFGHLSYDPRIRMDMDGPLRIGTADPPDDRQQSNLCQPLLLQLCCCCCVPLNDAAQFEEEEELLLASNNLNNQLVNVVHHNYAYEYEAAPVCVVVSVVSHHNHYDDVPPDPVLVVQCVVVVQAGQEYEDQAFFLVQVSNLVRHHAQHEYEYEHHLNLSLDPDDDPVNVVSSVVRHDDDDDVRCVVRNYYYHYDDPSPDDSVVSSVSVVVSSVCVVVVSDTQDEDEEDESRCVSVVSVVCSVRCNNHIHMYGHPDDDPDPSPPPDDPDPPPD

Organism: Tetronarce californica (NCBI:txid7787)

Secondary structure (DSSP, 8-state):
-------------------------EEEEEEE-SSSSGGGEEEEEEESPPP--TTEEEEEEEEEEE-HHHHHHHHTTT-TTPPS--EEEEEEEEE-TT--S--TT-EEEEE-TT----BSEEEEEGGGEEEPPTT--HHHHTTTHHHHHHHHIIIIIIS---TT-EEEETTTTSHHHHHHHHHHTTSTT-EEEEEE-GGGHHHHHHHT-SEEEETTTS-HHHHHHHH-TT-EEEEEE-S-THHHHHHHHTEEEEEEEEE---HHHHSS-S--HHHHHHHHHT--EEEHHHHHHHT-EEEE--GGGS-HHHHHHHHHHHHHHHHTTS------EEE-GGGHHHHHHHHHHT-----EEEE----S---------------/-------------------------EEEEEEE-SSSSGGGEEEEEEESPPP--TTEEEEEEEEEEE-HHHHHHHHTTT-TTPPS--EEEEEEEEE-TT--S--TT-EEEEE-TT----BSEEEEEGGGEEEPPTT--HHHHTTTHHHHHHHHIIIIIIS---TT-EEEETTTTSHHHHHHHHHHTTSTT-EEEEEE-GGGHHHHHHHT-SEEEETTTS-HHHHHHHH-TT-EEEEEE-S-THHHHHHHHTEEEEEEEEE---HHHHSS-S--HHHHHHHHHT--EEEHHHHHHHT-EEEE--GGGS-HHHHHHHHHHHHHHHHTTS------EEE-GGGHHHHHHHHHHT-----EEEE----S---------------

pLDDT: mean 84.39, std 21.0, range [22.73, 98.94]

Sequence (758 aa):
MTGEEVKEPKEQQEITEVKEQEPEISYNAIVLNGVGGYDKVKVEVKKGVPTLKSDEILVRVQACGLNFSDLLVRQGAFGKHHSLGTECAGVVEAIGDLVIDRKVGDKIIMLNIDGGLWTELVVTTVNRTFLMPDGMSFQEAAAISVNYTAAYVMIYDFANLRPSQSILIHMAAGGVGIAATQLCKLVHDVTIFGTASPSKHETIKENGVTYPIDYTTLDYAEEVRKIAPKGVDIVLDPLGGADDSKGFGLLKPLGKLVLYGSANQVTAPKRSSLAAAKVWWHKFNIDALQLINSNKAVCGFHLGRTDPDHVAEVIRKLISLYKEGKIKPKVDSVWSFEQVGDAMRHMRNTRTLEKSSWSLKSRQLMPQLEIKSVSKRQGMTGEEVKEPKEQQEITEVKEQEPEISYNAIVLNGVGGYDKVKVEVKKGVPTLKSDEILVRVQACGLNFSDLLVRQGAFGKHHSLGTECAGVVEAIGDLVIDRKVGDKIIMLNIDGGLWTELVVTTVNRTFLMPDGMSFQEAAAISVNYTAAYVMIYDFANLRPSQSILIHMAAGGVGIAATQLCKLVHDVTIFGTASPSKHETIKENGVTYPIDYTTLDYAEEVRKIAPKGVDIVLDPLGGADDSKGFGLLKPLGKLVLYGSANQVTAPKRSSLAAAKVWWHKFNIDALQLINSNKAVCGFHLGRTDPDHVAEVIRKLISLYKEGKIKPKVDSVWSFEQVGDAMRHMRNTRTLEKSSWSLKSRQLMPQLEIKSVSKRQG